Protein AF-0000000074694291 (afdb_homodimer)

Structure (mmCIF, N/CA/C/O backbone):
data_AF-0000000074694291-model_v1
#
loop_
_entity.id
_entity.type
_entity.pdbx_description
1 polymer 'Mitochondria-eating protein'
#
loop_
_atom_site.group_PDB
_atom_site.id
_atom_site.type_symbol
_atom_site.label_atom_id
_atom_site.label_alt_id
_atom_site.label_comp_id
_atom_site.label_asym_id
_atom_site.label_entity_id
_atom_site.label_seq_id
_atom_site.pdbx_PDB_ins_code
_atom_site.Cartn_x
_atom_site.Cartn_y
_atom_site.Cartn_z
_atom_site.occupancy
_atom_site.B_iso_or_equiv
_atom_site.auth_seq_id
_atom_site.auth_comp_id
_atom_site.auth_asym_id
_atom_site.auth_atom_id
_atom_site.pdbx_PDB_model_num
ATOM 1 N N . MET A 1 1 ? -36.281 -24.562 5.375 1 28.27 1 MET A N 1
ATOM 2 C CA . MET A 1 1 ? -36.25 -23.109 5.359 1 28.27 1 MET A CA 1
ATOM 3 C C . MET A 1 1 ? -34.812 -22.594 5.18 1 28.27 1 MET A C 1
ATOM 5 O O . MET A 1 1 ? -34.594 -21.406 4.93 1 28.27 1 MET A O 1
ATOM 9 N N . ARG A 1 2 ? -33.875 -23.281 5.629 1 37.75 2 ARG A N 1
ATOM 10 C CA . ARG A 1 2 ? -32.406 -23.109 5.586 1 37.75 2 ARG A CA 1
ATOM 11 C C . ARG A 1 2 ? -31.891 -23.188 4.156 1 37.75 2 ARG A C 1
ATOM 13 O O . ARG A 1 2 ? -30.891 -22.547 3.816 1 37.75 2 ARG A O 1
ATOM 20 N N . GLN A 1 3 ? -32.406 -24.078 3.324 1 38.38 3 GLN A N 1
ATOM 21 C CA . GLN A 1 3 ? -31.984 -24.297 1.942 1 38.38 3 GLN A CA 1
ATOM 22 C C . GLN A 1 3 ? -32.25 -23.078 1.08 1 38.38 3 GLN A C 1
ATOM 24 O O . GLN A 1 3 ? -31.469 -22.75 0.19 1 38.38 3 GLN A O 1
ATOM 29 N N . LEU A 1 4 ? -33.406 -22.484 1.307 1 37.81 4 LEU A N 1
ATOM 30 C CA . LEU A 1 4 ? -33.906 -21.391 0.472 1 37.81 4 LEU A CA 1
ATOM 31 C C . LEU A 1 4 ? -33.062 -20.125 0.671 1 37.81 4 LEU A C 1
ATOM 33 O O . LEU A 1 4 ? -32.812 -19.391 -0.282 1 37.81 4 LEU A O 1
ATOM 37 N N . THR A 1 5 ? -32.625 -19.938 1.948 1 34.22 5 THR A N 1
ATOM 38 C CA . THR A 1 5 ? -31.922 -18.703 2.266 1 34.22 5 THR A CA 1
ATOM 39 C C . THR A 1 5 ? -30.531 -18.688 1.646 1 34.22 5 THR A C 1
ATOM 41 O O . THR A 1 5 ? -29.906 -17.625 1.511 1 34.22 5 THR A O 1
ATOM 44 N N . LYS A 1 6 ? -29.906 -19.844 1.507 1 35.69 6 LYS A N 1
ATOM 45 C CA . LYS A 1 6 ? -28.594 -19.969 0.877 1 35.69 6 LYS A CA 1
ATOM 46 C C . LYS A 1 6 ? -28.672 -19.688 -0.617 1 35.69 6 LYS A C 1
ATOM 48 O O . LYS A 1 6 ? -27.719 -19.172 -1.204 1 35.69 6 LYS A O 1
ATOM 53 N N . GLU A 1 7 ? -29.719 -20.047 -1.247 1 31.02 7 GLU A N 1
ATOM 54 C CA . GLU A 1 7 ? -29.922 -19.812 -2.67 1 31.02 7 GLU A CA 1
ATOM 55 C C . GLU A 1 7 ? -30.031 -18.312 -2.965 1 31.02 7 GLU A C 1
ATOM 57 O O . GLU A 1 7 ? -29.531 -17.844 -3.988 1 31.02 7 GLU A O 1
ATOM 62 N N . HIS A 1 8 ? -30.781 -17.609 -2.1 1 32 8 HIS A N 1
ATOM 63 C CA . HIS A 1 8 ? -31 -16.188 -2.357 1 32 8 HIS A CA 1
ATOM 64 C C . HIS A 1 8 ? -29.703 -15.398 -2.234 1 32 8 HIS A C 1
ATOM 66 O O . HIS A 1 8 ? -29.516 -14.383 -2.908 1 32 8 HIS A O 1
ATOM 72 N N . ALA A 1 9 ? -28.875 -15.727 -1.233 1 33.03 9 ALA A N 1
ATOM 73 C CA . ALA A 1 9 ? -27.594 -15.039 -1.074 1 33.03 9 ALA A CA 1
ATOM 74 C C . ALA A 1 9 ? -26.672 -15.312 -2.264 1 33.03 9 ALA A C 1
ATOM 76 O O . ALA A 1 9 ? -25.844 -14.469 -2.617 1 33.03 9 ALA A O 1
ATOM 77 N N . ARG A 1 10 ? -26.547 -16.484 -2.775 1 33.12 10 ARG A N 1
ATOM 78 C CA . ARG A 1 10 ? -25.828 -16.797 -4.008 1 33.12 10 ARG A CA 1
ATOM 79 C C . ARG A 1 10 ? -26.406 -16.031 -5.188 1 33.12 10 ARG A C 1
ATOM 81 O O . ARG A 1 10 ? -25.672 -15.641 -6.102 1 33.12 10 ARG A O 1
ATOM 88 N N . GLN A 1 11 ? -27.672 -15.891 -5.219 1 32.84 11 GLN A N 1
ATOM 89 C CA . GLN A 1 11 ? -28.344 -15.227 -6.328 1 32.84 11 GLN A CA 1
ATOM 90 C C . GLN A 1 11 ? -28.062 -13.727 -6.324 1 32.84 11 GLN A C 1
ATOM 92 O O . GLN A 1 11 ? -27.875 -13.125 -7.379 1 32.84 11 GLN A O 1
ATOM 97 N N . THR A 1 12 ? -28.219 -13.102 -5.18 1 31.83 12 THR A N 1
ATOM 98 C CA . THR A 1 12 ? -28.016 -11.656 -5.141 1 31.83 12 THR A CA 1
ATOM 99 C C . THR A 1 12 ? -26.547 -11.32 -5.383 1 31.83 12 THR A C 1
ATOM 101 O O . THR A 1 12 ? -26.219 -10.18 -5.723 1 31.83 12 THR A O 1
ATOM 104 N N . GLU A 1 13 ? -25.609 -12.141 -5.055 1 34.69 13 GLU A N 1
ATOM 105 C CA . GLU A 1 13 ? -24.203 -12.031 -5.441 1 34.69 13 GLU A CA 1
ATOM 106 C C . GLU A 1 13 ? -24.031 -12.156 -6.953 1 34.69 13 GLU A C 1
ATOM 108 O O . GLU A 1 13 ? -22.922 -12.031 -7.469 1 34.69 13 GLU A O 1
ATOM 113 N N . LEU A 1 14 ? -24.953 -12.82 -7.625 1 34.31 14 LEU A N 1
ATOM 114 C CA . LEU A 1 14 ? -25.047 -12.766 -9.078 1 34.31 14 LEU A CA 1
ATOM 115 C C . LEU A 1 14 ? -25.203 -11.336 -9.57 1 34.31 14 LEU A C 1
ATOM 117 O O . LEU A 1 14 ? -26.234 -10.977 -10.141 1 34.31 14 LEU A O 1
ATOM 121 N N . HIS A 1 15 ? -25.141 -10.367 -8.812 1 33.84 15 HIS A N 1
ATOM 122 C CA . HIS A 1 15 ? -25.219 -8.992 -9.305 1 33.84 15 HIS A CA 1
ATOM 123 C C . HIS A 1 15 ? -24.547 -8.859 -10.664 1 33.84 15 HIS A C 1
ATOM 125 O O . HIS A 1 15 ? -23.672 -9.648 -11.016 1 33.84 15 HIS A O 1
ATOM 131 N N . ALA A 1 16 ? -24.859 -7.691 -11.5 1 32.66 16 ALA A N 1
ATOM 132 C CA . ALA A 1 16 ? -24.5 -7.262 -12.844 1 32.66 16 ALA A CA 1
ATOM 133 C C . ALA A 1 16 ? -22.984 -7.316 -13.047 1 32.66 16 ALA A C 1
ATOM 135 O O . ALA A 1 16 ? -22.25 -6.488 -12.5 1 32.66 16 ALA A O 1
ATOM 136 N N . GLU A 1 17 ? -22.422 -8.445 -13.047 1 37.53 17 GLU A N 1
ATOM 137 C CA . GLU A 1 17 ? -21.031 -8.531 -13.484 1 37.53 17 GLU A CA 1
ATOM 138 C C . GLU A 1 17 ? -20.734 -7.531 -14.602 1 37.53 17 GLU A C 1
ATOM 140 O O . GLU A 1 17 ? -21.469 -7.477 -15.602 1 37.53 17 GLU A O 1
ATOM 145 N N . ASN A 1 18 ? -20.328 -6.469 -14.242 1 35.53 18 ASN A N 1
ATOM 146 C CA . ASN A 1 18 ? -19.922 -5.605 -15.344 1 35.53 18 ASN A CA 1
ATOM 147 C C . ASN A 1 18 ? -19.188 -6.391 -16.422 1 35.53 18 ASN A C 1
ATOM 149 O O . ASN A 1 18 ? -18.078 -6.875 -16.203 1 35.53 18 ASN A O 1
ATOM 153 N N . ILE A 1 19 ? -19.844 -6.934 -17.359 1 41.69 19 ILE A N 1
ATOM 154 C CA . ILE A 1 19 ? -19.469 -7.73 -18.516 1 41.69 19 ILE A CA 1
ATOM 155 C C . ILE A 1 19 ? -18.172 -7.211 -19.109 1 41.69 19 ILE A C 1
ATOM 157 O O . ILE A 1 19 ? -17.438 -7.945 -19.781 1 41.69 19 ILE A O 1
ATOM 161 N N . SER A 1 20 ? -18.031 -6.012 -19.047 1 41.16 20 SER A N 1
ATOM 162 C CA . SER A 1 20 ? -16.891 -5.512 -19.812 1 41.16 20 SER A CA 1
ATOM 163 C C . SER A 1 20 ? -15.578 -5.719 -19.062 1 41.16 20 SER A C 1
ATOM 165 O O . SER A 1 20 ? -14.508 -5.398 -19.578 1 41.16 20 SER A O 1
ATOM 167 N N . SER A 1 21 ? -15.773 -6.312 -17.766 1 51.97 21 SER A N 1
ATOM 168 C CA . SER A 1 21 ? -14.555 -6.34 -16.969 1 51.97 21 SER A CA 1
ATOM 169 C C . SER A 1 21 ? -13.758 -7.617 -17.219 1 51.97 21 SER A C 1
ATOM 171 O O . SER A 1 21 ? -14.305 -8.719 -17.141 1 51.97 21 SER A O 1
ATOM 173 N N . THR A 1 22 ? -12.664 -7.613 -17.953 1 56.16 22 THR A N 1
ATOM 174 C CA . THR A 1 22 ? -11.719 -8.703 -18.172 1 56.16 22 THR A CA 1
ATOM 175 C C . THR A 1 22 ? -11.328 -9.359 -16.844 1 56.16 22 THR A C 1
ATOM 177 O O . THR A 1 22 ? -10.508 -10.281 -16.828 1 56.16 22 THR A O 1
ATOM 180 N N . ASN A 1 23 ? -11.945 -9.039 -15.805 1 73.06 23 ASN A N 1
ATOM 181 C CA . ASN A 1 23 ? -11.602 -9.586 -14.5 1 73.06 23 ASN A CA 1
ATOM 182 C C . ASN A 1 23 ? -12.727 -10.453 -13.938 1 73.06 23 ASN A C 1
ATOM 184 O O . ASN A 1 23 ? -12.766 -10.711 -12.734 1 73.06 23 ASN A O 1
ATOM 188 N N . ARG A 1 24 ? -13.523 -10.914 -14.922 1 78.56 24 ARG A N 1
ATOM 189 C CA . ARG A 1 24 ? -14.578 -11.836 -14.523 1 78.56 24 ARG A CA 1
ATOM 190 C C . ARG A 1 24 ? -14.039 -13.25 -14.352 1 78.56 24 ARG A C 1
ATOM 192 O O . ARG A 1 24 ? -13.156 -13.68 -15.102 1 78.56 24 ARG A O 1
ATOM 199 N N . PRO A 1 25 ? -14.633 -13.93 -13.5 1 80.81 25 PRO A N 1
ATOM 200 C CA . PRO A 1 25 ? -14.164 -15.297 -13.266 1 80.81 25 PRO A CA 1
ATOM 201 C C . PRO A 1 25 ? -14.133 -16.141 -14.531 1 80.81 25 PRO A C 1
ATOM 203 O O . PRO A 1 25 ? -13.156 -16.844 -14.789 1 80.81 25 PRO A O 1
ATOM 206 N N . SER A 1 26 ? -15.172 -16 -15.344 1 82.38 26 SER A N 1
ATOM 207 C CA . SER A 1 26 ? -15.234 -16.797 -16.578 1 82.38 26 SER A CA 1
ATOM 208 C C . SER A 1 26 ? -14.094 -16.438 -17.516 1 82.38 26 SER A C 1
ATOM 210 O O . SER A 1 26 ? -13.523 -17.312 -18.172 1 82.38 26 SER A O 1
ATOM 212 N N . ASP A 1 27 ? -13.773 -15.172 -17.547 1 87.19 27 ASP A N 1
ATOM 213 C CA . ASP A 1 27 ? -12.688 -14.719 -18.406 1 87.19 27 ASP A CA 1
ATOM 214 C C . ASP A 1 27 ? -11.336 -15.195 -17.875 1 87.19 27 ASP A C 1
ATOM 216 O O . ASP A 1 27 ? -10.453 -15.57 -18.656 1 87.19 27 ASP A O 1
ATOM 220 N N . LEU A 1 28 ? -11.219 -15.234 -16.609 1 89.94 28 LEU A N 1
ATOM 221 C CA . LEU A 1 28 ? -9.969 -15.688 -16.016 1 89.94 28 LEU A CA 1
ATOM 222 C C . LEU A 1 28 ? -9.711 -17.156 -16.312 1 89.94 28 LEU A C 1
ATOM 224 O O . LEU A 1 28 ? -8.586 -17.562 -16.594 1 89.94 28 LEU A O 1
ATOM 228 N N . GLU A 1 29 ? -10.734 -17.891 -16.297 1 91.06 29 GLU A N 1
ATOM 229 C CA . GLU A 1 29 ? -10.625 -19.328 -16.562 1 91.06 29 GLU A CA 1
ATOM 230 C C . GLU A 1 29 ? -10.289 -19.594 -18.031 1 91.06 29 GLU A C 1
ATOM 232 O O . GLU A 1 29 ? -9.453 -20.438 -18.328 1 91.06 29 GLU A O 1
ATOM 237 N N . ARG A 1 30 ? -10.922 -18.891 -18.859 1 90.31 30 ARG A N 1
ATOM 238 C CA . ARG A 1 30 ? -10.609 -18.984 -20.281 1 90.31 30 ARG A CA 1
ATOM 239 C C . ARG A 1 30 ? -9.18 -18.531 -20.562 1 90.31 30 ARG A C 1
ATOM 241 O O . ARG A 1 30 ? -8.477 -19.141 -21.375 1 90.31 30 ARG A O 1
ATOM 248 N N . ASN A 1 31 ? -8.812 -17.547 -19.891 1 90.94 31 ASN A N 1
ATOM 249 C CA . ASN A 1 31 ? -7.477 -16.984 -20.078 1 90.94 31 ASN A CA 1
ATOM 250 C C . ASN A 1 31 ? -6.395 -17.953 -19.594 1 90.94 31 ASN A C 1
ATOM 252 O O . ASN A 1 31 ? -5.262 -17.906 -20.078 1 90.94 31 ASN A O 1
ATOM 256 N N . TYR A 1 32 ? -6.75 -18.766 -18.656 1 93.81 32 TYR A N 1
ATOM 257 C CA . TYR A 1 32 ? -5.77 -19.75 -18.203 1 93.81 32 TYR A CA 1
ATOM 258 C C . TYR A 1 32 ? -5.336 -20.656 -19.344 1 93.81 32 TYR A C 1
ATOM 260 O O . TYR A 1 32 ? -4.145 -20.922 -19.516 1 93.81 32 TYR A O 1
ATOM 268 N N . GLU A 1 33 ? -6.273 -21.047 -20.109 1 89.75 33 GLU A N 1
ATOM 269 C CA . GLU A 1 33 ? -5.984 -21.859 -21.281 1 89.75 33 GLU A CA 1
ATOM 270 C C . GLU A 1 33 ? -5.195 -21.078 -22.328 1 89.75 33 GLU A C 1
ATOM 272 O O . GLU A 1 33 ? -4.262 -21.609 -22.938 1 89.75 33 GLU A O 1
ATOM 277 N N . HIS A 1 34 ? -5.648 -19.938 -22.484 1 91.31 34 HIS A N 1
ATOM 278 C CA . HIS A 1 34 ? -4.969 -19.062 -23.438 1 91.31 34 HIS A CA 1
ATOM 279 C C . HIS A 1 34 ? -3.514 -18.844 -23.047 1 91.31 34 HIS A C 1
ATOM 281 O O . HIS A 1 34 ? -2.619 -18.875 -23.891 1 91.31 34 HIS A O 1
ATOM 287 N N . PHE A 1 35 ? -3.35 -18.578 -21.766 1 93.5 35 PHE A N 1
ATOM 288 C CA . PHE A 1 35 ? -2.006 -18.359 -21.25 1 93.5 35 PHE A CA 1
ATOM 289 C C . PHE A 1 35 ? -1.108 -19.547 -21.531 1 93.5 35 PHE A C 1
ATOM 291 O O . PHE A 1 35 ? 0.033 -19.391 -21.969 1 93.5 35 PHE A O 1
ATOM 298 N N . CYS A 1 36 ? -1.632 -20.688 -21.328 1 88.38 36 CYS A N 1
ATOM 299 C CA . CYS A 1 36 ? -0.906 -21.922 -21.562 1 88.38 36 CYS A CA 1
ATOM 300 C C . CYS A 1 36 ? -0.604 -22.094 -23.047 1 88.38 36 CYS A C 1
ATOM 302 O O . CYS A 1 36 ? 0.512 -22.469 -23.422 1 88.38 36 CYS A O 1
ATOM 304 N N . ALA A 1 37 ? -1.506 -21.75 -23.844 1 88.81 37 ALA A N 1
ATOM 305 C CA . ALA A 1 37 ? -1.411 -22.016 -25.281 1 88.81 37 ALA A CA 1
ATOM 306 C C . ALA A 1 37 ? -0.536 -20.969 -25.969 1 88.81 37 ALA A C 1
ATOM 308 O O . ALA A 1 37 ? 0.018 -21.219 -27.031 1 88.81 37 ALA A O 1
ATOM 309 N N . TYR A 1 38 ? -0.348 -19.859 -25.359 1 91.5 38 TYR A N 1
ATOM 310 C CA . TYR A 1 38 ? 0.369 -18.797 -26.062 1 91.5 38 TYR A CA 1
ATOM 311 C C . TYR A 1 38 ? 1.593 -18.359 -25.281 1 91.5 38 TYR A C 1
ATOM 313 O O . TYR A 1 38 ? 2.721 -18.734 -25.594 1 91.5 38 TYR A O 1
ATOM 321 N N . GLN A 1 39 ? 1.354 -17.734 -24.125 1 93.88 39 GLN A N 1
ATOM 322 C CA . GLN A 1 39 ? 2.471 -17.172 -23.375 1 93.88 39 GLN A CA 1
ATOM 323 C C . GLN A 1 39 ? 3.447 -18.266 -22.953 1 93.88 39 GLN A C 1
ATOM 325 O O . GLN A 1 39 ? 4.66 -18.125 -23.109 1 93.88 39 GLN A O 1
ATOM 330 N N . ARG A 1 40 ? 2.902 -19.297 -22.438 1 94.88 40 ARG A N 1
ATOM 331 C CA . ARG A 1 40 ? 3.752 -20.406 -22.016 1 94.88 40 ARG A CA 1
ATOM 332 C C . ARG A 1 40 ? 4.488 -21.016 -23.203 1 94.88 40 ARG A C 1
ATOM 334 O O . ARG A 1 40 ? 5.688 -21.281 -23.141 1 94.88 40 ARG A O 1
ATOM 341 N N . LEU A 1 41 ? 3.771 -21.219 -24.266 1 93.62 41 LEU A N 1
ATOM 342 C CA . LEU A 1 41 ? 4.355 -21.844 -25.453 1 93.62 41 LEU A CA 1
ATOM 343 C C . LEU A 1 41 ? 5.469 -20.969 -26.016 1 93.62 41 LEU A C 1
ATOM 345 O O . LEU A 1 41 ? 6.531 -21.469 -26.391 1 93.62 41 LEU A O 1
ATOM 349 N N . ASP A 1 42 ? 5.223 -19.703 -26.125 1 95.31 42 ASP A N 1
ATOM 350 C CA . ASP A 1 42 ? 6.234 -18.781 -26.641 1 95.31 42 ASP A CA 1
ATOM 351 C C . ASP A 1 42 ? 7.5 -18.828 -25.781 1 95.31 42 ASP A C 1
ATOM 353 O O . ASP A 1 42 ? 8.609 -18.859 -26.312 1 95.31 42 ASP A O 1
ATOM 357 N N . PHE A 1 43 ? 7.316 -18.859 -24.547 1 96.94 43 PHE A N 1
ATOM 358 C CA . PHE A 1 43 ? 8.469 -18.859 -23.656 1 96.94 43 PHE A CA 1
ATOM 359 C C . PHE A 1 43 ? 9.219 -20.172 -23.719 1 96.94 43 PHE A C 1
ATOM 361 O O . PHE A 1 43 ? 10.445 -20.203 -23.672 1 96.94 43 PHE A O 1
ATOM 368 N N . THR A 1 44 ? 8.516 -21.281 -23.781 1 94.75 44 THR A N 1
ATOM 369 C CA . THR A 1 44 ? 9.156 -22.594 -23.891 1 94.75 44 THR A CA 1
ATOM 370 C C . THR A 1 44 ? 9.977 -22.688 -25.172 1 94.75 44 THR A C 1
ATOM 372 O O . THR A 1 44 ? 11.039 -23.312 -25.188 1 94.75 44 THR A O 1
ATOM 375 N N . GLU A 1 45 ? 9.469 -22.094 -26.219 1 94.19 45 GLU A N 1
ATOM 376 C CA . GLU A 1 45 ? 10.242 -22.047 -27.469 1 94.19 45 GLU A CA 1
ATOM 377 C C . GLU A 1 45 ? 11.531 -21.25 -27.281 1 94.19 45 GLU A C 1
ATOM 379 O O . GLU A 1 45 ? 12.586 -21.656 -27.781 1 94.19 45 GLU A O 1
ATOM 384 N N . PHE A 1 46 ? 11.438 -20.219 -26.656 1 95.56 46 PHE A N 1
ATOM 385 C CA . PHE A 1 46 ? 12.617 -19.422 -26.344 1 95.56 46 PHE A CA 1
ATOM 386 C C . PHE A 1 46 ? 13.609 -20.219 -25.516 1 95.56 46 PHE A C 1
ATOM 388 O O . PHE A 1 46 ? 14.812 -20.203 -25.797 1 95.56 46 PHE A O 1
ATOM 395 N N . LEU A 1 47 ? 13.102 -20.922 -24.484 1 93.88 47 LEU A N 1
ATOM 396 C CA . LEU A 1 47 ? 13.961 -21.75 -23.656 1 93.88 47 LEU A CA 1
ATOM 397 C C . LEU A 1 47 ? 14.656 -22.828 -24.5 1 93.88 47 LEU A C 1
ATOM 399 O O . LEU A 1 47 ? 15.859 -23.047 -24.359 1 93.88 47 LEU A O 1
ATOM 403 N N . ARG A 1 48 ? 13.906 -23.375 -25.328 1 91.5 48 ARG A N 1
ATOM 404 C CA . ARG A 1 48 ? 14.453 -24.422 -26.188 1 91.5 48 ARG A CA 1
ATOM 405 C C . ARG A 1 48 ? 15.594 -23.891 -27.047 1 91.5 48 ARG A C 1
ATOM 407 O O . ARG A 1 48 ? 16.609 -24.562 -27.219 1 91.5 48 ARG A O 1
ATOM 414 N N . SER A 1 49 ? 15.398 -22.734 -27.484 1 91.62 49 SER A N 1
ATOM 415 C CA . SER A 1 49 ? 16.406 -22.125 -28.344 1 91.62 49 SER A CA 1
ATOM 416 C C . SER A 1 49 ? 17.641 -21.719 -27.531 1 91.62 49 SER A C 1
ATOM 418 O O . SER A 1 49 ? 18.734 -21.547 -28.094 1 91.62 49 SER A O 1
ATOM 420 N N . SER A 1 50 ? 17.5 -21.578 -26.266 1 90.25 50 SER A N 1
ATOM 421 C CA . SER A 1 50 ? 18.609 -21.125 -25.406 1 90.25 50 SER A CA 1
ATOM 422 C C . SER A 1 50 ? 19.266 -22.297 -24.703 1 90.25 50 SER A C 1
ATOM 424 O O . SER A 1 50 ? 20.188 -22.094 -23.906 1 90.25 50 SER A O 1
ATOM 426 N N . ARG A 1 51 ? 18.797 -23.422 -24.953 1 89.31 51 ARG A N 1
ATOM 427 C CA . ARG A 1 51 ? 19.281 -24.609 -24.266 1 89.31 51 ARG A CA 1
ATOM 428 C C . ARG A 1 51 ? 20.672 -24.984 -24.75 1 89.31 51 ARG A C 1
ATOM 430 O O . ARG A 1 51 ? 20.953 -24.969 -25.953 1 89.31 51 ARG A O 1
ATOM 437 N N . LEU A 1 52 ? 21.5 -25.312 -23.797 1 88 52 LEU A N 1
ATOM 438 C CA . LEU A 1 52 ? 22.875 -25.688 -24.109 1 88 52 LEU A CA 1
ATOM 439 C C . LEU A 1 52 ? 23.078 -27.188 -23.922 1 88 52 LEU A C 1
ATOM 441 O O . LEU A 1 52 ? 23.891 -27.797 -24.625 1 88 52 LEU A O 1
ATOM 445 N N . THR A 1 53 ? 22.406 -27.688 -22.859 1 83.5 53 THR A N 1
ATOM 446 C CA . THR A 1 53 ? 22.562 -29.109 -22.547 1 83.5 53 THR A CA 1
ATOM 447 C C . THR A 1 53 ? 21.219 -29.734 -22.219 1 83.5 53 THR A C 1
ATOM 449 O O . THR A 1 53 ? 20.234 -29.031 -22 1 83.5 53 THR A O 1
ATOM 452 N N . ASN A 1 54 ? 21.266 -31.031 -22.328 1 75.75 54 ASN A N 1
ATOM 453 C CA . ASN A 1 54 ? 20.062 -31.734 -21.938 1 75.75 54 ASN A CA 1
ATOM 454 C C . ASN A 1 54 ? 20.031 -32.031 -20.438 1 75.75 54 ASN A C 1
ATOM 456 O O . ASN A 1 54 ? 21.078 -32.125 -19.797 1 75.75 54 ASN A O 1
ATOM 460 N N . SER A 1 55 ? 18.797 -31.984 -19.938 1 69.25 55 SER A N 1
ATOM 461 C CA . SER A 1 55 ? 18.609 -32.281 -18.516 1 69.25 55 SER A CA 1
ATOM 462 C C . SER A 1 55 ? 19.109 -33.688 -18.172 1 69.25 55 SER A C 1
ATOM 464 O O . SER A 1 55 ? 18.984 -34.594 -18.984 1 69.25 55 SER A O 1
ATOM 466 N N . LYS A 1 56 ? 19.688 -33.719 -17.031 1 65.44 56 LYS A N 1
ATOM 467 C CA . LYS A 1 56 ? 20.156 -35.031 -16.562 1 65.44 56 LYS A CA 1
ATOM 468 C C . LYS A 1 56 ? 19 -35.875 -16.047 1 65.44 56 LYS A C 1
ATOM 470 O O . LYS A 1 56 ? 19.141 -37.094 -15.922 1 65.44 56 LYS A O 1
ATOM 475 N N . ASP A 1 57 ? 17.969 -35.094 -15.773 1 63.38 57 ASP A N 1
ATOM 476 C CA . ASP A 1 57 ? 16.812 -35.844 -15.289 1 63.38 57 ASP A CA 1
ATOM 477 C C . ASP A 1 57 ? 16.031 -36.469 -16.453 1 63.38 57 ASP A C 1
ATOM 479 O O . ASP A 1 57 ? 15.43 -35.719 -17.25 1 63.38 57 ASP A O 1
ATOM 483 N N . LYS A 1 58 ? 16.125 -37.781 -16.484 1 61.38 58 LYS A N 1
ATOM 484 C CA . LYS A 1 58 ? 15.547 -38.531 -17.594 1 61.38 58 LYS A CA 1
ATOM 485 C C . LYS A 1 58 ? 14.055 -38.281 -17.734 1 61.38 58 LYS A C 1
ATOM 487 O O . LYS A 1 58 ? 13.508 -38.281 -18.828 1 61.38 58 LYS A O 1
ATOM 492 N N . TRP A 1 59 ? 13.43 -37.938 -16.672 1 60.38 59 TRP A N 1
ATOM 493 C CA . TRP A 1 59 ? 11.977 -37.812 -16.688 1 60.38 59 TRP A CA 1
ATOM 494 C C . TRP A 1 59 ? 11.555 -36.469 -17.25 1 60.38 59 TRP A C 1
ATOM 496 O O . TRP A 1 59 ? 10.547 -36.375 -17.953 1 60.38 59 TRP A O 1
ATOM 506 N N . THR A 1 60 ? 12.383 -35.562 -17.016 1 62.5 60 THR A N 1
ATOM 507 C CA . THR A 1 60 ? 11.938 -34.219 -17.391 1 62.5 60 THR A CA 1
ATOM 508 C C . THR A 1 60 ? 12.68 -33.719 -18.641 1 62.5 60 THR A C 1
ATOM 510 O O . THR A 1 60 ? 12.445 -32.625 -19.109 1 62.5 60 THR A O 1
ATOM 513 N N . GLU A 1 61 ? 13.508 -34.625 -19.094 1 73 61 GLU A N 1
ATOM 514 C CA . GLU A 1 61 ? 14.352 -34.188 -20.203 1 73 61 GLU A CA 1
ATOM 515 C C . GLU A 1 61 ? 13.508 -33.625 -21.344 1 73 61 GLU A C 1
ATOM 517 O O . GLU A 1 61 ? 13.75 -32.5 -21.812 1 73 61 GLU A O 1
ATOM 522 N N . GLU A 1 62 ? 12.453 -34.438 -21.656 1 78.44 62 GLU A N 1
ATOM 523 C CA . GLU A 1 62 ? 11.609 -34.031 -22.781 1 78.44 62 GLU A CA 1
ATOM 524 C C . GLU A 1 62 ? 10.742 -32.812 -22.422 1 78.44 62 GLU A C 1
ATOM 526 O O . GLU A 1 62 ? 10.305 -32.094 -23.297 1 78.44 62 GLU A O 1
ATOM 531 N N . TYR A 1 63 ? 10.625 -32.625 -21.062 1 87.56 63 TYR A N 1
ATOM 532 C CA . TYR A 1 63 ? 9.68 -31.609 -20.609 1 87.56 63 TYR A CA 1
ATOM 533 C C . TYR A 1 63 ? 10.391 -30.516 -19.828 1 87.56 63 TYR A C 1
ATOM 535 O O . TYR A 1 63 ? 9.75 -29.75 -19.109 1 87.56 63 TYR A O 1
ATOM 543 N N . GLU A 1 64 ? 11.672 -30.5 -20.016 1 88.62 64 GLU A N 1
ATOM 544 C CA . GLU A 1 64 ? 12.484 -29.578 -19.219 1 88.62 64 GLU A CA 1
ATOM 545 C C . GLU A 1 64 ? 12.031 -28.141 -19.391 1 88.62 64 GLU A C 1
ATOM 547 O O . GLU A 1 64 ? 11.828 -27.422 -18.422 1 88.62 64 GLU A O 1
ATOM 552 N N . ASP A 1 65 ? 11.867 -27.719 -20.656 1 92.62 65 ASP A N 1
ATOM 553 C CA . ASP A 1 65 ? 11.492 -26.344 -20.969 1 92.62 65 ASP A CA 1
ATOM 554 C C . ASP A 1 65 ? 10.125 -26 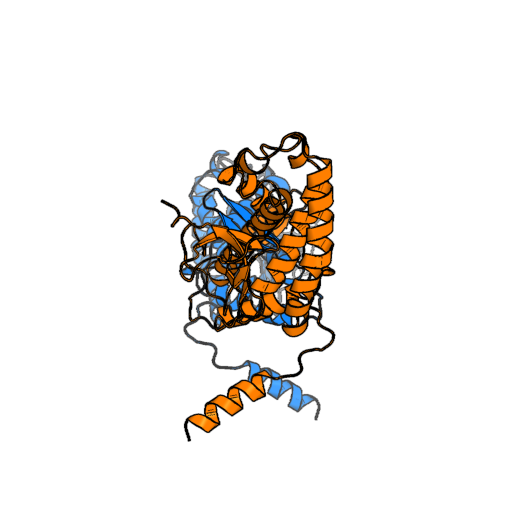-20.359 1 92.62 65 ASP A C 1
ATOM 556 O O . ASP A 1 65 ? 9.953 -24.938 -19.766 1 92.62 65 ASP A O 1
ATOM 560 N N . THR A 1 66 ? 9.203 -26.953 -20.469 1 92.44 66 THR A N 1
ATOM 561 C CA . THR A 1 66 ? 7.859 -26.75 -19.938 1 92.44 66 THR A CA 1
ATOM 562 C C . THR A 1 66 ? 7.883 -26.734 -18.406 1 92.44 66 THR A C 1
ATOM 564 O O . THR A 1 66 ? 7.129 -25.984 -17.781 1 92.44 66 THR A O 1
ATOM 567 N N . TYR A 1 67 ? 8.734 -27.531 -17.938 1 92.44 67 TYR A N 1
ATOM 568 C CA . TYR A 1 67 ? 8.875 -27.594 -16.484 1 92.44 67 TYR A CA 1
ATOM 569 C C . TYR A 1 67 ? 9.391 -26.266 -15.938 1 92.44 67 TYR A C 1
ATOM 571 O O . TYR A 1 67 ? 8.875 -25.766 -14.938 1 92.44 67 TYR A O 1
ATOM 579 N N . VAL A 1 68 ? 10.375 -25.75 -16.547 1 93.12 68 VAL A N 1
ATOM 580 C CA . VAL A 1 68 ? 10.938 -24.484 -16.109 1 93.12 68 VAL A CA 1
ATOM 581 C C . VAL A 1 68 ? 9.867 -23.391 -16.188 1 93.12 68 VAL A C 1
ATOM 583 O O . VAL A 1 68 ? 9.703 -22.609 -15.234 1 93.12 68 VAL A O 1
ATOM 586 N N . ALA A 1 69 ? 9.133 -23.344 -17.281 1 95.56 69 ALA A N 1
ATOM 587 C CA . ALA A 1 69 ? 8.047 -22.375 -17.422 1 95.56 69 ALA A CA 1
ATOM 588 C C . ALA A 1 69 ? 7.008 -22.547 -16.328 1 95.56 69 ALA A C 1
ATOM 590 O O . ALA A 1 69 ? 6.484 -21.562 -15.797 1 95.56 69 ALA A O 1
ATOM 591 N N . CYS A 1 70 ? 6.762 -23.75 -15.961 1 95.62 70 CYS A N 1
ATOM 592 C CA . CYS A 1 70 ? 5.801 -24.062 -14.914 1 95.62 70 CYS A CA 1
ATOM 593 C C . CYS A 1 70 ? 6.262 -23.531 -13.562 1 95.62 70 CYS A C 1
ATOM 595 O O . CYS A 1 70 ? 5.484 -22.906 -12.836 1 95.62 70 CYS A O 1
ATOM 597 N N . ILE A 1 71 ? 7.465 -23.75 -13.258 1 95.06 71 ILE A N 1
ATOM 598 C CA . ILE A 1 71 ? 8.016 -23.328 -11.977 1 95.06 71 ILE A CA 1
ATOM 599 C C . ILE A 1 71 ? 7.945 -21.797 -11.867 1 95.06 71 ILE A C 1
ATOM 601 O O . ILE A 1 71 ? 7.609 -21.266 -10.805 1 95.06 71 ILE A O 1
ATOM 605 N N . ILE A 1 72 ? 8.242 -21.156 -12.93 1 96.19 72 ILE A N 1
ATOM 606 C CA . ILE A 1 72 ? 8.18 -19.688 -12.938 1 96.19 72 ILE A CA 1
ATOM 607 C C . ILE A 1 72 ? 6.754 -19.234 -12.641 1 96.19 72 ILE A C 1
ATOM 609 O O . ILE A 1 72 ? 6.539 -18.312 -11.859 1 96.19 72 ILE 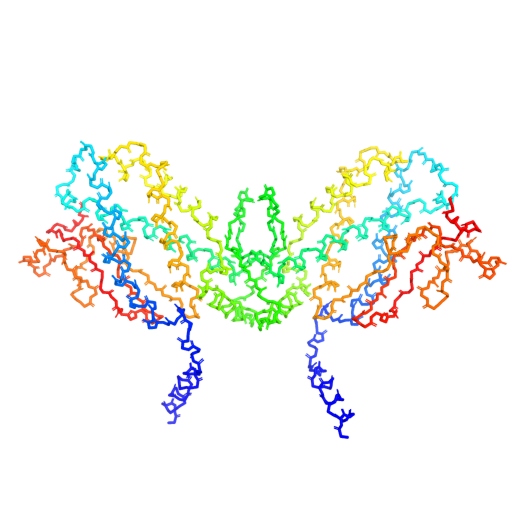A O 1
ATOM 613 N N . PHE A 1 73 ? 5.789 -19.859 -13.266 1 97.75 73 PHE A N 1
ATOM 614 C CA . PHE A 1 73 ? 4.391 -19.531 -13.031 1 97.75 73 PHE A CA 1
ATOM 615 C C . PHE A 1 73 ? 4.016 -19.766 -11.57 1 97.75 73 PHE A C 1
ATOM 617 O O . PHE A 1 73 ? 3.363 -18.938 -10.945 1 97.75 73 PHE A O 1
ATOM 624 N N . GLU A 1 74 ? 4.426 -20.859 -11.055 1 96.81 74 GLU A N 1
ATOM 625 C CA . GLU A 1 74 ? 4.117 -21.203 -9.672 1 96.81 74 GLU A CA 1
ATOM 626 C C . GLU A 1 74 ? 4.738 -20.203 -8.695 1 96.81 74 GLU A C 1
ATOM 628 O O . GLU A 1 74 ? 4.109 -19.828 -7.711 1 96.81 74 GLU A O 1
ATOM 633 N N . ARG A 1 75 ? 5.957 -19.844 -9.023 1 96.31 75 ARG A N 1
ATOM 634 C CA . ARG A 1 75 ? 6.617 -18.859 -8.164 1 96.31 75 ARG A CA 1
ATOM 635 C C . ARG A 1 75 ? 5.914 -17.516 -8.242 1 96.31 75 ARG A C 1
ATOM 637 O O . ARG A 1 75 ? 5.816 -16.797 -7.238 1 96.31 75 ARG A O 1
ATOM 644 N N . SER A 1 76 ? 5.5 -17.125 -9.414 1 97.12 76 SER A N 1
ATOM 645 C CA . SER A 1 76 ? 4.742 -15.883 -9.578 1 97.12 76 SER A CA 1
ATOM 646 C C . SER A 1 76 ? 3.445 -15.922 -8.781 1 97.12 76 SER A C 1
ATOM 648 O O . SER A 1 76 ? 3.07 -14.93 -8.148 1 97.12 76 SER A O 1
ATOM 650 N N . TYR A 1 77 ? 2.818 -17.062 -8.828 1 97.44 77 TYR A N 1
ATOM 651 C CA . TYR A 1 77 ? 1.582 -17.234 -8.07 1 97.44 77 TYR A CA 1
ATOM 652 C C . TYR A 1 77 ? 1.838 -17.109 -6.57 1 97.44 77 TYR A C 1
ATOM 654 O O . TYR A 1 77 ? 1.064 -16.484 -5.852 1 97.44 77 TYR A O 1
ATOM 662 N N . GLU A 1 78 ? 2.85 -17.734 -6.164 1 95.94 78 GLU A N 1
ATOM 663 C CA . GLU A 1 78 ? 3.186 -17.688 -4.742 1 95.94 78 GLU A CA 1
ATOM 664 C C . GLU A 1 78 ? 3.477 -16.266 -4.297 1 95.94 78 GLU A C 1
ATOM 666 O O . GLU A 1 78 ? 3.068 -15.852 -3.209 1 95.94 78 GLU A O 1
ATOM 671 N N . ALA A 1 79 ? 4.191 -15.586 -5.109 1 94.62 79 ALA A N 1
ATOM 672 C CA . ALA A 1 79 ? 4.484 -14.188 -4.809 1 94.62 79 ALA A CA 1
ATOM 673 C C . ALA A 1 79 ? 3.199 -13.367 -4.73 1 94.62 79 ALA A C 1
ATOM 675 O O . ALA A 1 79 ? 3.023 -12.562 -3.814 1 94.62 79 ALA A O 1
ATOM 676 N N . ALA A 1 80 ? 2.336 -13.547 -5.68 1 96.06 80 ALA A N 1
ATOM 677 C CA . ALA A 1 80 ? 1.061 -12.836 -5.711 1 96.06 80 ALA A CA 1
ATOM 678 C C . ALA A 1 80 ? 0.208 -13.18 -4.492 1 96.06 80 ALA A C 1
ATOM 680 O O . ALA A 1 80 ? -0.382 -12.297 -3.869 1 96.06 80 ALA A O 1
ATOM 681 N N . ARG A 1 81 ? 0.156 -14.453 -4.199 1 95.88 81 ARG A N 1
ATOM 682 C CA . ARG A 1 81 ? -0.631 -14.922 -3.066 1 95.88 81 ARG A CA 1
ATOM 683 C C . ARG A 1 81 ? -0.115 -14.328 -1.759 1 95.88 81 ARG A C 1
ATOM 685 O O . ARG A 1 81 ? -0.902 -13.906 -0.909 1 95.88 81 ARG A O 1
ATOM 692 N N . SER A 1 82 ? 1.129 -14.406 -1.596 1 94.12 82 SER A N 1
ATOM 693 C CA . SER A 1 82 ? 1.744 -13.844 -0.398 1 94.12 82 SER A CA 1
ATOM 694 C C . SER A 1 82 ? 1.438 -12.359 -0.266 1 94.12 82 SER A C 1
ATOM 696 O O . SER A 1 82 ? 1.154 -11.875 0.831 1 94.12 82 SER A O 1
ATOM 698 N N . LEU A 1 83 ? 1.558 -11.641 -1.323 1 93.62 83 LEU A N 1
ATOM 699 C CA . LEU A 1 83 ? 1.272 -10.203 -1.315 1 93.62 83 LEU A CA 1
ATOM 700 C C . LEU A 1 83 ? -0.179 -9.945 -0.931 1 93.62 83 LEU A C 1
ATOM 702 O O . LEU A 1 83 ? -0.46 -9.062 -0.113 1 93.62 83 LEU A O 1
ATOM 706 N N . ARG A 1 84 ? -1.079 -10.664 -1.544 1 94.56 84 ARG A N 1
ATOM 707 C CA . ARG A 1 84 ? -2.49 -10.516 -1.208 1 94.56 84 ARG A CA 1
ATOM 708 C C . ARG A 1 84 ? -2.727 -10.742 0.281 1 94.56 84 ARG A C 1
ATOM 710 O O . ARG A 1 84 ? -3.465 -9.984 0.921 1 94.56 84 ARG A O 1
ATOM 717 N N . LYS A 1 85 ? -2.178 -11.797 0.771 1 93.38 85 LYS A N 1
ATOM 718 C CA . LYS A 1 85 ? -2.326 -12.102 2.191 1 93.38 85 LYS A CA 1
ATOM 719 C C . LYS A 1 85 ? -1.849 -10.938 3.057 1 93.38 85 LYS A C 1
ATOM 721 O O . LYS A 1 85 ? -2.516 -10.562 4.023 1 93.38 85 LYS A O 1
ATOM 726 N N . ALA A 1 86 ? -0.755 -10.422 2.723 1 91.38 86 ALA A N 1
ATOM 727 C CA . ALA A 1 86 ? -0.197 -9.297 3.469 1 91.38 86 ALA A CA 1
ATOM 728 C C . ALA A 1 86 ? -1.106 -8.07 3.383 1 91.38 86 ALA A C 1
ATOM 730 O O . ALA A 1 86 ? -1.318 -7.375 4.379 1 91.38 86 ALA A O 1
ATOM 731 N N . VAL A 1 87 ? -1.588 -7.793 2.205 1 90.94 87 VAL A N 1
ATOM 732 C CA . VAL A 1 87 ? -2.443 -6.629 1.984 1 90.94 87 VAL A CA 1
ATOM 733 C C . VAL A 1 87 ? -3.725 -6.766 2.805 1 90.94 87 VAL A C 1
ATOM 735 O O . VAL A 1 87 ? -4.254 -5.773 3.309 1 90.94 87 VAL A O 1
ATOM 738 N N . LEU A 1 88 ? -4.188 -7.945 2.975 1 92.56 88 LEU A N 1
ATOM 739 C CA . LEU A 1 88 ? -5.449 -8.164 3.676 1 92.56 88 LEU A CA 1
ATOM 740 C C . LEU A 1 88 ? -5.23 -8.203 5.184 1 92.56 88 LEU A C 1
ATOM 742 O O . LEU A 1 88 ? -6.188 -8.117 5.957 1 92.56 88 LEU A O 1
ATOM 746 N N . SER A 1 89 ? -4.039 -8.32 5.633 1 90.56 89 SER A N 1
ATOM 747 C CA . SER A 1 89 ? -3.762 -8.414 7.062 1 90.56 89 SER A CA 1
ATOM 748 C C . SER A 1 89 ? -3.043 -7.164 7.57 1 90.56 89 SER A C 1
ATOM 750 O O . SER A 1 89 ? -3.49 -6.527 8.523 1 90.56 89 SER A O 1
ATOM 752 N N . THR A 1 90 ? -1.936 -6.82 6.883 1 87.69 90 THR A N 1
ATOM 753 C CA . THR A 1 90 ? -1.107 -5.691 7.289 1 87.69 90 THR A CA 1
ATOM 754 C C . THR A 1 90 ? -0.751 -4.82 6.086 1 87.69 90 THR A C 1
ATOM 756 O O . THR A 1 90 ? 0.426 -4.648 5.766 1 87.69 90 THR A O 1
ATOM 759 N N . PRO A 1 91 ? -1.779 -4.246 5.57 1 85.75 91 PRO A N 1
ATOM 760 C CA . PRO A 1 91 ? -1.503 -3.459 4.367 1 85.75 91 PRO A CA 1
ATOM 761 C C . PRO A 1 91 ? -0.615 -2.248 4.645 1 85.75 91 PRO A C 1
ATOM 763 O O . PRO A 1 91 ? -0.6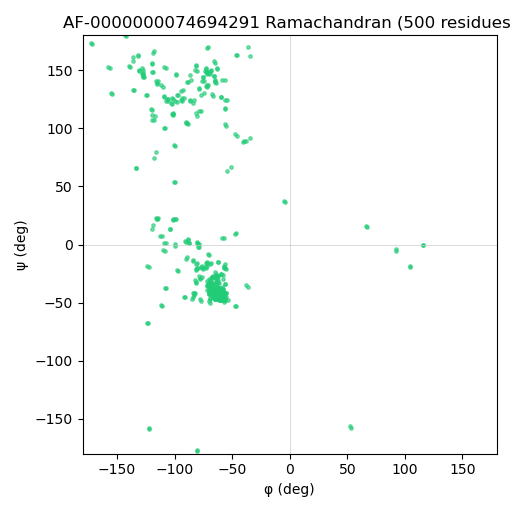73 -1.675 5.734 1 85.75 91 PRO A O 1
ATOM 766 N N . LEU A 1 92 ? 0.164 -2.023 3.68 1 87.56 92 LEU A N 1
ATOM 767 C CA . LEU A 1 92 ? 0.863 -0.746 3.592 1 87.56 92 LEU A CA 1
ATOM 768 C C . LEU A 1 92 ? 0.187 0.176 2.582 1 87.56 92 LEU A C 1
ATOM 770 O O . LEU A 1 92 ? 0.088 -0.159 1.399 1 87.56 92 LEU A O 1
ATOM 774 N N . PHE A 1 93 ? -0.374 1.23 3.133 1 86.12 93 PHE A N 1
ATOM 775 C CA . PHE A 1 93 ? -0.889 2.287 2.27 1 86.12 93 PHE A CA 1
ATOM 776 C C . PHE A 1 93 ? 0.182 3.336 2 1 86.12 93 PHE A C 1
ATOM 778 O O . PHE A 1 93 ? 0.537 4.113 2.891 1 86.12 93 PHE A O 1
ATOM 785 N N . GLY A 1 94 ? 0.659 3.188 0.759 1 85.5 94 GLY A N 1
ATOM 786 C CA . GLY A 1 94 ? 1.831 4.02 0.546 1 85.5 94 GLY A CA 1
ATOM 787 C C . GLY A 1 94 ? 1.893 4.617 -0.847 1 85.5 94 GLY A C 1
ATOM 788 O O . GLY A 1 94 ? 0.917 4.559 -1.598 1 85.5 94 GLY A O 1
ATOM 789 N N . GLU A 1 95 ? 2.926 5.352 -0.974 1 83.81 95 GLU A N 1
ATOM 790 C CA . GLU A 1 95 ? 3.291 5.953 -2.252 1 83.81 95 GLU A CA 1
ATOM 791 C C . GLU A 1 95 ? 4.734 5.629 -2.621 1 83.81 95 GLU A C 1
ATOM 793 O O . GLU A 1 95 ? 5.551 5.324 -1.75 1 83.81 95 GLU A O 1
ATOM 798 N N . GLN A 1 96 ? 4.898 5.531 -3.863 1 76.56 96 GLN A N 1
ATOM 799 C CA . GLN A 1 96 ? 6.258 5.363 -4.363 1 76.56 96 GLN A CA 1
ATOM 800 C C . GLN A 1 96 ? 6.758 6.641 -5.035 1 76.56 96 GLN A C 1
ATOM 802 O O . GLN A 1 96 ? 6.086 7.191 -5.91 1 76.56 96 GLN A O 1
ATOM 807 N N . SER A 1 97 ? 7.859 7.039 -4.461 1 73.56 97 SER A N 1
ATOM 808 C CA . SER A 1 97 ? 8.445 8.242 -5.047 1 73.56 97 SER A CA 1
ATOM 809 C C . SER A 1 97 ? 9.031 7.953 -6.426 1 73.56 97 SER A C 1
ATOM 811 O O . SER A 1 97 ? 9.148 6.793 -6.824 1 73.56 97 SER A O 1
ATOM 813 N N . GLU A 1 98 ? 9.375 9.031 -7.062 1 69.62 98 GLU A N 1
ATOM 814 C CA . GLU A 1 98 ? 10.016 8.898 -8.367 1 69.62 98 GLU A CA 1
ATOM 815 C C . GLU A 1 98 ? 11.352 8.164 -8.258 1 69.62 98 GLU A C 1
ATOM 817 O O . GLU A 1 98 ? 11.773 7.488 -9.195 1 69.62 98 GLU A O 1
ATOM 822 N N . LYS A 1 99 ? 11.977 8.289 -7.016 1 69.25 99 LYS A N 1
ATOM 823 C CA . LYS A 1 99 ? 13.273 7.668 -6.789 1 69.25 99 LYS A CA 1
ATOM 824 C C . LYS A 1 99 ? 13.117 6.23 -6.301 1 69.25 99 LYS A C 1
ATOM 826 O O . LYS A 1 99 ? 14.102 5.582 -5.938 1 69.25 99 LYS A O 1
ATOM 831 N N . GLY A 1 100 ? 11.891 5.777 -6.242 1 69.62 100 GLY A N 1
ATOM 832 C CA . GLY A 1 100 ? 11.625 4.383 -5.934 1 69.62 100 GLY A CA 1
ATOM 833 C C . GLY A 1 100 ? 11.406 4.133 -4.453 1 69.62 100 GLY A C 1
ATOM 834 O O . GLY A 1 100 ? 11.109 3.008 -4.043 1 69.62 100 GLY A O 1
ATOM 835 N N . LYS A 1 101 ? 11.609 5.172 -3.723 1 73.56 101 LYS A N 1
ATOM 836 C CA . LYS A 1 101 ? 11.406 4.988 -2.291 1 73.56 101 LYS A CA 1
ATOM 837 C C . LYS A 1 101 ? 9.914 4.902 -1.959 1 73.56 101 LYS A C 1
ATOM 839 O O . LYS A 1 101 ? 9.117 5.715 -2.438 1 73.56 101 LYS A O 1
ATOM 844 N N . ILE A 1 102 ? 9.578 3.871 -1.207 1 76.56 102 ILE A N 1
ATOM 845 C CA . ILE A 1 102 ? 8.18 3.682 -0.827 1 76.56 102 ILE A CA 1
ATOM 846 C C . ILE A 1 102 ? 7.961 4.203 0.591 1 76.56 102 ILE A C 1
ATOM 848 O O . ILE A 1 102 ? 8.742 3.914 1.496 1 76.56 102 ILE A O 1
ATOM 852 N N . THR A 1 103 ? 7.012 5.152 0.729 1 82.56 103 THR A N 1
ATOM 853 C CA . THR A 1 103 ? 6.555 5.66 2.016 1 82.56 103 THR A CA 1
ATOM 854 C C . THR A 1 103 ? 5.086 5.305 2.244 1 82.56 103 THR A C 1
ATOM 856 O O . THR A 1 103 ? 4.285 5.32 1.307 1 82.56 103 THR A O 1
ATOM 859 N N . GLY A 1 104 ? 4.848 4.922 3.467 1 86.44 104 GLY A N 1
ATOM 860 C CA . GLY A 1 104 ? 3.455 4.59 3.715 1 86.44 104 GLY A CA 1
ATOM 861 C C . GLY A 1 104 ? 3.15 4.344 5.18 1 86.44 104 GLY A C 1
ATOM 862 O O . GLY A 1 104 ? 4.027 4.488 6.035 1 86.44 104 GLY A O 1
ATOM 863 N N . VAL A 1 105 ? 1.942 4.207 5.441 1 87.94 105 VAL A N 1
ATOM 864 C CA . VAL A 1 105 ? 1.457 3.84 6.766 1 87.94 105 VAL A CA 1
ATOM 865 C C . VAL A 1 105 ? 0.993 2.385 6.766 1 87.94 105 VAL A C 1
ATOM 867 O O . VAL A 1 105 ? 0.198 1.981 5.914 1 87.94 105 VAL A O 1
ATOM 870 N N . ARG A 1 106 ? 1.547 1.677 7.652 1 88.56 106 ARG A N 1
ATOM 871 C CA . ARG A 1 106 ? 1.146 0.283 7.812 1 88.56 106 ARG A CA 1
ATOM 872 C C . ARG A 1 106 ? -0.017 0.157 8.789 1 88.56 106 ARG A C 1
ATOM 874 O O . ARG A 1 106 ? -0.049 0.842 9.812 1 88.56 106 ARG A O 1
ATOM 881 N N . VAL A 1 107 ? -0.857 -0.7 8.391 1 86.94 107 VAL A N 1
ATOM 882 C CA . VAL A 1 107 ? -2.035 -0.901 9.227 1 86.94 107 VAL A CA 1
ATOM 883 C C . VAL A 1 107 ? -2.199 -2.387 9.547 1 86.94 107 VAL A C 1
ATOM 885 O O . VAL A 1 107 ? -1.807 -3.244 8.75 1 86.94 107 VAL A O 1
ATOM 888 N N . ASN A 1 108 ? -2.67 -2.641 10.734 1 85.75 108 ASN A N 1
ATOM 889 C CA . ASN A 1 108 ? -3.041 -4 11.102 1 85.75 108 ASN A CA 1
ATOM 890 C C . ASN A 1 108 ? -4.551 -4.207 11.047 1 85.75 108 ASN A C 1
ATOM 892 O O . ASN A 1 108 ? -5.301 -3.523 11.75 1 85.75 108 ASN A O 1
ATOM 896 N N . ILE A 1 109 ? -4.918 -5.129 10.25 1 85.5 109 ILE A N 1
ATOM 897 C CA . ILE A 1 109 ? -6.344 -5.363 10.062 1 85.5 109 ILE A CA 1
ATOM 898 C C . ILE A 1 109 ? -6.738 -6.688 10.719 1 85.5 109 ILE A C 1
ATOM 900 O O . ILE A 1 109 ? -6.16 -7.734 10.414 1 85.5 109 ILE A O 1
ATOM 904 N N . ASP A 1 110 ? -7.727 -6.516 11.516 1 81.81 110 ASP A N 1
ATOM 905 C CA . ASP A 1 110 ? -8.258 -7.723 12.141 1 81.81 110 ASP A CA 1
ATOM 906 C C . ASP A 1 110 ? -8.938 -8.617 11.109 1 81.81 110 ASP A C 1
ATOM 908 O O . ASP A 1 110 ? -9.602 -8.133 10.195 1 81.81 110 ASP A O 1
ATOM 912 N N . LYS A 1 111 ? -8.906 -9.922 11.344 1 80.56 111 LYS A N 1
ATOM 913 C CA . LYS A 1 111 ? -9.445 -10.906 10.414 1 80.56 111 LYS A CA 1
ATOM 914 C C . LYS A 1 111 ? -10.945 -10.727 10.234 1 80.56 111 LYS A C 1
ATOM 916 O O . LYS A 1 111 ? -11.484 -10.992 9.156 1 80.56 111 LYS A O 1
ATOM 921 N N . ASN A 1 112 ? -11.578 -10.195 11.219 1 79.06 112 ASN A N 1
ATOM 922 C CA . ASN A 1 112 ? -13.031 -10.078 11.172 1 79.06 112 ASN A CA 1
ATOM 923 C C . ASN A 1 112 ? -13.477 -8.648 10.867 1 79.06 112 ASN A C 1
ATOM 925 O O . ASN A 1 112 ? -14.664 -8.336 10.93 1 79.06 112 ASN A O 1
ATOM 929 N N . SER A 1 113 ? -12.562 -7.895 10.453 1 81.88 113 SER A N 1
ATOM 930 C CA . SER A 1 113 ? -12.875 -6.492 10.195 1 81.88 113 SER A CA 1
ATOM 931 C C . SER A 1 113 ? -13.578 -6.312 8.859 1 81.88 113 SER A C 1
ATOM 933 O O . SER A 1 113 ? -13.219 -6.953 7.871 1 81.88 113 SER A O 1
ATOM 935 N N . PRO A 1 114 ? -14.641 -5.531 8.828 1 85 114 PRO A N 1
ATOM 936 C CA . PRO A 1 114 ? -15.289 -5.207 7.551 1 85 114 PRO A CA 1
ATOM 937 C C . PRO A 1 114 ? -14.336 -4.562 6.551 1 85 114 PRO A C 1
ATOM 939 O O . PRO A 1 114 ? -14.586 -4.598 5.344 1 85 114 PRO A O 1
ATOM 942 N N . ILE A 1 115 ? -13.281 -4.043 7.031 1 85.69 115 ILE A N 1
ATOM 943 C CA . ILE A 1 115 ? -12.281 -3.41 6.18 1 85.69 115 ILE A CA 1
ATOM 944 C C . ILE A 1 115 ? -11.664 -4.453 5.246 1 85.69 115 ILE A C 1
ATOM 946 O O . ILE A 1 115 ? -11.344 -4.152 4.094 1 85.69 115 ILE A O 1
ATOM 950 N N . ARG A 1 116 ? -11.555 -5.625 5.766 1 88.69 116 ARG A N 1
ATOM 951 C CA . ARG A 1 116 ? -10.969 -6.699 4.969 1 88.69 116 ARG A CA 1
ATOM 952 C C . ARG A 1 116 ? -11.812 -6.992 3.736 1 88.69 116 ARG A C 1
ATOM 954 O O . ARG A 1 116 ? -11.273 -7.199 2.645 1 88.69 116 ARG A O 1
ATOM 961 N N . GLU A 1 117 ? -13.07 -6.992 3.918 1 88.5 117 GLU A N 1
ATOM 962 C CA . GLU A 1 117 ? -13.977 -7.25 2.803 1 88.5 117 GLU A CA 1
ATOM 963 C C . GLU A 1 117 ? -13.922 -6.125 1.774 1 88.5 117 GLU A C 1
ATOM 965 O O . GLU A 1 117 ? -13.969 -6.379 0.568 1 88.5 117 GLU A O 1
ATOM 970 N N . SER A 1 118 ? -13.844 -4.922 2.254 1 88.06 118 SER A N 1
ATOM 971 C CA . SER A 1 118 ? -13.719 -3.781 1.352 1 88.06 118 SER A CA 1
ATOM 972 C C . SER A 1 118 ? -12.422 -3.854 0.549 1 88.06 118 SER A C 1
ATOM 974 O O . SER A 1 118 ? -12.398 -3.518 -0.637 1 88.06 118 SER A O 1
ATOM 976 N N . LEU A 1 119 ? -11.422 -4.293 1.212 1 90.56 119 LEU A N 1
ATOM 977 C CA . LEU A 1 119 ? -10.133 -4.418 0.543 1 90.56 119 LEU A CA 1
ATOM 978 C C . LEU A 1 119 ? -10.188 -5.484 -0.546 1 90.56 119 LEU A C 1
ATOM 980 O O . LEU A 1 119 ? -9.602 -5.312 -1.618 1 90.56 119 LEU A O 1
ATOM 984 N N . LYS A 1 120 ? -10.852 -6.574 -0.257 1 90.38 120 LYS A N 1
ATOM 985 C CA . LYS A 1 120 ? -11.008 -7.613 -1.271 1 90.38 120 LYS A CA 1
ATOM 986 C C . LYS A 1 120 ? -11.672 -7.059 -2.529 1 90.38 120 LYS A C 1
ATOM 988 O O . LYS A 1 120 ? -11.258 -7.375 -3.646 1 90.38 120 LYS A O 1
ATOM 993 N N . VAL A 1 121 ? -12.609 -6.27 -2.316 1 88.31 121 VAL A N 1
ATOM 994 C CA . VAL A 1 121 ? -13.344 -5.684 -3.438 1 88.31 121 VAL A CA 1
ATOM 995 C C . VAL A 1 121 ? -12.422 -4.742 -4.215 1 88.31 121 VAL A C 1
ATOM 997 O O . VAL A 1 121 ? -12.414 -4.754 -5.449 1 88.31 121 VAL A O 1
ATOM 1000 N N . ILE A 1 122 ? -11.719 -3.969 -3.537 1 88.06 122 ILE A N 1
ATOM 1001 C CA . ILE A 1 122 ? -10.805 -3.023 -4.168 1 88.06 122 ILE A CA 1
ATOM 1002 C C . ILE A 1 122 ? -9.766 -3.779 -4.992 1 88.06 122 ILE A C 1
ATOM 1004 O O . ILE A 1 122 ? -9.484 -3.412 -6.137 1 88.06 122 ILE A O 1
ATOM 1008 N N . LEU A 1 123 ? -9.234 -4.801 -4.383 1 90.75 123 LEU A N 1
ATOM 1009 C CA . LEU A 1 123 ? -8.227 -5.594 -5.078 1 90.75 123 LEU A CA 1
ATOM 1010 C C . LEU A 1 123 ? -8.797 -6.207 -6.352 1 90.75 123 LEU A C 1
ATOM 1012 O O . LEU A 1 123 ? -8.164 -6.16 -7.406 1 90.75 123 LEU A O 1
ATOM 1016 N N . LYS A 1 124 ? -9.945 -6.75 -6.25 1 91.19 124 LYS A N 1
ATOM 1017 C CA . LYS A 1 124 ? -10.578 -7.371 -7.406 1 91.19 124 LYS A CA 1
ATOM 1018 C C . LYS A 1 124 ? -10.828 -6.352 -8.516 1 91.19 124 LYS A C 1
ATOM 1020 O O . LYS A 1 124 ? -10.508 -6.602 -9.68 1 91.19 124 LYS A O 1
ATOM 1025 N N . GLU A 1 125 ? -11.281 -5.238 -8.18 1 87.44 125 GLU A N 1
ATOM 1026 C CA . GLU A 1 125 ? -11.633 -4.215 -9.156 1 87.44 125 GLU A CA 1
ATOM 1027 C C . GLU A 1 125 ? -10.391 -3.631 -9.82 1 87.44 125 GLU A C 1
ATOM 1029 O O . GLU A 1 125 ? -10.391 -3.357 -11.023 1 87.44 125 GLU A O 1
ATOM 1034 N N . THR A 1 126 ? -9.422 -3.461 -9.062 1 87.56 126 THR A N 1
ATOM 1035 C CA . THR A 1 126 ? -8.227 -2.824 -9.602 1 87.56 126 THR A CA 1
ATOM 1036 C C . THR A 1 126 ? -7.414 -3.814 -10.43 1 87.56 126 THR A C 1
ATOM 1038 O O . THR A 1 126 ? -6.688 -3.418 -11.344 1 87.56 126 THR A O 1
ATOM 1041 N N . ALA A 1 127 ? -7.504 -5.027 -10.102 1 89.12 127 ALA A N 1
ATOM 1042 C CA . ALA A 1 127 ? -6.758 -6.047 -10.836 1 89.12 127 ALA A CA 1
ATOM 1043 C C . ALA A 1 127 ? -7.355 -6.27 -12.227 1 89.12 127 ALA A C 1
ATOM 1045 O O . ALA A 1 127 ? -6.719 -6.867 -13.094 1 89.12 127 ALA A O 1
ATOM 1046 N N . GLY A 1 128 ? -8.555 -5.809 -12.438 1 80.12 128 GLY A N 1
ATOM 1047 C CA . GLY A 1 128 ? -9.273 -6.07 -13.68 1 80.12 128 GLY A CA 1
ATOM 1048 C C . GLY A 1 128 ? -8.773 -5.234 -14.844 1 80.12 128 GLY A C 1
ATOM 1049 O O . GLY A 1 128 ? -9.008 -5.574 -16 1 80.12 128 GLY A O 1
ATOM 1050 N N . ASP A 1 129 ? -8.117 -4.18 -14.57 1 73.31 129 ASP A N 1
ATOM 1051 C CA . ASP A 1 129 ? -7.645 -3.305 -15.633 1 73.31 129 ASP A CA 1
ATOM 1052 C C . ASP A 1 129 ? -6.121 -3.23 -15.648 1 73.31 129 ASP A C 1
ATOM 1054 O O . ASP A 1 129 ? -5.516 -2.623 -14.758 1 73.31 129 ASP A O 1
ATOM 1058 N N . ALA A 1 130 ? -5.645 -3.832 -16.703 1 65.31 130 ALA A N 1
ATOM 1059 C CA . ALA A 1 130 ? -4.191 -3.943 -16.812 1 65.31 130 ALA A CA 1
ATOM 1060 C C . ALA A 1 130 ? -3.537 -2.566 -16.828 1 65.31 130 ALA A C 1
ATOM 1062 O O . ALA A 1 130 ? -2.363 -2.424 -16.484 1 65.31 130 ALA A O 1
ATOM 1063 N N . ASN A 1 131 ? -4.262 -1.676 -17.234 1 66.56 131 ASN A N 1
ATOM 1064 C CA . ASN A 1 131 ? -3.709 -0.328 -17.312 1 66.56 131 ASN A CA 1
ATOM 1065 C C . ASN A 1 131 ? -3.73 0.358 -15.945 1 66.56 131 ASN A C 1
ATOM 1067 O O . ASN A 1 131 ? -3.166 1.44 -15.781 1 66.56 131 ASN A O 1
ATOM 1071 N N . GLN A 1 132 ? -4.184 -0.415 -15.07 1 73.56 132 GLN A N 1
ATOM 1072 C CA . GLN A 1 132 ? -4.406 0.258 -13.797 1 73.56 132 GLN A CA 1
ATOM 1073 C C . GLN A 1 132 ? -3.41 -0.218 -12.742 1 73.56 132 GLN A C 1
ATOM 1075 O O . GLN A 1 132 ? -3.355 0.33 -11.641 1 73.56 132 GLN A O 1
ATOM 1080 N N . TYR A 1 133 ? -2.637 -1.208 -13.219 1 80.19 133 TYR A N 1
ATOM 1081 C CA . TYR A 1 133 ? -1.744 -1.677 -12.164 1 80.19 133 TYR A CA 1
ATOM 1082 C C . TYR A 1 133 ? -0.347 -1.943 -12.711 1 80.19 133 TYR A C 1
ATOM 1084 O O . TYR A 1 133 ? -0.168 -2.115 -13.914 1 80.19 133 TYR A O 1
ATOM 1092 N N . ASP A 1 134 ? 0.625 -1.814 -11.836 1 87.31 134 ASP A N 1
ATOM 1093 C CA . ASP A 1 134 ? 2.039 -2.061 -12.094 1 87.31 134 ASP A CA 1
ATOM 1094 C C . ASP A 1 134 ? 2.582 -3.164 -11.188 1 87.31 134 ASP A C 1
ATOM 1096 O O . ASP A 1 134 ? 2.646 -2.996 -9.969 1 87.31 134 ASP A O 1
ATOM 1100 N N . VAL A 1 135 ? 2.98 -4.273 -11.883 1 91.69 135 VAL A N 1
ATOM 1101 C CA . VAL A 1 135 ? 3.418 -5.43 -11.109 1 91.69 135 VAL A CA 1
ATOM 1102 C C . VAL A 1 135 ? 4.945 -5.496 -11.094 1 91.69 135 VAL A C 1
ATOM 1104 O O . VAL A 1 135 ? 5.523 -6.559 -10.859 1 91.69 135 VAL A O 1
ATOM 1107 N N . SER A 1 136 ? 5.652 -4.461 -11.312 1 89.5 136 SER A N 1
ATOM 1108 C CA . SER A 1 136 ? 7.105 -4.461 -11.445 1 89.5 136 SER A CA 1
ATOM 1109 C C . SER A 1 136 ? 7.773 -4.973 -10.18 1 89.5 136 SER A C 1
ATOM 1111 O O . SER A 1 136 ? 8.734 -5.746 -10.242 1 89.5 136 SER A O 1
ATOM 1113 N N . SER A 1 137 ? 7.285 -4.547 -9.094 1 87.75 137 SER A N 1
ATOM 1114 C CA . SER A 1 137 ? 7.875 -4.988 -7.836 1 87.75 137 SER A CA 1
ATOM 1115 C C . SER A 1 137 ? 7.633 -6.477 -7.605 1 87.75 137 SER A C 1
ATOM 1117 O O . SER A 1 137 ? 8.477 -7.164 -7.027 1 87.75 137 SER A O 1
ATOM 1119 N N . LEU A 1 138 ? 6.508 -6.91 -8.008 1 91.25 138 LEU A N 1
ATOM 1120 C CA . LEU A 1 138 ? 6.191 -8.328 -7.898 1 91.25 138 LEU A CA 1
ATOM 1121 C C . LEU A 1 138 ? 7.109 -9.156 -8.789 1 91.25 138 LEU A C 1
ATOM 1123 O O . LEU A 1 138 ? 7.523 -10.258 -8.414 1 91.25 138 LEU A O 1
ATOM 1127 N N . VAL A 1 139 ? 7.367 -8.625 -9.914 1 94.5 139 VAL A N 1
ATOM 1128 C CA . VAL A 1 139 ? 8.281 -9.258 -10.852 1 94.5 139 VAL A CA 1
ATOM 1129 C C . VAL A 1 139 ? 9.664 -9.398 -10.211 1 94.5 139 VAL A C 1
ATOM 1131 O O . VAL A 1 139 ? 10.266 -10.477 -10.266 1 94.5 139 VAL A O 1
ATOM 1134 N N . GLU A 1 140 ? 10.055 -8.383 -9.602 1 90.81 140 GLU A N 1
ATOM 1135 C CA . GLU A 1 140 ? 11.359 -8.414 -8.953 1 90.81 140 GLU A CA 1
ATOM 1136 C C . GLU A 1 140 ? 11.398 -9.453 -7.836 1 90.81 140 GLU A C 1
ATOM 1138 O O . GLU A 1 140 ? 12.375 -10.18 -7.691 1 90.81 140 GLU A O 1
ATOM 1143 N N . LYS A 1 141 ? 10.414 -9.461 -7.102 1 89.88 141 LYS A N 1
ATOM 1144 C CA . LYS A 1 141 ? 10.305 -10.445 -6.023 1 89.88 141 LYS A CA 1
ATOM 1145 C C . LYS A 1 141 ? 10.336 -11.867 -6.57 1 89.88 141 LYS A C 1
ATOM 1147 O O . LYS A 1 141 ? 10.992 -12.742 -5.996 1 89.88 141 LYS A O 1
ATOM 1152 N N . THR A 1 142 ? 9.648 -12.078 -7.598 1 93.94 142 THR A N 1
ATOM 1153 C CA . THR A 1 142 ? 9.578 -13.398 -8.219 1 93.94 142 THR A CA 1
ATOM 1154 C C . THR A 1 142 ? 10.945 -13.812 -8.758 1 93.94 142 THR A C 1
ATOM 1156 O O . THR A 1 142 ? 11.391 -14.938 -8.523 1 93.94 142 THR A O 1
ATOM 1159 N N . LEU A 1 143 ? 11.562 -12.93 -9.438 1 92.69 143 LEU A N 1
ATOM 1160 C CA . LEU A 1 143 ? 12.883 -13.219 -9.984 1 92.69 143 LEU A CA 1
ATOM 1161 C C . LEU A 1 143 ? 13.883 -13.516 -8.875 1 92.69 143 LEU A C 1
ATOM 1163 O O . LEU A 1 143 ? 14.719 -14.414 -9.008 1 92.69 143 LEU A O 1
ATOM 1167 N N . ALA A 1 144 ? 13.734 -12.812 -7.832 1 89.06 144 ALA A N 1
ATOM 1168 C CA . ALA A 1 144 ? 14.602 -13.062 -6.684 1 89.06 144 ALA A CA 1
ATOM 1169 C C . ALA A 1 144 ? 14.336 -14.445 -6.09 1 89.06 144 ALA A C 1
ATOM 1171 O O . ALA A 1 144 ? 15.273 -15.164 -5.73 1 89.06 144 ALA A O 1
ATOM 1172 N N . ALA A 1 145 ? 13.109 -14.758 -6.012 1 87.75 145 ALA A N 1
ATOM 1173 C CA . ALA A 1 145 ? 12.734 -16.062 -5.473 1 87.75 145 ALA A CA 1
ATOM 1174 C C . ALA A 1 145 ? 13.25 -17.188 -6.363 1 87.75 145 ALA A C 1
ATOM 1176 O O . ALA A 1 145 ? 13.719 -18.219 -5.867 1 87.75 145 ALA A O 1
ATOM 1177 N N . ILE A 1 146 ? 13.117 -17.016 -7.574 1 88.31 146 ILE A N 1
ATOM 1178 C CA . ILE A 1 146 ? 13.586 -18.016 -8.531 1 88.31 146 ILE A CA 1
ATOM 1179 C C . ILE A 1 146 ? 15.094 -18.172 -8.391 1 88.31 146 ILE A C 1
ATOM 1181 O O . ILE A 1 146 ? 15.602 -19.297 -8.344 1 88.31 146 ILE A O 1
ATOM 1185 N N . SER A 1 147 ? 15.758 -17.125 -8.312 1 83.31 147 SER A N 1
ATOM 1186 C CA . SER A 1 147 ? 17.203 -17.156 -8.18 1 83.31 147 SER A CA 1
ATOM 1187 C C . SER A 1 147 ? 17.625 -17.797 -6.859 1 83.31 147 SER A C 1
ATOM 1189 O O . SER A 1 147 ? 18.609 -18.547 -6.812 1 83.31 147 SER A O 1
ATOM 1191 N N . GLU A 1 148 ? 16.938 -17.484 -5.812 1 82.31 148 GLU A N 1
ATOM 1192 C CA . GLU A 1 148 ? 17.297 -17.953 -4.477 1 82.31 148 GLU A CA 1
ATOM 1193 C C . GLU A 1 148 ? 16.891 -19.406 -4.266 1 82.31 148 GLU A C 1
ATOM 1195 O O . GLU A 1 148 ? 17.641 -20.188 -3.682 1 82.31 148 GLU A O 1
ATOM 1200 N N . GLN A 1 149 ? 15.695 -19.734 -4.598 1 73.25 149 GLN A N 1
ATOM 1201 C CA . GLN A 1 149 ? 15.117 -21.016 -4.254 1 73.25 149 GLN A CA 1
ATOM 1202 C C . GLN A 1 149 ? 15.531 -22.094 -5.262 1 73.25 149 GLN A C 1
ATOM 1204 O O . GLN A 1 149 ? 15.734 -23.25 -4.895 1 73.25 149 GLN A O 1
ATOM 1209 N N . GLU A 1 150 ? 15.469 -21.688 -6.418 1 69.88 150 GLU A N 1
ATOM 1210 C CA . GLU A 1 150 ? 15.781 -22.672 -7.445 1 69.88 150 GLU A CA 1
ATOM 1211 C C . GLU A 1 150 ? 17.281 -22.688 -7.766 1 69.88 150 GLU A C 1
ATOM 1213 O O . GLU A 1 150 ? 17.812 -23.703 -8.195 1 69.88 150 GLU A O 1
ATOM 1218 N N . GLY A 1 151 ? 17.797 -21.672 -7.199 1 61.44 151 GLY A N 1
ATOM 1219 C CA . GLY A 1 151 ? 19.219 -21.578 -7.465 1 61.44 151 GLY A CA 1
ATOM 1220 C C . GLY A 1 151 ? 19.547 -21.625 -8.945 1 61.44 151 GLY A C 1
ATOM 1221 O O . GLY A 1 151 ? 18.75 -21.219 -9.781 1 61.44 151 GLY A O 1
ATOM 1222 N N . LYS A 1 152 ? 20.719 -21.984 -9.172 1 64.81 152 LYS A N 1
ATOM 1223 C CA . LYS A 1 152 ? 21.234 -22.094 -10.531 1 64.81 152 LYS A CA 1
ATOM 1224 C C . LYS A 1 152 ? 20.766 -23.375 -11.203 1 64.81 152 LYS A C 1
ATOM 1226 O O . LYS A 1 152 ? 20.828 -23.516 -12.422 1 64.81 152 LYS A O 1
ATOM 1231 N N . ASP A 1 153 ? 20 -24.125 -10.453 1 78.88 153 ASP A N 1
ATOM 1232 C CA . ASP A 1 153 ? 19.703 -25.453 -10.961 1 78.88 153 ASP A CA 1
ATOM 1233 C C . ASP A 1 153 ? 18.562 -25.422 -11.977 1 78.88 153 ASP A C 1
ATOM 1235 O O . ASP A 1 153 ? 18.578 -26.156 -12.961 1 78.88 153 ASP A O 1
ATOM 1239 N N . LEU A 1 154 ? 17.656 -24.5 -11.773 1 85.44 154 LEU A N 1
ATOM 1240 C CA . LEU A 1 154 ? 16.5 -24.453 -12.656 1 85.44 154 LEU A CA 1
ATOM 1241 C C . LEU A 1 154 ? 16.922 -24.125 -14.086 1 85.44 154 LEU A C 1
ATOM 1243 O O . LEU A 1 154 ? 16.328 -24.641 -15.047 1 85.44 154 LEU A O 1
ATOM 1247 N N . PHE A 1 155 ? 17.984 -23.406 -14.125 1 87.25 155 PHE A N 1
ATOM 1248 C CA . PHE A 1 155 ? 18.406 -22.938 -15.438 1 87.25 155 PHE A CA 1
ATOM 1249 C C . PHE A 1 155 ? 19.75 -23.547 -15.812 1 87.25 155 PHE A C 1
ATOM 1251 O O . PHE A 1 155 ? 20.469 -23 -16.656 1 87.25 155 PHE A O 1
ATOM 1258 N N . ALA A 1 156 ? 20.062 -24.609 -15.211 1 86.12 156 ALA A N 1
ATOM 1259 C CA . ALA A 1 156 ? 21.391 -25.203 -15.367 1 86.12 156 ALA A CA 1
ATOM 1260 C C . ALA A 1 156 ? 21.625 -25.641 -16.812 1 86.12 156 ALA A C 1
ATOM 1262 O O . ALA A 1 156 ? 22.766 -25.625 -17.281 1 86.12 156 ALA A O 1
ATOM 1263 N N . CYS A 1 157 ? 20.594 -25.953 -17.516 1 88.38 157 CYS A N 1
ATOM 1264 C CA . CYS A 1 157 ? 20.734 -26.5 -18.859 1 88.38 157 CYS A CA 1
ATOM 1265 C C . CYS A 1 157 ? 20.734 -25.375 -19.891 1 88.38 157 CYS A C 1
ATOM 1267 O O . CYS A 1 157 ? 20.906 -25.625 -21.094 1 88.38 157 CYS A O 1
ATOM 1269 N N . TYR A 1 158 ? 20.672 -24.188 -19.391 1 90.5 158 TYR A N 1
ATOM 1270 C CA . TYR A 1 158 ? 20.5 -23.078 -20.328 1 90.5 158 TYR A CA 1
ATOM 1271 C C . TYR A 1 158 ? 21.688 -22.125 -20.25 1 90.5 158 TYR A C 1
ATOM 1273 O O . TYR A 1 158 ? 22.5 -22.219 -19.328 1 90.5 158 TYR A O 1
ATOM 1281 N N . ASP A 1 159 ? 21.75 -21.281 -21.281 1 89.06 159 ASP A N 1
ATOM 1282 C CA . ASP A 1 159 ? 22.719 -20.188 -21.266 1 89.06 159 ASP A CA 1
ATOM 1283 C C . ASP A 1 159 ? 22.562 -19.344 -20.016 1 89.06 159 ASP A C 1
ATOM 1285 O O . ASP A 1 159 ? 21.484 -18.828 -19.734 1 89.06 159 ASP A O 1
ATOM 1289 N N . PRO A 1 160 ? 23.625 -19.188 -19.266 1 85.62 160 PRO A N 1
ATOM 1290 C CA . PRO A 1 160 ? 23.547 -18.391 -18.031 1 85.62 160 PRO A CA 1
ATOM 1291 C C . PRO A 1 160 ? 23.031 -16.969 -18.281 1 85.62 160 PRO A C 1
ATOM 1293 O O . PRO A 1 160 ? 22.484 -16.344 -17.375 1 85.62 160 PRO A O 1
ATOM 1296 N N . LYS A 1 161 ? 23.109 -16.484 -19.469 1 89.5 161 LYS A N 1
ATOM 1297 C CA . LYS A 1 161 ? 22.641 -15.148 -19.828 1 89.5 161 LYS A CA 1
ATOM 1298 C C . LYS A 1 161 ? 21.125 -15.07 -19.812 1 89.5 161 LYS A C 1
ATOM 1300 O O . LYS A 1 161 ? 20.547 -13.984 -19.844 1 89.5 161 LYS A O 1
ATOM 1305 N N . ILE A 1 162 ? 20.5 -16.156 -19.656 1 89.69 162 ILE A N 1
ATOM 1306 C CA . ILE A 1 162 ? 19.047 -16.25 -19.75 1 89.69 162 ILE A CA 1
ATOM 1307 C C . ILE A 1 162 ? 18.406 -15.406 -18.641 1 89.69 162 ILE A C 1
ATOM 1309 O O . ILE A 1 162 ? 17.344 -14.82 -18.828 1 89.69 162 ILE A O 1
ATOM 1313 N N . LEU A 1 163 ? 19.047 -15.266 -17.5 1 86.44 163 LEU A N 1
ATOM 1314 C CA . LEU A 1 163 ? 18.5 -14.578 -16.328 1 86.44 163 LEU A CA 1
ATOM 1315 C C . LEU A 1 163 ? 18.391 -13.078 -16.578 1 86.44 163 LEU A C 1
ATOM 1317 O O . LEU A 1 163 ? 17.625 -12.391 -15.914 1 86.44 163 LEU A O 1
ATOM 1321 N N . GLY A 1 164 ? 19.047 -12.594 -17.547 1 86.69 164 GLY A N 1
ATOM 1322 C CA . GLY A 1 164 ? 19.031 -11.172 -17.844 1 86.69 164 GLY A CA 1
ATOM 1323 C C . GLY A 1 164 ? 18.312 -10.836 -19.125 1 86.69 164 GLY A C 1
ATOM 1324 O O . GLY A 1 164 ? 18.234 -9.672 -19.531 1 86.69 164 GLY A O 1
ATOM 1325 N N . THR A 1 165 ? 17.688 -11.781 -19.719 1 92.06 165 THR A N 1
ATOM 1326 C CA . THR A 1 165 ? 17.078 -11.562 -21.016 1 92.06 165 THR A CA 1
ATOM 1327 C C . THR A 1 165 ? 15.711 -10.891 -20.875 1 92.06 165 THR A C 1
ATOM 1329 O O . THR A 1 165 ? 15.016 -11.102 -19.875 1 92.06 165 THR A O 1
ATOM 1332 N N . GLU A 1 166 ? 15.32 -10.195 -21.906 1 94.94 166 GLU A N 1
ATOM 1333 C CA . GLU A 1 166 ? 14.016 -9.539 -21.953 1 94.94 166 GLU A CA 1
ATOM 1334 C C . GLU A 1 166 ? 12.891 -10.562 -22.031 1 94.94 166 GLU A C 1
ATOM 1336 O O . GLU A 1 166 ? 11.805 -10.352 -21.484 1 94.94 166 GLU A O 1
ATOM 1341 N N . ASP A 1 167 ? 13.141 -11.656 -22.688 1 95.31 167 ASP A N 1
ATOM 1342 C CA . ASP A 1 167 ? 12.125 -12.688 -22.859 1 95.31 167 ASP A CA 1
ATOM 1343 C C . ASP A 1 167 ? 11.719 -13.289 -21.516 1 95.31 167 ASP A C 1
ATOM 1345 O O . ASP A 1 167 ? 10.531 -13.5 -21.25 1 95.31 167 ASP A O 1
ATOM 1349 N N . LEU A 1 168 ? 12.695 -13.531 -20.719 1 95.31 168 LEU A N 1
ATOM 1350 C CA . LEU A 1 168 ? 12.391 -14.055 -19.375 1 95.31 168 LEU A CA 1
ATOM 1351 C C . LEU A 1 168 ? 11.609 -13.031 -18.562 1 95.31 168 LEU A C 1
ATOM 1353 O O . LEU A 1 168 ? 10.602 -13.375 -17.953 1 95.31 168 LEU A O 1
ATOM 1357 N N . LYS A 1 169 ? 12.078 -11.836 -18.594 1 95.19 169 LYS A N 1
ATOM 1358 C CA . LYS A 1 169 ? 11.414 -10.773 -17.844 1 95.19 169 LYS A CA 1
ATOM 1359 C C . LYS A 1 169 ? 9.969 -10.602 -18.297 1 95.19 169 LYS A C 1
ATOM 1361 O O . LYS A 1 169 ? 9.07 -10.422 -17.469 1 95.19 169 LYS A O 1
ATOM 1366 N N . LYS A 1 170 ? 9.805 -10.625 -19.547 1 96.25 170 LYS A N 1
ATOM 1367 C CA . LYS A 1 170 ? 8.469 -10.5 -20.109 1 96.25 170 LYS A CA 1
ATOM 1368 C C . LYS A 1 170 ? 7.562 -11.633 -19.641 1 96.25 170 LYS A C 1
ATOM 1370 O O . LYS A 1 170 ? 6.41 -11.398 -19.266 1 96.25 170 LYS A O 1
ATOM 1375 N N . TYR A 1 171 ? 8.039 -12.828 -19.719 1 97.31 171 TYR A N 1
ATOM 1376 C CA . TYR A 1 171 ? 7.238 -13.977 -19.297 1 97.31 171 TYR A CA 1
ATOM 1377 C C . TYR A 1 171 ? 6.887 -13.875 -17.812 1 97.31 171 TYR A C 1
ATOM 1379 O O . TYR A 1 171 ? 5.742 -14.125 -17.422 1 97.31 171 TYR A O 1
ATOM 1387 N N . VAL A 1 172 ? 7.859 -13.492 -17.016 1 97.25 172 VAL A N 1
ATOM 1388 C CA . VAL A 1 172 ? 7.605 -13.352 -15.586 1 97.25 172 VAL A CA 1
ATOM 1389 C C . VAL A 1 172 ? 6.551 -12.273 -15.352 1 97.25 172 VAL A C 1
ATOM 1391 O O . VAL A 1 172 ? 5.656 -12.438 -14.523 1 97.25 172 VAL A O 1
ATOM 1394 N N . LYS A 1 173 ? 6.684 -11.227 -16.078 1 96.19 173 LYS A N 1
ATOM 1395 C CA . LYS A 1 173 ? 5.707 -10.141 -15.953 1 96.19 173 LYS A CA 1
ATOM 1396 C C . LYS A 1 173 ? 4.305 -10.625 -16.312 1 96.19 173 LYS A C 1
ATOM 1398 O O . LYS A 1 173 ? 3.334 -10.297 -15.633 1 96.19 173 LYS A O 1
ATOM 1403 N N . GLU A 1 174 ? 4.18 -11.344 -17.344 1 96 174 GLU A N 1
ATOM 1404 C CA . GLU A 1 174 ? 2.889 -11.891 -17.75 1 96 174 GLU A CA 1
ATOM 1405 C C . GLU A 1 174 ? 2.332 -12.844 -16.703 1 96 174 GLU A C 1
ATOM 1407 O O . GLU A 1 174 ? 1.137 -12.82 -16.391 1 96 174 GLU A O 1
ATOM 1412 N N . CYS A 1 175 ? 3.201 -13.656 -16.172 1 97.31 175 CYS A N 1
ATOM 1413 C CA . CYS A 1 175 ? 2.791 -14.57 -15.117 1 97.31 175 CYS A CA 1
ATOM 1414 C C . CYS A 1 175 ? 2.295 -13.797 -13.898 1 97.31 175 CYS A C 1
ATOM 1416 O O . CYS A 1 175 ? 1.22 -14.094 -13.367 1 97.31 175 CYS A O 1
ATOM 1418 N N . CYS A 1 176 ? 3.033 -12.812 -13.547 1 96.38 176 CYS A N 1
ATOM 1419 C CA . CYS A 1 176 ? 2.676 -12.023 -12.375 1 96.38 176 CYS A CA 1
ATOM 1420 C C . CYS A 1 176 ? 1.346 -11.312 -12.586 1 96.38 176 CYS A C 1
ATOM 1422 O O . CYS A 1 176 ? 0.507 -11.273 -11.68 1 96.38 176 CYS A O 1
ATOM 1424 N N . SER A 1 177 ? 1.181 -10.766 -13.727 1 94.62 177 SER A N 1
ATOM 1425 C CA . SER A 1 177 ? -0.059 -10.062 -14.039 1 94.62 177 SER A CA 1
ATOM 1426 C C . SER A 1 177 ? -1.259 -11 -13.977 1 94.62 177 SER A C 1
ATOM 1428 O O . SER A 1 177 ? -2.277 -10.672 -13.359 1 94.62 177 SER A O 1
ATOM 1430 N N . TYR A 1 178 ? -1.145 -12.078 -14.539 1 95.06 178 TYR A N 1
ATOM 1431 C CA . TYR A 1 178 ? -2.252 -13.023 -14.578 1 95.06 178 TYR A CA 1
ATOM 1432 C C . TYR A 1 178 ? -2.525 -13.602 -13.195 1 95.06 178 TYR A C 1
ATOM 1434 O O . TYR A 1 178 ? -3.68 -13.695 -12.773 1 95.06 178 TYR A O 1
ATOM 1442 N N . THR A 1 179 ? -1.479 -14.016 -12.508 1 96.12 179 THR A N 1
ATOM 1443 C CA . THR A 1 179 ? -1.66 -14.625 -11.195 1 96.12 179 THR A CA 1
ATOM 1444 C C . THR A 1 179 ? -2.211 -13.609 -10.203 1 96.12 179 THR A C 1
ATOM 1446 O O . THR A 1 179 ? -2.982 -13.961 -9.305 1 96.12 179 THR A O 1
ATOM 1449 N N . TRP A 1 180 ? -1.82 -12.391 -10.398 1 95.25 180 TRP A N 1
ATOM 1450 C CA . TRP A 1 180 ? -2.393 -11.344 -9.555 1 95.25 180 TRP A CA 1
ATOM 1451 C C . TRP A 1 180 ? -3.906 -11.273 -9.727 1 95.25 180 TRP A C 1
ATOM 1453 O O . TRP A 1 180 ? -4.645 -11.172 -8.742 1 95.25 180 TRP A O 1
ATOM 1463 N N . LYS A 1 181 ? -4.355 -11.375 -10.938 1 94.06 181 LYS A N 1
ATOM 1464 C CA . LYS A 1 181 ? -5.789 -11.375 -11.203 1 94.06 181 LYS A CA 1
ATOM 1465 C C . LYS A 1 181 ? -6.469 -12.586 -10.555 1 94.06 181 LYS A C 1
ATOM 1467 O O . LYS A 1 181 ? -7.574 -12.469 -10.016 1 94.06 181 LYS A O 1
ATOM 1472 N N . LEU A 1 182 ? -5.809 -13.648 -10.57 1 95.06 182 LEU A N 1
ATOM 1473 C CA . LEU A 1 182 ? -6.375 -14.867 -10.016 1 95.06 182 LEU A CA 1
ATOM 1474 C C . LEU A 1 182 ? -6.562 -14.742 -8.508 1 95.06 182 LEU A C 1
ATOM 1476 O O . LEU A 1 182 ? -7.621 -15.086 -7.977 1 95.06 182 LEU A O 1
ATOM 1480 N N . VAL A 1 183 ? -5.543 -14.203 -7.84 1 95.75 183 VAL A N 1
ATOM 1481 C CA . VAL A 1 183 ? -5.562 -14.211 -6.383 1 95.75 183 VAL A CA 1
ATOM 1482 C C . VAL A 1 183 ? -6.422 -13.062 -5.867 1 95.75 183 VAL A C 1
ATOM 1484 O O . VAL A 1 183 ? -6.887 -13.086 -4.727 1 95.75 183 VAL A O 1
ATOM 1487 N N . CYS A 1 184 ? -6.633 -12.047 -6.68 1 93.69 184 CYS A N 1
ATOM 1488 C CA . CYS A 1 184 ? -7.328 -10.852 -6.219 1 93.69 184 CYS A CA 1
ATOM 1489 C C . CYS A 1 184 ? -8.836 -11 -6.387 1 93.69 184 CYS A C 1
ATOM 1491 O O . CYS A 1 184 ? -9.594 -10.094 -6.031 1 93.69 184 CYS A O 1
ATOM 1493 N N . GLN A 1 185 ? -9.281 -12.102 -6.852 1 92.44 185 GLN A N 1
ATOM 1494 C CA . GLN A 1 185 ? -10.719 -12.344 -6.863 1 92.44 185 GLN A CA 1
ATOM 1495 C C . GLN A 1 185 ? -11.281 -12.383 -5.441 1 92.44 185 GLN A C 1
ATOM 1497 O O . GLN A 1 185 ? -10.547 -12.625 -4.484 1 92.44 185 GLN A O 1
ATOM 1502 N N . THR A 1 186 ? -12.602 -11.992 -5.32 1 88.31 186 THR A N 1
ATOM 1503 C CA . THR A 1 186 ? -13.211 -12.023 -3.994 1 88.31 186 THR A CA 1
ATOM 1504 C C . THR A 1 186 ? -12.898 -13.344 -3.289 1 88.31 186 THR A C 1
ATOM 1506 O O . THR A 1 186 ? -12.461 -13.344 -2.135 1 88.31 186 THR A O 1
ATOM 1509 N N . SER A 1 187 ? -13.195 -14.422 -3.986 1 91 187 SER A N 1
ATOM 1510 C CA . SER A 1 187 ? -12.664 -15.719 -3.604 1 91 187 SER A CA 1
ATOM 1511 C C . SER A 1 187 ? -11.5 -16.125 -4.5 1 91 187 SER A C 1
ATOM 1513 O O . SER A 1 187 ? -11.688 -16.406 -5.684 1 91 187 SER A O 1
ATOM 1515 N N . ALA A 1 188 ? -10.336 -16.172 -3.922 1 94 188 ALA A N 1
ATOM 1516 C CA . ALA A 1 188 ? -9.109 -16.359 -4.695 1 94 188 ALA A CA 1
ATOM 1517 C C . ALA A 1 188 ? -9.078 -17.719 -5.375 1 94 188 ALA A C 1
ATOM 1519 O O . ALA A 1 188 ? -9.5 -18.719 -4.793 1 94 188 ALA A O 1
ATOM 1520 N N . TYR A 1 189 ? -8.578 -17.703 -6.602 1 95.88 189 TYR A N 1
ATOM 1521 C CA . TYR A 1 189 ? -8.242 -18.969 -7.246 1 95.88 189 TYR A CA 1
ATOM 1522 C C . TYR A 1 189 ? -6.992 -19.578 -6.625 1 95.88 189 TYR A C 1
ATOM 1524 O O . TYR A 1 189 ? -6.152 -18.875 -6.07 1 95.88 189 TYR A O 1
ATOM 1532 N N . GLN A 1 190 ? -6.977 -20.906 -6.707 1 96.38 190 GLN A N 1
ATOM 1533 C CA . GLN A 1 190 ? -5.809 -21.641 -6.238 1 96.38 190 GLN A CA 1
ATOM 1534 C C . GLN A 1 190 ? -5.18 -22.453 -7.363 1 96.38 190 GLN A C 1
ATOM 1536 O O . GLN A 1 190 ? -5.828 -22.719 -8.383 1 96.38 190 GLN A O 1
ATOM 1541 N N . ILE A 1 191 ? -3.934 -22.688 -7.145 1 97.06 191 ILE A N 1
ATOM 1542 C CA . ILE A 1 191 ? -3.312 -23.578 -8.117 1 97.06 191 ILE A CA 1
ATOM 1543 C C . ILE A 1 191 ? -2.799 -24.844 -7.41 1 97.06 191 ILE A C 1
ATOM 1545 O O . ILE A 1 191 ? -2.496 -24.812 -6.215 1 97.06 191 ILE A O 1
ATOM 1549 N N . GLU A 1 192 ? -2.814 -25.906 -8.109 1 96.06 192 GLU A N 1
ATOM 1550 C CA . GLU A 1 192 ? -2.199 -27.156 -7.672 1 96.06 192 GLU A CA 1
ATOM 1551 C C . GLU A 1 192 ? -0.946 -27.469 -8.484 1 96.06 192 GLU A C 1
ATOM 1553 O O . GLU A 1 192 ? -1.036 -27.953 -9.609 1 96.06 192 GLU A O 1
ATOM 1558 N N . GLY A 1 193 ? 0.168 -27.156 -7.875 1 95.5 193 GLY A N 1
ATOM 1559 C CA . GLY A 1 193 ? 1.445 -27.281 -8.562 1 95.5 193 GLY A CA 1
ATOM 1560 C C . GLY A 1 193 ? 2.414 -28.203 -7.848 1 95.5 193 GLY A C 1
ATOM 1561 O O . GLY A 1 193 ? 1.998 -29.109 -7.117 1 95.5 193 GLY A O 1
ATOM 1562 N N . ASN A 1 194 ? 3.627 -28.047 -8.117 1 92.06 194 ASN A N 1
ATOM 1563 C CA . ASN A 1 194 ? 4.684 -28.922 -7.625 1 92.06 194 ASN A CA 1
ATOM 1564 C C . ASN A 1 194 ? 4.828 -28.828 -6.109 1 92.06 194 ASN A C 1
ATOM 1566 O O . ASN A 1 194 ? 5.211 -29.797 -5.457 1 92.06 194 ASN A O 1
ATOM 1570 N N . ARG A 1 195 ? 4.48 -27.734 -5.617 1 88.19 195 ARG A N 1
ATOM 1571 C CA . ARG A 1 195 ? 4.559 -27.594 -4.168 1 88.19 195 ARG A CA 1
ATOM 1572 C C . ARG A 1 195 ? 3.473 -28.406 -3.471 1 88.19 195 ARG A C 1
ATOM 1574 O O . ARG A 1 195 ? 3.672 -28.891 -2.355 1 88.19 195 ARG A O 1
ATOM 1581 N N . ASN A 1 196 ? 2.371 -28.469 -4.086 1 88.06 196 ASN A N 1
ATOM 1582 C CA . ASN A 1 196 ? 1.246 -29.219 -3.541 1 88.06 196 ASN A CA 1
ATOM 1583 C C . ASN A 1 196 ? 1.363 -30.703 -3.85 1 88.06 196 ASN A C 1
ATOM 1585 O O . ASN A 1 196 ? 0.958 -31.547 -3.043 1 88.06 196 ASN A O 1
ATOM 1589 N N . LEU A 1 197 ? 1.76 -30.875 -5.035 1 84.62 197 LEU A N 1
ATOM 1590 C CA . LEU A 1 197 ? 1.824 -32.25 -5.539 1 84.62 197 LEU A CA 1
ATOM 1591 C C . LEU A 1 197 ? 3.254 -32.781 -5.496 1 84.62 197 LEU A C 1
ATOM 1593 O O . LEU A 1 197 ? 3.896 -32.938 -6.539 1 84.62 197 LEU A O 1
ATOM 1597 N N . ALA A 1 198 ? 3.807 -32.688 -4.328 1 66.38 198 ALA A N 1
ATOM 1598 C CA . ALA A 1 198 ? 5.18 -33.156 -4.156 1 66.38 198 ALA A CA 1
ATOM 1599 C C . ALA A 1 198 ? 5.375 -34.531 -4.785 1 66.38 198 ALA A C 1
ATOM 1601 O O . ALA A 1 198 ? 4.402 -35.25 -5.043 1 66.38 198 ALA A O 1
ATOM 1602 N N . GLN A 1 199 ? 6.59 -34.781 -4.941 1 65.62 199 GLN A N 1
ATOM 1603 C CA . GLN A 1 199 ? 6.992 -36.031 -5.52 1 65.62 199 GLN A CA 1
ATOM 1604 C C . GLN A 1 199 ? 6.426 -37.219 -4.723 1 65.62 199 GLN A C 1
ATOM 1606 O O . GLN A 1 199 ? 6.535 -37.25 -3.496 1 65.62 199 GLN A O 1
ATOM 1611 N N . GLY A 1 200 ? 5.598 -37.938 -5.438 1 68.19 200 GLY A N 1
ATOM 1612 C CA . GLY A 1 200 ? 5.148 -39.219 -4.875 1 68.19 200 GLY A CA 1
ATOM 1613 C C . GLY A 1 200 ? 3.656 -39.25 -4.602 1 68.19 200 GLY A C 1
ATOM 1614 O O . GLY A 1 200 ? 3.127 -40.25 -4.145 1 68.19 200 GLY A O 1
ATOM 1615 N N . LYS A 1 201 ? 3.035 -38.188 -4.891 1 84.31 201 LYS A N 1
ATOM 1616 C CA . LYS A 1 201 ? 1.583 -38.219 -4.758 1 84.31 201 LYS A CA 1
ATOM 1617 C C . LYS A 1 201 ? 0.962 -39.094 -5.855 1 84.31 201 LYS A C 1
ATOM 1619 O O . LYS A 1 201 ? 1.495 -39.156 -6.965 1 84.31 201 LYS A O 1
ATOM 1624 N N . ARG A 1 202 ? -0.114 -39.688 -5.418 1 88.19 202 ARG A N 1
ATOM 1625 C CA . ARG A 1 202 ? -0.776 -40.562 -6.375 1 88.19 202 ARG A CA 1
ATOM 1626 C C . ARG A 1 202 ? -1.534 -39.781 -7.426 1 88.19 202 ARG A C 1
ATOM 1628 O O . ARG A 1 202 ? -2.146 -38.75 -7.109 1 88.19 202 ARG A O 1
ATOM 1635 N N . PHE A 1 203 ? -1.536 -40.25 -8.57 1 90.81 203 PHE A N 1
ATOM 1636 C CA . PHE A 1 203 ? -2.275 -39.688 -9.688 1 90.81 203 PHE A CA 1
ATOM 1637 C C . PHE A 1 203 ? -3.777 -39.812 -9.461 1 90.81 203 PHE A C 1
ATOM 1639 O O . PHE A 1 203 ? -4.266 -40.875 -9.07 1 90.81 203 PHE A O 1
ATOM 1646 N N . ASN A 1 204 ? -4.469 -38.812 -9.57 1 91.06 204 ASN A N 1
ATOM 1647 C CA . ASN A 1 204 ? -5.926 -38.75 -9.516 1 91.06 204 ASN A CA 1
ATOM 1648 C C . ASN A 1 204 ? -6.52 -38.25 -10.82 1 91.06 204 ASN A C 1
ATOM 1650 O O . ASN A 1 204 ? -6.434 -37.062 -11.117 1 91.06 204 ASN A O 1
ATOM 1654 N N . PRO A 1 205 ? -7.137 -39.156 -11.586 1 90.69 205 PRO A N 1
ATOM 1655 C CA . PRO A 1 205 ? -7.629 -38.75 -12.906 1 90.69 205 PRO A CA 1
ATOM 1656 C C . PRO A 1 205 ? -8.695 -37.656 -12.828 1 90.69 205 PRO A C 1
ATOM 1658 O O . PRO A 1 205 ? -8.977 -37 -13.828 1 90.69 205 PRO A O 1
ATOM 1661 N N . LEU A 1 206 ? -9.289 -37.375 -11.688 1 91.94 206 LEU A N 1
ATOM 1662 C CA . LEU A 1 206 ? -10.273 -36.312 -11.523 1 91.94 206 LEU A CA 1
ATOM 1663 C C . LEU A 1 206 ? -9.594 -34.938 -11.367 1 91.94 206 LEU A C 1
ATOM 1665 O O . LEU A 1 206 ? -10.211 -33.906 -11.602 1 91.94 206 LEU A O 1
ATOM 1669 N N . ARG A 1 207 ? -8.281 -34.969 -11.07 1 94.19 207 ARG A N 1
ATOM 1670 C CA . ARG A 1 207 ? -7.586 -33.719 -10.75 1 94.19 207 ARG A CA 1
ATOM 1671 C C . ARG A 1 207 ? -6.395 -33.531 -11.68 1 94.19 207 ARG A C 1
ATOM 1673 O O . ARG A 1 207 ? -5.922 -32.406 -11.852 1 94.19 207 ARG A O 1
ATOM 1680 N N . HIS A 1 208 ? -6.004 -34.625 -12.266 1 94.06 208 HIS A N 1
ATOM 1681 C CA . HIS A 1 208 ? -4.762 -34.594 -13.023 1 94.06 208 HIS A CA 1
ATOM 1682 C C . HIS A 1 208 ? -4.945 -35.125 -14.43 1 94.06 208 HIS A C 1
ATOM 1684 O O . HIS A 1 208 ? -5.844 -35.938 -14.672 1 94.06 208 HIS A O 1
ATOM 1690 N N . GLN A 1 209 ? -4.164 -34.625 -15.305 1 92.44 209 GLN A N 1
ATOM 1691 C CA . GLN A 1 209 ? -4.012 -35.156 -16.656 1 92.44 209 GLN A CA 1
ATOM 1692 C C . GLN A 1 209 ? -2.555 -35.469 -16.953 1 92.44 209 GLN A C 1
ATOM 1694 O O . GLN A 1 209 ? -1.664 -34.656 -16.703 1 92.44 209 GLN A O 1
ATOM 1699 N N . ALA A 1 210 ? -2.33 -36.625 -17.391 1 90.06 210 ALA A N 1
ATOM 1700 C CA . ALA A 1 210 ? -0.97 -37.062 -17.703 1 90.06 210 ALA A CA 1
ATOM 1701 C C . ALA A 1 210 ? -0.479 -36.438 -19 1 90.06 210 ALA A C 1
ATOM 1703 O O . ALA A 1 210 ? -1.242 -36.281 -19.969 1 90.06 210 ALA A O 1
ATOM 1704 N N . CYS A 1 211 ? 0.752 -36.062 -19.016 1 86 211 CYS A N 1
ATOM 1705 C CA . CYS A 1 211 ? 1.356 -35.562 -20.25 1 86 211 CYS A CA 1
ATOM 1706 C C . CYS A 1 211 ? 1.434 -36.688 -21.297 1 86 211 CYS A C 1
ATOM 1708 O O . CYS A 1 211 ? 1.423 -37.875 -20.953 1 86 211 CYS A O 1
ATOM 1710 N N . SER A 1 212 ? 1.522 -36 -22.531 1 73.62 212 SER A N 1
ATOM 1711 C CA . SER A 1 212 ? 1.635 -36.969 -23.609 1 73.62 212 SER A CA 1
ATOM 1712 C C . SER A 1 212 ? 2.873 -37.844 -23.453 1 73.62 212 SER A C 1
ATOM 1714 O O . SER A 1 212 ? 3.961 -37.344 -23.156 1 73.62 212 SER A O 1
ATOM 1716 N N . GLY A 1 213 ? 2.734 -39.094 -23.469 1 65.31 213 GLY A N 1
ATOM 1717 C CA . GLY A 1 213 ? 3.842 -40.031 -23.344 1 65.31 213 GLY A CA 1
ATOM 1718 C C . GLY A 1 213 ? 3.924 -40.688 -21.984 1 65.31 213 GLY A C 1
ATOM 1719 O O . GLY A 1 213 ? 4.676 -41.625 -21.797 1 65.31 213 GLY A O 1
ATOM 1720 N N . SER A 1 214 ? 3.254 -40 -21.094 1 63.91 214 SER A N 1
ATOM 1721 C CA . SER A 1 214 ? 3.236 -40.625 -19.781 1 63.91 214 SER A CA 1
ATOM 1722 C C . SER A 1 214 ? 1.932 -41.375 -19.531 1 63.91 214 SER A C 1
ATOM 1724 O O . SER A 1 214 ? 0.852 -40.781 -19.578 1 63.91 214 SER A O 1
ATOM 1726 N N . THR A 1 215 ? 1.807 -42.562 -19.953 1 60.44 215 THR A N 1
ATOM 1727 C CA . THR A 1 215 ? 0.578 -43.312 -19.75 1 60.44 215 THR A CA 1
ATOM 1728 C C . THR A 1 215 ? 0.672 -44.188 -18.484 1 60.44 215 THR A C 1
ATOM 1730 O O . THR A 1 215 ? 1.677 -44.844 -18.266 1 60.44 215 THR A O 1
ATOM 1733 N N . PRO A 1 216 ? -0.348 -43.875 -17.688 1 62.41 216 PRO A N 1
ATOM 1734 C CA . PRO A 1 216 ? -0.357 -44.719 -16.5 1 62.41 216 PRO A CA 1
ATOM 1735 C C . PRO A 1 216 ? -0.396 -46.219 -16.844 1 62.41 216 PRO A C 1
ATOM 1737 O O . PRO A 1 216 ? -1.218 -46.625 -17.656 1 62.41 216 PRO A O 1
ATOM 1740 N N . THR A 1 217 ? 0.677 -46.844 -16.719 1 58.88 217 THR A N 1
ATOM 1741 C CA . THR A 1 217 ? 0.697 -48.281 -17.016 1 58.88 217 THR A CA 1
ATOM 1742 C C . THR A 1 217 ? -0.055 -49.062 -15.945 1 58.88 217 THR A C 1
ATOM 1744 O O . THR A 1 217 ? -0.427 -50.219 -16.172 1 58.88 217 THR A O 1
ATOM 1747 N N . SER A 1 218 ? 0.016 -48.562 -14.711 1 59.69 218 SER A N 1
ATOM 1748 C CA . SER A 1 218 ? -0.609 -49.312 -13.641 1 59.69 218 SER A CA 1
ATOM 1749 C C . SER A 1 218 ? -1.485 -48.438 -12.766 1 59.69 218 SER A C 1
ATOM 1751 O O . SER A 1 218 ? -1.479 -47.219 -12.906 1 59.69 218 SER A O 1
ATOM 1753 N N . HIS A 1 219 ? -2.377 -49.094 -11.992 1 58.34 219 HIS A N 1
ATOM 1754 C CA . HIS A 1 219 ? -3.307 -48.469 -11.062 1 58.34 219 HIS A CA 1
ATOM 1755 C C . HIS A 1 219 ? -2.57 -47.594 -10.047 1 58.34 219 HIS A C 1
ATOM 1757 O O . HIS A 1 219 ? -3.162 -46.719 -9.438 1 58.34 219 HIS A O 1
ATOM 1763 N N . ASP A 1 220 ? -1.281 -47.875 -10.016 1 64.38 220 ASP A N 1
ATOM 1764 C CA . ASP A 1 220 ? -0.52 -47.188 -8.977 1 64.38 220 ASP A CA 1
ATOM 1765 C C . ASP A 1 220 ? 0.54 -46.281 -9.594 1 64.38 220 ASP A C 1
ATOM 1767 O O . ASP A 1 220 ? 1.712 -46.656 -9.68 1 64.38 220 ASP A O 1
ATOM 1771 N N . VAL A 1 221 ? -0.018 -45.188 -10.102 1 82.19 221 VAL A N 1
ATOM 1772 C CA . VAL A 1 221 ? 0.931 -44.281 -10.75 1 82.19 221 VAL A CA 1
ATOM 1773 C C . VAL A 1 221 ? 1.095 -43 -9.906 1 82.19 221 VAL A C 1
ATOM 1775 O O . VAL A 1 221 ? 0.146 -42.562 -9.258 1 82.19 221 VAL A O 1
ATOM 1778 N N . TYR A 1 222 ? 2.32 -42.688 -9.82 1 86.5 222 TYR A N 1
ATOM 1779 C CA . TYR A 1 222 ? 2.686 -41.531 -9 1 86.5 222 TYR A CA 1
ATOM 1780 C C . TYR A 1 222 ? 3.107 -40.344 -9.867 1 86.5 222 TYR A C 1
ATOM 1782 O O . TYR A 1 222 ? 3.6 -40.531 -10.984 1 86.5 222 TYR A O 1
ATOM 1790 N N . ILE A 1 223 ? 2.873 -39.25 -9.289 1 89.88 223 ILE A N 1
ATOM 1791 C CA . ILE A 1 223 ? 3.256 -38.031 -9.977 1 89.88 223 ILE A CA 1
ATOM 1792 C C . ILE A 1 223 ? 4.734 -37.75 -9.734 1 89.88 223 ILE A C 1
ATOM 1794 O O . ILE A 1 223 ? 5.188 -37.688 -8.586 1 89.88 223 ILE A O 1
ATOM 1798 N N . HIS A 1 224 ? 5.445 -37.625 -10.766 1 87.62 224 HIS A N 1
ATOM 1799 C CA . HIS A 1 224 ? 6.852 -37.25 -10.672 1 87.62 224 HIS A CA 1
ATOM 1800 C C . HIS A 1 224 ? 7.023 -35.75 -10.594 1 87.62 224 HIS A C 1
ATOM 1802 O O . HIS A 1 224 ? 7.781 -35.25 -9.766 1 87.62 224 HIS A O 1
ATOM 1808 N N . ALA A 1 225 ? 6.309 -35.062 -11.492 1 90.62 225 ALA A N 1
ATOM 1809 C CA . ALA A 1 225 ? 6.395 -33.625 -11.555 1 90.62 225 ALA A CA 1
ATOM 1810 C C . ALA A 1 225 ? 5.145 -33.031 -12.188 1 90.62 225 ALA A C 1
ATOM 1812 O O . ALA A 1 225 ? 4.48 -33.656 -13 1 90.62 225 ALA A O 1
ATOM 1813 N N . VAL A 1 226 ? 4.875 -31.844 -11.789 1 93.25 226 VAL A N 1
ATOM 1814 C CA . VAL A 1 226 ? 3.818 -31.078 -12.438 1 93.25 226 VAL A CA 1
ATOM 1815 C C . VAL A 1 226 ? 4.406 -30.234 -13.562 1 93.25 226 VAL A C 1
ATOM 1817 O O . VAL A 1 226 ? 5.336 -29.453 -13.336 1 93.25 226 VAL A O 1
ATOM 1820 N N . ILE A 1 227 ? 3.84 -30.391 -14.727 1 92.88 227 ILE A N 1
ATOM 1821 C CA . ILE A 1 227 ? 4.367 -29.672 -15.883 1 92.88 227 ILE A CA 1
ATOM 1822 C C . ILE A 1 227 ? 3.551 -28.406 -16.109 1 92.88 227 ILE A C 1
ATOM 1824 O O . ILE A 1 227 ? 4.035 -27.438 -16.734 1 92.88 227 ILE A O 1
ATOM 1828 N N . TRP A 1 228 ? 2.391 -28.422 -15.633 1 95.38 228 TRP A N 1
ATOM 1829 C CA . TRP A 1 228 ? 1.555 -27.234 -15.578 1 95.38 228 TRP A CA 1
ATOM 1830 C C . TRP A 1 228 ? 0.527 -27.328 -14.461 1 95.38 228 TRP A C 1
ATOM 1832 O O . TRP A 1 228 ? -0.173 -28.344 -14.344 1 95.38 228 TRP A O 1
ATOM 1842 N N . PRO A 1 229 ? 0.438 -26.328 -13.641 1 96.81 229 PRO A N 1
ATOM 1843 C CA . PRO A 1 229 ? -0.423 -26.469 -12.469 1 96.81 229 PRO A CA 1
ATOM 1844 C C . PRO A 1 229 ? -1.907 -26.5 -12.82 1 96.81 229 PRO A C 1
ATOM 1846 O O . PRO A 1 229 ? -2.322 -25.906 -13.82 1 96.81 229 PRO A O 1
ATOM 1849 N N . GLY A 1 230 ? -2.652 -27.25 -12 1 96.81 230 GLY A N 1
ATOM 1850 C CA . GLY A 1 230 ? -4.102 -27.188 -12.102 1 96.81 230 GLY A CA 1
ATOM 1851 C C . GLY A 1 230 ? -4.676 -25.891 -11.531 1 96.81 230 GLY A C 1
ATOM 1852 O O . GLY A 1 230 ? -4.082 -25.281 -10.641 1 96.81 230 GLY A O 1
ATOM 1853 N N . LEU A 1 231 ? -5.766 -25.5 -12.109 1 97.31 231 LEU A N 1
ATOM 1854 C CA . LEU A 1 231 ? -6.48 -24.328 -11.594 1 97.31 231 LEU A CA 1
ATOM 1855 C C . LEU A 1 231 ? -7.699 -24.766 -10.773 1 97.31 231 LEU A C 1
ATOM 1857 O O . LEU A 1 231 ? -8.531 -25.531 -11.258 1 97.31 231 LEU A O 1
ATOM 1861 N N . LEU A 1 232 ? -7.727 -24.25 -9.547 1 96.38 232 LEU A N 1
ATOM 1862 C CA . LEU A 1 232 ? -8.836 -24.578 -8.648 1 96.38 232 LEU A CA 1
ATOM 1863 C C . LEU A 1 232 ? -9.641 -23.328 -8.305 1 96.38 232 LEU A C 1
ATOM 1865 O O . LEU A 1 232 ? -9.07 -22.266 -8.094 1 96.38 232 LEU A O 1
ATOM 1869 N N . GLY A 1 233 ? -10.914 -23.484 -8.242 1 91.44 233 GLY A N 1
ATOM 1870 C CA . GLY A 1 233 ? -11.789 -22.406 -7.832 1 91.44 233 GLY A CA 1
ATOM 1871 C C . GLY A 1 233 ? -11.859 -22.219 -6.328 1 91.44 233 GLY A C 1
ATOM 1872 O O . GLY A 1 233 ? -11.109 -22.859 -5.586 1 91.44 233 GLY A O 1
ATOM 1873 N N . PRO A 1 234 ? -12.719 -21.25 -5.824 1 82.19 234 PRO A N 1
ATOM 1874 C CA . PRO A 1 234 ? -12.836 -20.922 -4.398 1 82.19 234 PRO A CA 1
ATOM 1875 C C . PRO A 1 234 ? -13.188 -22.141 -3.543 1 82.19 234 PRO A C 1
ATOM 1877 O O . PRO A 1 234 ? -12.711 -22.266 -2.41 1 82.19 234 PRO A O 1
ATOM 1880 N N . SER A 1 235 ? -13.93 -23.062 -3.959 1 84.5 235 SER A N 1
ATOM 1881 C CA . SER A 1 235 ? -14.281 -24.25 -3.184 1 84.5 235 SER A CA 1
ATOM 1882 C C . SER A 1 235 ? -13.414 -25.453 -3.578 1 84.5 235 SER A C 1
ATOM 1884 O O . SER A 1 235 ? -13.852 -26.594 -3.494 1 84.5 235 SER A O 1
ATOM 1886 N N . SER A 1 236 ? -12.273 -25.156 -4.152 1 85.94 236 SER A N 1
ATOM 1887 C CA . SER A 1 236 ? -11.32 -26.172 -4.57 1 85.94 236 SER A CA 1
ATOM 1888 C C . SER A 1 236 ? -11.875 -27.016 -5.707 1 85.94 236 SER A C 1
ATOM 1890 O O . SER A 1 236 ? -11.43 -28.156 -5.922 1 85.94 236 SER A O 1
ATOM 1892 N N . SER A 1 237 ? -12.883 -26.484 -6.277 1 92.25 237 SER A N 1
ATOM 1893 C CA . SER A 1 237 ? -13.359 -27.156 -7.484 1 92.25 237 SER A CA 1
ATOM 1894 C C . SER A 1 237 ? -12.32 -27.094 -8.602 1 92.25 237 SER A C 1
ATOM 1896 O O . SER A 1 237 ? -11.648 -26.078 -8.773 1 92.25 237 SER A O 1
ATOM 1898 N N . VAL A 1 238 ? -12.234 -28.234 -9.281 1 95.62 238 VAL A N 1
ATOM 1899 C CA . VAL A 1 238 ? -11.25 -28.297 -10.359 1 95.62 238 VAL A CA 1
ATOM 1900 C C . VAL A 1 238 ? -11.781 -27.547 -11.586 1 95.62 238 VAL A C 1
ATOM 1902 O O . VAL A 1 238 ? -12.797 -27.953 -12.164 1 95.62 238 VAL A O 1
ATOM 1905 N N . ILE A 1 239 ? -11.156 -26.531 -11.922 1 95 239 ILE A N 1
ATOM 1906 C CA . ILE A 1 239 ? -11.492 -25.797 -13.133 1 95 239 ILE A CA 1
ATOM 1907 C C . ILE A 1 239 ? -10.664 -26.312 -14.305 1 95 239 ILE A C 1
ATOM 1909 O O . ILE A 1 239 ? -11.203 -26.547 -15.398 1 95 239 ILE A O 1
ATOM 1913 N N . ARG A 1 240 ? -9.367 -26.5 -14.078 1 95.75 240 ARG A N 1
ATOM 1914 C CA . ARG A 1 240 ? -8.438 -27.125 -15.023 1 95.75 240 ARG A CA 1
ATOM 1915 C C . ARG A 1 240 ? -7.531 -28.125 -14.32 1 95.75 240 ARG A C 1
ATOM 1917 O O . ARG A 1 240 ? -7.016 -27.844 -13.234 1 95.75 240 ARG A O 1
ATOM 1924 N N . LYS A 1 241 ? -7.422 -29.266 -14.914 1 95.25 241 LYS A N 1
ATOM 1925 C CA . LYS A 1 241 ? -6.586 -30.297 -14.328 1 95.25 241 LYS A CA 1
ATOM 1926 C C . LYS A 1 241 ? -5.105 -29.953 -14.445 1 95.25 241 LYS A C 1
ATOM 1928 O O . LYS A 1 241 ? -4.688 -29.344 -15.43 1 95.25 241 LYS A O 1
ATOM 1933 N N . ALA A 1 242 ? -4.363 -30.391 -13.461 1 96.06 242 ALA A N 1
ATOM 1934 C CA . ALA A 1 242 ? -2.912 -30.266 -13.539 1 96.06 242 ALA A CA 1
ATOM 1935 C C . ALA A 1 242 ? -2.326 -31.234 -14.562 1 96.06 242 ALA A C 1
ATOM 1937 O O . ALA A 1 242 ? -2.752 -32.375 -14.648 1 96.06 242 ALA A O 1
ATOM 1938 N N . GLU A 1 243 ? -1.441 -30.75 -15.344 1 93.5 243 GLU A N 1
ATOM 1939 C CA . GLU A 1 243 ? -0.679 -31.625 -16.234 1 93.5 243 GLU A CA 1
ATOM 1940 C C . GLU A 1 243 ? 0.549 -32.188 -15.523 1 93.5 243 GLU A C 1
ATOM 1942 O O . GLU A 1 243 ? 1.401 -31.422 -15.047 1 93.5 243 GLU A O 1
ATOM 1947 N N . VAL A 1 244 ? 0.617 -33.531 -15.523 1 92.88 244 VAL A N 1
ATOM 1948 C CA . VAL A 1 244 ? 1.646 -34.125 -14.672 1 92.88 244 VAL A CA 1
ATOM 1949 C C . VAL A 1 244 ? 2.439 -35.156 -15.461 1 92.88 244 VAL A C 1
ATOM 1951 O O . VAL A 1 244 ? 1.932 -35.719 -16.438 1 92.88 244 VAL A O 1
ATOM 1954 N N . LEU A 1 245 ? 3.68 -35.25 -15.062 1 89.62 245 LEU A N 1
ATOM 1955 C CA . LEU A 1 245 ? 4.527 -36.375 -15.484 1 89.62 245 LEU A CA 1
ATOM 1956 C C . LEU A 1 245 ? 4.473 -37.5 -14.469 1 89.62 245 LEU A C 1
ATOM 1958 O O . LEU A 1 245 ? 4.617 -37.281 -13.266 1 89.62 245 LEU A O 1
ATOM 1962 N N . LEU A 1 246 ? 4.289 -38.625 -15.016 1 86.38 246 LEU A N 1
ATOM 1963 C CA . LEU A 1 246 ? 4.102 -39.781 -14.125 1 86.38 246 LEU A CA 1
ATOM 1964 C C . LEU A 1 246 ? 5.398 -40.562 -13.969 1 86.38 246 LEU A C 1
ATOM 1966 O O . LEU A 1 246 ? 6.258 -40.531 -14.852 1 86.38 246 LEU A O 1
ATOM 1970 N N . SER A 1 247 ? 5.547 -41.094 -12.797 1 79.56 247 SER A N 1
ATOM 1971 C CA . SER A 1 247 ? 6.637 -42.031 -12.523 1 79.56 247 SER A CA 1
ATOM 1972 C C . SER A 1 247 ? 6.117 -43.312 -11.922 1 79.56 247 SER A C 1
ATOM 1974 O O . SER A 1 247 ? 5 -43.375 -11.398 1 79.56 247 SER A O 1
ATOM 1976 N N . ASP A 1 248 ? 6.77 -44.5 -12.289 1 71 248 ASP A N 1
ATOM 1977 C CA . ASP A 1 248 ? 6.398 -45.781 -11.727 1 71 248 ASP A CA 1
ATOM 1978 C C . ASP A 1 248 ? 6.754 -45.875 -10.25 1 71 248 ASP A C 1
ATOM 1980 O O . ASP A 1 248 ? 6.262 -46.719 -9.531 1 71 248 ASP A O 1
ATOM 1984 N N . ARG A 1 249 ? 7.867 -45.188 -9.781 1 60.31 249 ARG A N 1
ATOM 1985 C CA . ARG A 1 249 ? 8.32 -45.375 -8.406 1 60.31 249 ARG A CA 1
ATOM 1986 C C . ARG A 1 249 ? 7.785 -44.281 -7.508 1 60.31 249 ARG A C 1
ATOM 1988 O O . ARG A 1 249 ? 7.566 -43.156 -7.965 1 60.31 249 ARG A O 1
ATOM 1995 N N . SER A 1 250 ? 7.137 -44.656 -6.34 1 51.5 250 SER A N 1
ATOM 1996 C CA . SER A 1 250 ? 6.812 -43.719 -5.285 1 51.5 250 SER A CA 1
ATOM 1997 C C . SER A 1 250 ? 8.008 -42.812 -4.961 1 51.5 250 SER A C 1
ATOM 1999 O O . SER A 1 250 ? 9.156 -43.25 -5.055 1 51.5 250 SER A O 1
ATOM 2001 N N . GLY A 1 251 ? 8.195 -41.781 -5.414 1 48.16 251 GLY A N 1
ATOM 2002 C CA . GLY A 1 251 ? 9.273 -40.844 -5.098 1 48.16 251 GLY A CA 1
ATOM 2003 C C . GLY A 1 251 ? 10.164 -41.312 -3.971 1 48.16 251 GLY A C 1
ATOM 2004 O O . GLY A 1 251 ? 10.086 -40.812 -2.85 1 48.16 251 GLY A O 1
ATOM 2005 N N . SER A 1 252 ? 10.523 -42.656 -3.764 1 38.53 252 SER A N 1
ATOM 2006 C CA . SER A 1 252 ? 11.57 -42.781 -2.762 1 38.53 252 SER A CA 1
ATOM 2007 C C . SER A 1 252 ? 12.844 -42.062 -3.18 1 38.53 252 SER A C 1
ATOM 2009 O O . SER A 1 252 ? 13.172 -42 -4.367 1 38.53 252 SER A O 1
ATOM 2011 N N . MET B 1 1 ? -38.75 22.344 -2.236 1 27.2 1 MET B N 1
ATOM 2012 C CA . MET B 1 1 ? -38.594 20.906 -2.338 1 27.2 1 MET B CA 1
ATOM 2013 C C . MET B 1 1 ? -37.125 20.5 -2.299 1 27.2 1 MET B C 1
ATOM 2015 O O . MET B 1 1 ? -36.812 19.344 -2.004 1 27.2 1 MET B O 1
ATOM 2019 N N . ARG B 1 2 ? -36.281 21.219 -2.943 1 36 2 ARG B N 1
ATOM 2020 C CA . ARG B 1 2 ? -34.812 21.203 -3.035 1 36 2 ARG B CA 1
ATOM 2021 C C . ARG B 1 2 ? -34.188 21.344 -1.659 1 36 2 ARG B C 1
ATOM 2023 O O . ARG B 1 2 ? -33.094 20.828 -1.412 1 36 2 ARG B O 1
ATOM 2030 N N . GLN B 1 3 ? -34.625 22.141 -0.852 1 33.34 3 GLN B N 1
ATOM 2031 C CA . GLN B 1 3 ? -34.125 22.391 0.486 1 33.34 3 GLN B CA 1
ATOM 2032 C C . GLN B 1 3 ? -34.25 21.156 1.374 1 33.34 3 GLN B C 1
ATOM 2034 O O . GLN B 1 3 ? -33.375 20.891 2.213 1 33.34 3 GLN B O 1
ATOM 2039 N N . LEU B 1 4 ? -35.344 20.469 1.265 1 39.59 4 LEU B N 1
ATOM 2040 C CA . LEU B 1 4 ? -35.656 19.344 2.129 1 39.59 4 LEU B CA 1
ATOM 2041 C C . LEU B 1 4 ? -34.75 18.156 1.833 1 39.59 4 LEU B C 1
ATOM 2043 O O . LEU B 1 4 ? -34.406 17.391 2.736 1 39.59 4 LEU B O 1
ATOM 2047 N N . THR B 1 5 ? -34.281 18.016 0.55 1 36.88 5 THR B N 1
ATOM 2048 C CA . THR B 1 5 ? -33.5 16.859 0.177 1 36.88 5 THR B CA 1
ATOM 2049 C C . THR B 1 5 ? -32.062 16.984 0.703 1 36.88 5 THR B C 1
ATOM 2051 O O . THR B 1 5 ? -31.359 15.992 0.821 1 36.88 5 THR B O 1
ATOM 2054 N N . LYS B 1 6 ? -31.516 18.172 0.889 1 37.56 6 LYS B N 1
ATOM 2055 C CA . LYS B 1 6 ? -30.188 18.391 1.446 1 37.56 6 LYS B CA 1
ATOM 2056 C C . LYS B 1 6 ? -30.156 18.047 2.934 1 37.56 6 LYS B C 1
ATOM 2058 O O . LYS B 1 6 ? -29.141 17.562 3.443 1 37.56 6 LYS B O 1
ATOM 2063 N N . GLU B 1 7 ? -31.219 18.281 3.623 1 35.03 7 GLU B N 1
ATOM 2064 C CA . GLU B 1 7 ? -31.297 18 5.055 1 35.03 7 GLU B CA 1
ATOM 2065 C C . GLU B 1 7 ? -31.312 16.5 5.324 1 35.03 7 GLU B C 1
ATOM 2067 O O . GLU B 1 7 ? -30.719 16.031 6.301 1 35.03 7 GLU B O 1
ATOM 2072 N N . HIS B 1 8 ? -32.062 15.773 4.52 1 32.38 8 HIS B N 1
ATOM 2073 C CA . HIS B 1 8 ? -32.156 14.336 4.75 1 32.38 8 HIS B CA 1
ATOM 2074 C C . HIS B 1 8 ? -30.828 13.648 4.5 1 32.38 8 HIS B C 1
ATOM 2076 O O . HIS B 1 8 ? -30.562 12.586 5.062 1 32.38 8 HIS B O 1
ATOM 2082 N N . ALA B 1 9 ? -30.062 14.086 3.51 1 32.41 9 ALA B N 1
ATOM 2083 C CA . ALA B 1 9 ? -28.75 13.5 3.23 1 32.41 9 ALA B CA 1
ATOM 2084 C C . ALA B 1 9 ? -27.781 13.773 4.371 1 32.41 9 ALA B C 1
ATOM 2086 O O . ALA B 1 9 ? -26.875 12.977 4.625 1 32.41 9 ALA B O 1
ATOM 2087 N N . ARG B 1 10 ? -27.688 14.945 4.957 1 33.59 10 ARG B N 1
ATOM 2088 C CA . ARG B 1 10 ? -26.906 15.234 6.148 1 33.59 10 ARG B CA 1
ATOM 2089 C C . ARG B 1 10 ? -27.328 14.359 7.316 1 33.59 10 ARG B C 1
ATOM 2091 O O . ARG B 1 10 ? -26.5 13.977 8.148 1 33.59 10 ARG B O 1
ATOM 2098 N N . GLN B 1 11 ? -28.578 14.125 7.418 1 32.69 11 GLN B N 1
ATOM 2099 C CA . GLN B 1 11 ? -29.109 13.359 8.547 1 32.69 11 GLN B CA 1
ATOM 2100 C C . GLN B 1 11 ? -28.688 11.891 8.461 1 32.69 11 GLN B C 1
ATOM 2102 O O . GLN B 1 11 ? -28.375 11.273 9.477 1 32.69 11 GLN B O 1
ATOM 2107 N N . THR B 1 12 ? -28.891 11.289 7.32 1 31.55 12 THR B N 1
ATOM 2108 C CA . THR B 1 12 ? -28.562 9.867 7.223 1 31.55 12 THR B CA 1
ATOM 2109 C C . THR B 1 12 ? -27.062 9.641 7.328 1 31.55 12 THR B C 1
ATOM 2111 O O . THR B 1 12 ? -26.609 8.523 7.586 1 31.55 12 THR B O 1
ATOM 2114 N N . GLU B 1 13 ? -26.234 10.547 6.949 1 34.41 13 GLU B N 1
ATOM 2115 C CA . GLU B 1 13 ? -24.797 10.531 7.199 1 34.41 13 GLU B CA 1
ATOM 2116 C C . GLU B 1 13 ? -24.484 10.633 8.695 1 34.41 13 GLU B C 1
ATOM 2118 O O . GLU B 1 13 ? -23.328 10.594 9.102 1 34.41 13 GLU B O 1
ATOM 2123 N N . LEU B 1 14 ? -25.406 11.188 9.461 1 34.81 14 LEU B N 1
ATOM 2124 C CA . LEU B 1 14 ? -25.344 11.102 10.914 1 34.81 14 LEU B CA 1
ATOM 2125 C C . LEU B 1 14 ? -25.344 9.648 11.375 1 34.81 14 LEU B C 1
ATOM 2127 O O . LEU B 1 14 ? -25.938 9.312 12.398 1 34.81 14 LEU B O 1
ATOM 2131 N N . HIS B 1 15 ? -25.297 8.703 10.586 1 34.16 15 HIS B N 1
ATOM 2132 C CA . HIS B 1 15 ? -25.25 7.312 11.031 1 34.16 15 HIS B CA 1
ATOM 2133 C C . HIS B 1 15 ? -24.422 7.172 12.312 1 34.16 15 HIS B C 1
ATOM 2135 O O . HIS B 1 15 ? -23.594 8.023 12.617 1 34.16 15 HIS B O 1
ATOM 2141 N N . ALA B 1 16 ? -24.469 5.836 13.023 1 33.12 16 ALA B N 1
ATOM 2142 C CA . ALA B 1 16 ? -23.969 5.344 14.305 1 33.12 16 ALA B CA 1
ATOM 2143 C C . ALA B 1 16 ? -22.469 5.609 14.445 1 33.12 16 ALA B C 1
ATOM 2145 O O . ALA B 1 16 ? -21.656 4.91 13.844 1 33.12 16 ALA B O 1
ATOM 2146 N N . GLU B 1 17 ? -22.078 6.797 14.469 1 37.38 17 GLU B N 1
ATOM 2147 C CA . GLU B 1 17 ? -20.688 7.039 14.875 1 37.38 17 GLU B CA 1
ATOM 2148 C C . GLU B 1 17 ? -20.266 6.094 15.992 1 37.38 17 GLU B C 1
ATOM 2150 O O . GLU B 1 17 ? -20.938 6.004 17.016 1 37.38 17 GLU B O 1
ATOM 2155 N N . ASN B 1 18 ? -19.797 5.059 15.609 1 35.34 18 ASN B N 1
ATOM 2156 C CA . ASN B 1 18 ? -19.266 4.25 16.703 1 35.34 18 ASN B CA 1
ATOM 2157 C C . ASN B 1 18 ? -18.547 5.117 17.734 1 35.34 18 ASN B C 1
ATOM 2159 O O . ASN B 1 18 ? -17.5 5.699 17.453 1 35.34 18 ASN B O 1
ATOM 2163 N N . ILE B 1 19 ? -19.203 5.613 18.688 1 41.59 19 ILE B N 1
ATOM 2164 C CA . ILE B 1 19 ? -18.844 6.457 19.828 1 41.59 19 ILE B CA 1
ATOM 2165 C C . ILE B 1 19 ? -17.453 6.066 20.344 1 41.59 19 ILE B C 1
ATOM 2167 O O . ILE B 1 19 ? -16.766 6.879 20.969 1 41.59 19 ILE B O 1
ATOM 2171 N N . SER B 1 20 ? -17.219 4.887 20.297 1 41.16 20 SER B N 1
ATOM 2172 C CA . SER B 1 20 ? -16 4.504 21.016 1 41.16 20 SER B CA 1
ATOM 2173 C C . SER B 1 20 ? -14.75 4.812 20.188 1 41.16 20 SER B C 1
ATOM 2175 O O . SER B 1 20 ? -13.633 4.578 20.656 1 41.16 20 SER B O 1
ATOM 2177 N N . SER B 1 21 ? -15.07 5.355 18.906 1 52.28 21 SER B N 1
ATOM 2178 C CA . SER B 1 21 ? -13.906 5.465 18.031 1 52.28 21 SER B CA 1
ATOM 2179 C C . SER B 1 21 ? -13.203 6.805 18.219 1 52.28 21 SER B C 1
ATOM 2181 O O . SER B 1 21 ? -13.844 7.859 18.141 1 52.28 21 SER B O 1
ATOM 2183 N N . THR B 1 22 ? -12.055 6.898 18.906 1 56.12 22 THR B N 1
ATOM 2184 C CA . THR B 1 22 ? -11.18 8.055 19.047 1 56.12 22 THR B CA 1
ATOM 2185 C C . THR B 1 22 ? -10.922 8.711 17.688 1 56.12 22 THR B C 1
ATOM 2187 O O . 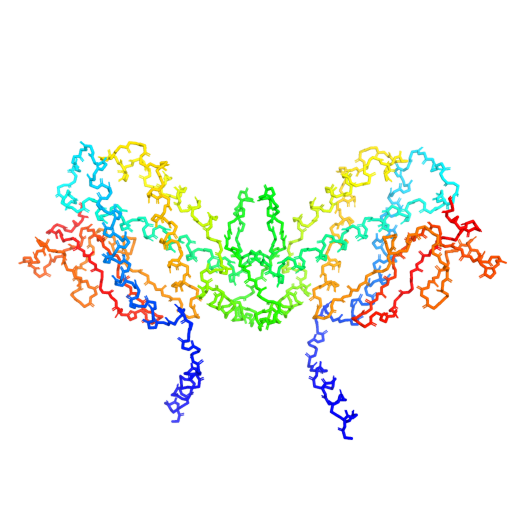THR B 1 22 ? -10.18 9.688 17.594 1 56.12 22 THR B O 1
ATOM 2190 N N . ASN B 1 23 ? -11.594 8.344 16.703 1 73.31 23 ASN B N 1
ATOM 2191 C CA . ASN B 1 23 ? -11.383 8.875 15.367 1 73.31 23 ASN B CA 1
ATOM 2192 C C . ASN B 1 23 ? -12.602 9.641 14.867 1 73.31 23 ASN B C 1
ATOM 2194 O O . ASN B 1 23 ? -12.734 9.891 13.664 1 73.31 23 ASN B O 1
ATOM 2198 N N . ARG B 1 24 ? -13.375 10.07 15.891 1 78.69 24 ARG B N 1
ATOM 2199 C CA . ARG B 1 24 ? -14.531 10.891 15.539 1 78.69 24 ARG B CA 1
ATOM 2200 C C . ARG B 1 24 ? -14.117 12.344 15.328 1 78.69 24 ARG B C 1
ATOM 2202 O O . ARG B 1 24 ? -13.242 12.859 16.016 1 78.69 24 ARG B O 1
ATOM 2209 N N . PRO B 1 25 ? -14.812 12.961 14.516 1 80.81 25 PRO B N 1
ATOM 2210 C CA . PRO B 1 25 ? -14.477 14.359 14.25 1 80.81 25 PRO B CA 1
ATOM 2211 C C . PRO B 1 25 ? -14.438 15.211 15.516 1 80.81 25 PRO B C 1
ATOM 2213 O O . PRO B 1 25 ? -13.508 16 15.711 1 80.81 25 PRO B O 1
ATOM 2216 N N . SER B 1 26 ? -15.398 15 16.391 1 82.56 26 SER B N 1
ATOM 2217 C CA . SER B 1 26 ? -15.445 15.789 17.625 1 82.56 26 SER B CA 1
ATOM 2218 C C . SER B 1 26 ? -14.227 15.523 18.484 1 82.56 26 SER B C 1
ATOM 2220 O O . SER B 1 26 ? -13.688 16.453 19.109 1 82.56 26 SER B O 1
ATOM 2222 N N . ASP B 1 27 ? -13.812 14.297 18.5 1 87.38 27 ASP B N 1
ATOM 2223 C CA . ASP B 1 27 ? -12.633 13.93 19.281 1 87.38 27 ASP B CA 1
ATOM 2224 C C . ASP B 1 27 ? -11.367 14.523 18.672 1 87.38 27 ASP B C 1
ATOM 2226 O O . ASP B 1 27 ? -10.477 14.977 19.406 1 87.38 27 ASP B O 1
ATOM 2230 N N . LEU B 1 28 ? -11.328 14.562 17.391 1 90 28 LEU B N 1
ATOM 2231 C CA . LEU B 1 28 ? -10.156 15.109 16.719 1 90 28 LEU B CA 1
ATOM 2232 C C . LEU B 1 28 ? -10.016 16.594 17 1 90 28 LEU B C 1
ATOM 2234 O O . LEU B 1 28 ? -8.906 17.094 17.219 1 90 28 LEU B O 1
ATOM 2238 N N . GLU B 1 29 ? -11.086 17.266 17.047 1 91.06 29 GLU B N 1
ATOM 2239 C CA . GLU B 1 29 ? -11.086 18.703 17.297 1 91.06 29 GLU B CA 1
ATOM 2240 C C . GLU B 1 29 ? -10.68 19 18.734 1 91.06 29 GLU B C 1
ATOM 2242 O O . GLU B 1 29 ? -9.898 19.922 19 1 91.06 29 GLU B O 1
ATOM 2247 N N . ARG B 1 30 ? -11.195 18.234 19.625 1 90.19 30 ARG B N 1
ATOM 2248 C CA . ARG B 1 30 ? -10.805 18.375 21.016 1 90.19 30 ARG B CA 1
ATOM 2249 C C . ARG B 1 30 ? -9.328 18.047 21.219 1 90.19 30 ARG B C 1
ATOM 2251 O O . ARG B 1 30 ? -8.633 18.703 21.984 1 90.19 30 ARG B O 1
ATOM 2258 N N . ASN B 1 31 ? -8.922 17.078 20.5 1 90.94 31 ASN B N 1
ATOM 2259 C CA . ASN B 1 31 ? -7.531 16.641 20.609 1 90.94 31 ASN B CA 1
ATOM 2260 C C . ASN B 1 31 ? -6.566 17.688 20.078 1 90.94 31 ASN B C 1
ATOM 2262 O O . ASN B 1 31 ? -5.402 17.734 20.484 1 90.94 31 ASN B O 1
ATOM 2266 N N . TYR B 1 32 ? -7.043 18.453 19.156 1 93.81 32 TYR B N 1
ATOM 2267 C CA . TYR B 1 32 ? -6.184 19.516 18.641 1 93.81 32 TYR B CA 1
ATOM 2268 C C . TYR B 1 32 ? -5.75 20.453 19.75 1 93.81 32 TYR B C 1
ATOM 2270 O O . TYR B 1 32 ? -4.578 20.828 19.844 1 93.81 32 TYR B O 1
ATOM 2278 N N . GLU B 1 33 ? -6.656 20.766 20.578 1 89.75 33 GLU B N 1
ATOM 2279 C CA . GLU B 1 33 ? -6.359 21.625 21.734 1 89.75 33 GLU B CA 1
ATOM 2280 C C . GLU B 1 33 ? -5.441 20.906 22.719 1 89.75 33 GLU B C 1
ATOM 2282 O O . GLU B 1 33 ? -4.52 21.516 23.266 1 89.75 33 GLU B O 1
ATOM 2287 N N . HIS B 1 34 ? -5.781 19.719 22.906 1 91.12 34 HIS B N 1
ATOM 2288 C CA . HIS B 1 34 ? -4.969 18.922 23.812 1 91.12 34 HIS B CA 1
ATOM 2289 C C . HIS B 1 34 ? -3.531 18.812 23.312 1 91.12 34 HIS B C 1
ATOM 2291 O O . HIS B 1 34 ? -2.588 18.922 24.094 1 91.12 34 HIS B O 1
ATOM 2297 N N . PHE B 1 35 ? -3.434 18.562 22.031 1 93.5 35 PHE B N 1
ATOM 2298 C CA . PHE B 1 35 ? -2.113 18.453 21.422 1 93.5 35 PHE B CA 1
ATOM 2299 C C . PHE B 1 35 ? -1.304 19.719 21.641 1 93.5 35 PHE B C 1
ATOM 2301 O O . PHE B 1 35 ? -0.124 19.656 22 1 93.5 35 PHE B O 1
ATOM 2308 N N . CYS B 1 36 ? -1.925 20.812 21.484 1 88.12 36 CYS B N 1
ATOM 2309 C CA . CYS B 1 36 ? -1.291 22.109 21.672 1 88.12 36 CYS B CA 1
ATOM 2310 C C . CYS B 1 36 ? -0.908 22.312 23.141 1 88.12 36 CYS B C 1
ATOM 2312 O O . CYS B 1 36 ? 0.197 22.781 23.438 1 88.12 36 CYS B O 1
ATOM 2314 N N . ALA B 1 37 ? -1.732 21.906 23.984 1 88.31 37 ALA B N 1
ATOM 2315 C CA . ALA B 1 37 ? -1.569 22.172 25.422 1 88.31 37 ALA B CA 1
ATOM 2316 C C . ALA B 1 37 ? -0.567 21.219 26.047 1 88.31 37 ALA B C 1
ATOM 2318 O O . ALA B 1 37 ? 0.035 21.531 27.078 1 88.31 37 ALA B O 1
ATOM 2319 N N . TYR B 1 38 ? -0.316 20.125 25.422 1 91.25 38 TYR B N 1
ATOM 2320 C CA . TYR B 1 38 ? 0.529 19.141 26.078 1 91.25 38 TYR B CA 1
ATOM 2321 C C . TYR B 1 38 ? 1.73 18.781 25.219 1 91.25 38 TYR B C 1
ATOM 2323 O O . TYR B 1 38 ? 2.844 19.25 25.469 1 91.25 38 TYR B O 1
ATOM 2331 N N . GLN B 1 39 ? 1.459 18.125 24.094 1 93.75 39 GLN B N 1
ATOM 2332 C CA . GLN B 1 39 ? 2.564 17.656 23.266 1 93.75 39 GLN B CA 1
ATOM 2333 C C . GLN B 1 39 ? 3.42 18.828 22.766 1 93.75 39 GLN B C 1
ATOM 2335 O O . GLN B 1 39 ? 4.648 18.766 22.859 1 93.75 39 GLN B O 1
ATOM 2340 N N . ARG B 1 40 ? 2.775 19.812 22.297 1 94.69 40 ARG B N 1
ATOM 2341 C CA . ARG B 1 40 ? 3.502 20.984 21.828 1 94.69 40 ARG B CA 1
ATOM 2342 C C . ARG B 1 40 ? 4.27 21.656 22.969 1 94.69 40 ARG B C 1
ATOM 2344 O O . ARG B 1 40 ? 5.438 22 22.812 1 94.69 40 ARG B O 1
ATOM 2351 N N . LEU B 1 41 ? 3.609 21.812 24.062 1 93.38 41 LEU B N 1
ATOM 2352 C CA . LEU B 1 41 ? 4.219 22.484 25.203 1 93.38 41 LEU B CA 1
ATOM 2353 C C . LEU B 1 41 ? 5.434 21.703 25.703 1 93.38 41 LEU B C 1
ATOM 2355 O O . LEU B 1 41 ? 6.473 22.297 26 1 93.38 41 LEU B O 1
ATOM 2359 N N . ASP B 1 42 ? 5.301 20.422 25.828 1 95.19 42 ASP B N 1
ATOM 2360 C CA . ASP B 1 42 ? 6.41 19.578 26.266 1 95.19 42 ASP B CA 1
ATOM 2361 C C . ASP B 1 42 ? 7.609 19.719 25.328 1 95.19 42 ASP B C 1
ATOM 2363 O O . ASP B 1 42 ? 8.75 19.844 25.781 1 95.19 42 ASP B O 1
ATOM 2367 N N . PHE B 1 43 ? 7.34 19.734 24.125 1 96.81 43 PHE B N 1
ATOM 2368 C CA . PHE B 1 43 ? 8.43 19.797 23.156 1 96.81 43 PHE B CA 1
ATOM 2369 C C . PHE B 1 43 ? 9.07 21.188 23.156 1 96.81 43 PHE B C 1
ATOM 2371 O O . PHE B 1 43 ? 10.289 21.312 23.031 1 96.81 43 PHE B O 1
ATOM 2378 N N . THR B 1 44 ? 8.297 22.234 23.281 1 94.5 44 THR B N 1
ATOM 2379 C CA . THR B 1 44 ? 8.836 23.594 23.344 1 94.5 44 THR B CA 1
ATOM 2380 C C . THR B 1 44 ? 9.734 23.766 24.562 1 94.5 44 THR B C 1
ATOM 2382 O O . THR B 1 44 ? 10.734 24.484 24.516 1 94.5 44 THR B O 1
ATOM 2385 N N . GLU B 1 45 ? 9.344 23.141 25.641 1 94 45 GLU B N 1
ATOM 2386 C CA . GLU B 1 45 ? 10.195 23.156 26.828 1 94 45 GLU B CA 1
ATOM 2387 C C . GLU B 1 45 ? 11.531 22.469 26.562 1 94 45 GLU B C 1
ATOM 2389 O O . GLU B 1 45 ? 12.578 22.953 26.984 1 94 45 GLU B O 1
ATOM 2394 N N . PHE B 1 46 ? 11.477 21.438 25.938 1 95.44 46 PHE B N 1
ATOM 2395 C CA . PHE B 1 46 ? 12.688 20.734 25.547 1 95.44 46 PHE B CA 1
ATOM 2396 C C . PHE B 1 46 ? 13.555 21.609 24.656 1 95.44 46 PHE B C 1
ATOM 2398 O O . PHE B 1 46 ? 14.773 21.703 24.844 1 95.44 46 PHE B O 1
ATOM 2405 N N . LEU B 1 47 ? 12.93 22.25 23.656 1 93.75 47 LEU B N 1
ATOM 2406 C CA . LEU B 1 47 ? 13.656 23.156 22.766 1 93.75 47 LEU B CA 1
ATOM 2407 C C . LEU B 1 47 ? 14.32 24.281 23.547 1 93.75 47 LEU B C 1
ATOM 2409 O O . LEU B 1 47 ? 15.492 24.594 23.328 1 93.75 47 LEU B O 1
ATOM 2413 N N . ARG B 1 48 ? 13.586 24.766 24.453 1 91.25 48 ARG B N 1
ATOM 2414 C CA . ARG B 1 48 ? 14.102 25.859 25.266 1 91.25 48 ARG B CA 1
ATOM 2415 C C . ARG B 1 48 ? 15.344 25.422 26.047 1 91.25 48 ARG B C 1
ATOM 2417 O O . ARG B 1 48 ? 16.312 26.172 26.156 1 91.25 48 ARG B O 1
ATOM 2424 N N . SER B 1 49 ? 15.281 24.25 26.5 1 91.5 49 SER B N 1
ATOM 2425 C CA . SER B 1 49 ? 16.391 23.734 27.297 1 91.5 49 SER B CA 1
ATOM 2426 C C . SER B 1 49 ? 17.594 23.422 26.406 1 91.5 49 SER B C 1
ATOM 2428 O O . SER B 1 49 ? 18.734 23.344 26.891 1 91.5 49 SER B O 1
ATOM 2430 N N . SER B 1 50 ? 17.391 23.266 25.141 1 90.31 50 SER B N 1
ATOM 2431 C CA . SER B 1 50 ? 18.453 22.906 24.219 1 90.31 50 SER B CA 1
ATOM 2432 C C . SER B 1 50 ? 18.984 24.125 23.469 1 90.31 50 SER B C 1
ATOM 2434 O O . SER B 1 50 ? 19.859 24 22.609 1 90.31 50 SER B O 1
ATOM 2436 N N . ARG B 1 51 ? 18.422 25.203 23.75 1 89.19 51 ARG B N 1
ATOM 2437 C CA . ARG B 1 51 ? 18.781 26.422 23.031 1 89.19 51 ARG B CA 1
ATOM 2438 C C . ARG B 1 51 ? 20.172 26.906 23.422 1 89.19 51 ARG B C 1
ATOM 2440 O O . ARG B 1 51 ? 20.516 26.922 24.609 1 89.19 51 ARG B O 1
ATOM 2447 N N . LEU B 1 52 ? 20.891 27.297 22.422 1 87.88 52 LEU B N 1
ATOM 2448 C CA . LEU B 1 52 ? 22.25 27.781 22.641 1 87.88 52 LEU B CA 1
ATOM 2449 C C . LEU B 1 52 ? 22.328 29.297 22.438 1 87.88 52 LEU B C 1
ATOM 2451 O O . LEU B 1 52 ? 23.141 29.969 23.094 1 87.88 52 LEU B O 1
ATOM 2455 N N . THR B 1 53 ? 21.562 29.734 21.438 1 83.06 53 THR B N 1
ATOM 2456 C CA . THR B 1 53 ? 21.578 31.156 21.125 1 83.06 53 THR B CA 1
ATOM 2457 C C . THR B 1 53 ? 20.172 31.672 20.891 1 83.06 53 THR B C 1
ATOM 2459 O O . THR B 1 53 ? 19.234 30.891 20.703 1 83.06 53 THR B O 1
ATOM 2462 N N . ASN B 1 54 ? 20.109 32.969 21.062 1 74.56 54 ASN B N 1
ATOM 2463 C CA . ASN B 1 54 ? 18.812 33.594 20.766 1 74.56 54 ASN B CA 1
ATOM 2464 C C . ASN B 1 54 ? 18.688 33.938 19.281 1 74.56 54 ASN B C 1
ATOM 2466 O O . ASN B 1 54 ? 19.688 34.156 18.609 1 74.56 54 ASN B O 1
ATOM 2470 N N . SER B 1 55 ? 17.453 33.719 18.828 1 68.12 55 SER B N 1
ATOM 2471 C CA . SER B 1 55 ? 17.172 34.062 17.438 1 68.12 55 SER B CA 1
ATOM 2472 C C . SER B 1 55 ? 17.5 35.5 17.156 1 68.12 55 SER B C 1
ATOM 2474 O O . SER B 1 55 ? 17.344 36.375 18.016 1 68.12 55 SER B O 1
ATOM 2476 N N . LYS B 1 56 ? 18.031 35.688 15.984 1 63.16 56 LYS B N 1
ATOM 2477 C CA . LYS B 1 56 ? 18.359 37.062 15.555 1 63.16 56 LYS B CA 1
ATOM 2478 C C . LYS B 1 56 ? 17.109 37.812 15.172 1 63.16 56 LYS B C 1
ATOM 2480 O O . LYS B 1 56 ? 17.125 39.062 15.102 1 63.16 56 LYS B O 1
ATOM 2485 N N . ASP B 1 57 ? 16.141 37 14.883 1 61.28 57 ASP B N 1
ATOM 2486 C CA . ASP B 1 57 ? 14.898 37.688 14.523 1 61.28 57 ASP B CA 1
ATOM 2487 C C . ASP B 1 57 ? 14.133 38.125 15.766 1 61.28 57 ASP B C 1
ATOM 2489 O O . ASP B 1 57 ? 13.703 37.281 16.562 1 61.28 57 ASP B O 1
ATOM 2493 N N . LYS B 1 58 ? 14.078 39.438 15.906 1 58.97 58 LYS B N 1
ATOM 2494 C CA . LYS B 1 58 ? 13.5 40.062 17.094 1 58.97 58 LYS B CA 1
ATOM 2495 C C . LYS B 1 58 ? 12.055 39.625 17.297 1 58.97 58 LYS B C 1
ATOM 2497 O O . LYS B 1 58 ? 11.602 39.5 18.438 1 58.97 58 LYS B O 1
ATOM 2502 N N . TRP B 1 59 ? 11.406 39.344 16.266 1 58.66 59 TRP B N 1
ATOM 2503 C CA . TRP B 1 59 ? 9.977 39.062 16.359 1 58.66 59 TRP B CA 1
ATOM 2504 C C . TRP B 1 59 ? 9.734 37.625 16.859 1 58.66 59 TRP B C 1
ATOM 2506 O O . TRP B 1 59 ? 8.773 37.406 17.594 1 58.66 59 TRP B O 1
ATOM 2516 N N . THR B 1 60 ? 10.695 36.844 16.562 1 60.81 60 THR B N 1
ATOM 2517 C CA . THR B 1 60 ? 10.406 35.438 16.875 1 60.81 60 THR B CA 1
ATOM 2518 C C . THR B 1 60 ? 11.234 34.969 18.062 1 60.81 60 THR B C 1
ATOM 2520 O O . THR B 1 60 ? 11.117 33.812 18.484 1 60.81 60 THR B O 1
ATOM 2523 N N . GLU B 1 61 ? 11.984 35.906 18.562 1 70.19 61 GLU B N 1
ATOM 2524 C CA . GLU B 1 61 ? 12.891 35.469 19.609 1 70.19 61 GLU B CA 1
ATOM 2525 C C . GLU B 1 61 ? 12.125 34.781 20.75 1 70.19 61 GLU B C 1
ATOM 2527 O O . GLU B 1 61 ? 12.477 33.688 21.188 1 70.19 61 GLU B O 1
ATOM 2532 N N . GLU B 1 62 ? 11.039 35.531 21.125 1 77.38 62 GLU B N 1
ATOM 2533 C CA . GLU B 1 62 ? 10.273 35 22.25 1 77.38 62 GLU B CA 1
ATOM 2534 C C . GLU B 1 62 ? 9.461 33.781 21.844 1 77.38 62 GLU B C 1
ATOM 2536 O O . GLU B 1 62 ? 9.086 32.969 22.703 1 77.38 62 GLU B O 1
ATOM 2541 N N . TYR B 1 63 ? 9.32 33.625 20.484 1 87.25 63 TYR B N 1
ATOM 2542 C CA . TYR B 1 63 ? 8.406 32.594 20.016 1 87.25 63 TYR B CA 1
ATOM 2543 C C . TYR B 1 63 ? 9.141 31.547 19.172 1 87.25 63 TYR B C 1
ATOM 2545 O O . TYR B 1 63 ? 8.516 30.734 18.484 1 87.25 63 TYR B O 1
ATOM 2553 N N . GLU B 1 64 ? 10.445 31.625 19.281 1 88.12 64 GLU B N 1
ATOM 2554 C CA . GLU B 1 64 ? 11.258 30.781 18.422 1 88.12 64 GLU B CA 1
ATOM 2555 C C . GLU B 1 64 ? 10.938 29.297 18.641 1 88.12 64 GLU B C 1
ATOM 2557 O O . GLU B 1 64 ? 10.727 28.562 17.672 1 88.12 64 GLU B O 1
ATOM 2562 N N . ASP B 1 65 ? 10.898 28.891 19.906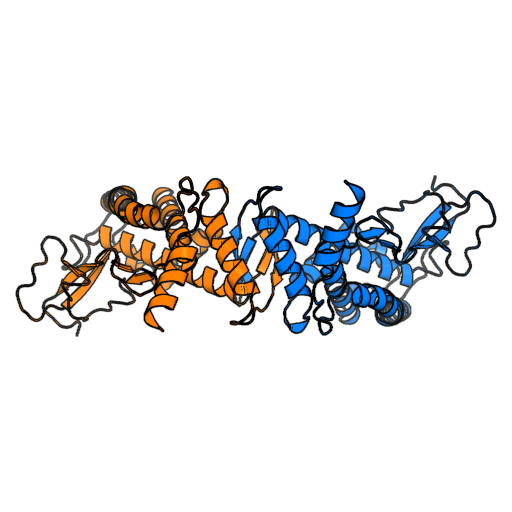 1 92.19 65 ASP B N 1
ATOM 2563 C CA . ASP B 1 65 ? 10.648 27.484 20.234 1 92.19 65 ASP B CA 1
ATOM 2564 C C . ASP B 1 65 ? 9.281 27.031 19.734 1 92.19 65 ASP B C 1
ATOM 2566 O O . ASP B 1 65 ? 9.148 25.953 19.172 1 92.19 65 ASP B O 1
ATOM 2570 N N . THR B 1 66 ? 8.297 27.906 19.891 1 92.12 66 THR B N 1
ATOM 2571 C CA . THR B 1 66 ? 6.941 27.594 19.453 1 92.12 66 THR B CA 1
ATOM 2572 C C . THR B 1 66 ? 6.867 27.562 17.922 1 92.12 66 THR B C 1
ATOM 2574 O O . THR B 1 66 ? 6.137 26.75 17.344 1 92.12 66 THR B O 1
ATOM 2577 N N . TYR B 1 67 ? 7.625 28.422 17.391 1 92.12 67 TYR B N 1
ATOM 2578 C CA . TYR B 1 67 ? 7.664 28.484 15.938 1 92.12 67 TYR B CA 1
ATOM 2579 C C . TYR B 1 67 ? 8.242 27.188 15.359 1 92.12 67 TYR B C 1
ATOM 2581 O O . TYR B 1 67 ? 7.711 26.641 14.391 1 92.12 67 TYR B O 1
ATOM 2589 N N . VAL B 1 68 ? 9.305 26.766 15.914 1 92.94 68 VAL B N 1
ATOM 2590 C CA . VAL B 1 68 ? 9.938 25.547 15.445 1 92.94 68 VAL B CA 1
ATOM 2591 C C . VAL B 1 68 ? 8.969 24.375 15.586 1 92.94 68 VAL B C 1
ATOM 2593 O O . VAL B 1 68 ? 8.805 23.578 14.656 1 92.94 68 VAL B O 1
ATOM 2596 N N . ALA B 1 69 ? 8.312 24.266 16.719 1 95.5 69 ALA B N 1
ATOM 2597 C CA . ALA B 1 69 ? 7.316 23.219 16.938 1 95.5 69 ALA B CA 1
ATOM 2598 C C . ALA B 1 69 ? 6.203 23.297 15.898 1 95.5 69 ALA B C 1
ATOM 2600 O O . ALA B 1 69 ? 5.723 22.281 15.414 1 95.5 69 ALA B O 1
ATOM 2601 N N . CYS B 1 70 ? 5.84 24.484 15.555 1 95.5 70 CYS B N 1
ATOM 2602 C CA . CYS B 1 70 ? 4.785 24.719 14.57 1 95.5 70 CYS B CA 1
ATOM 2603 C C . CYS B 1 70 ? 5.199 24.219 13.195 1 95.5 70 CYS B C 1
ATOM 2605 O O . CYS B 1 70 ? 4.43 23.531 12.523 1 95.5 70 CYS B O 1
ATOM 2607 N N . ILE B 1 71 ? 6.352 24.516 12.82 1 94.94 71 ILE B N 1
ATOM 2608 C CA . ILE B 1 71 ? 6.848 24.125 11.5 1 94.94 71 ILE B CA 1
ATOM 2609 C C . ILE B 1 71 ? 6.895 22.609 11.398 1 94.94 71 ILE B C 1
ATOM 2611 O O . ILE B 1 71 ? 6.539 22.031 10.367 1 94.94 71 ILE B O 1
ATOM 2615 N N . ILE B 1 72 ? 7.32 22 12.43 1 96.12 72 ILE B N 1
ATOM 2616 C CA . ILE B 1 72 ? 7.375 20.531 12.445 1 96.12 72 ILE B CA 1
ATOM 2617 C C . ILE B 1 72 ? 5.973 19.969 12.25 1 96.12 72 ILE B C 1
ATOM 2619 O O . ILE B 1 72 ? 5.781 19.016 11.477 1 96.12 72 ILE B O 1
ATOM 2623 N N . PHE B 1 73 ? 5.016 20.5 12.938 1 97.75 73 PHE B N 1
ATOM 2624 C CA . PHE B 1 73 ? 3.631 20.062 12.797 1 97.75 73 PHE B CA 1
ATOM 2625 C C . PHE B 1 73 ? 3.145 20.266 11.367 1 97.75 73 PHE B C 1
ATOM 2627 O O . PHE B 1 73 ? 2.521 19.359 10.789 1 97.75 73 PHE B O 1
ATOM 2634 N N . GLU B 1 74 ? 3.42 21.391 10.805 1 96.75 74 GLU B N 1
ATOM 2635 C CA . GLU B 1 74 ? 2.994 21.703 9.445 1 96.75 74 GLU B CA 1
ATOM 2636 C C . GLU B 1 74 ? 3.631 20.734 8.438 1 96.75 74 GLU B C 1
ATOM 2638 O O . GLU B 1 74 ? 2.973 20.297 7.496 1 96.75 74 GLU B O 1
ATOM 2643 N N . ARG B 1 75 ? 4.891 20.469 8.688 1 96.25 75 ARG B N 1
ATOM 2644 C CA . ARG B 1 75 ? 5.566 19.531 7.789 1 96.25 75 ARG B CA 1
ATOM 2645 C C . ARG B 1 75 ? 4.98 18.141 7.91 1 96.25 75 ARG B C 1
ATOM 2647 O O . ARG B 1 75 ? 4.879 17.406 6.918 1 96.25 75 ARG B O 1
ATOM 2654 N N . SER B 1 76 ? 4.688 17.719 9.109 1 97.06 76 SER B N 1
ATOM 2655 C CA . SER B 1 76 ? 4.043 16.438 9.328 1 97.06 76 SER B CA 1
ATOM 2656 C C . SER B 1 76 ? 2.697 16.359 8.609 1 97.06 76 SER B C 1
ATOM 2658 O O . SER B 1 76 ? 2.363 15.336 8.008 1 97.06 76 SER B O 1
ATOM 2660 N N . TYR B 1 77 ? 1.982 17.453 8.695 1 97.38 77 TYR B N 1
ATOM 2661 C CA . TYR B 1 77 ? 0.689 17.516 8.023 1 97.38 77 TYR B CA 1
ATOM 2662 C C . TYR B 1 77 ? 0.855 17.406 6.508 1 97.38 77 TYR B C 1
ATOM 2664 O O . TYR B 1 77 ? 0.09 16.719 5.844 1 97.38 77 TYR B O 1
ATOM 2672 N N . GLU B 1 78 ? 1.783 18.125 6.039 1 95.81 78 GLU B N 1
ATOM 2673 C CA . GLU B 1 78 ? 2.025 18.078 4.598 1 95.81 78 GLU B CA 1
ATOM 2674 C C . GLU B 1 78 ? 2.402 16.672 4.137 1 95.81 78 GLU B C 1
ATOM 2676 O O . GLU B 1 78 ? 1.957 16.234 3.078 1 95.81 78 GLU B O 1
ATOM 2681 N N . ALA B 1 79 ? 3.234 16.062 4.895 1 94.56 79 ALA B N 1
ATOM 2682 C CA . ALA B 1 79 ? 3.613 14.695 4.574 1 94.56 79 ALA B CA 1
ATOM 2683 C C . ALA B 1 79 ? 2.396 13.773 4.586 1 94.56 79 ALA B C 1
ATOM 2685 O O . ALA B 1 79 ? 2.225 12.953 3.68 1 94.56 79 ALA B O 1
ATOM 2686 N N . ALA B 1 80 ? 1.58 13.883 5.598 1 96 80 ALA B N 1
ATOM 2687 C CA . ALA B 1 80 ? 0.372 13.07 5.711 1 96 80 ALA B CA 1
ATOM 2688 C C . ALA B 1 80 ? -0.584 13.344 4.555 1 96 80 ALA B C 1
ATOM 2690 O O . ALA B 1 80 ? -1.141 12.414 3.967 1 96 80 ALA B O 1
ATOM 2691 N N . ARG B 1 81 ? -0.767 14.602 4.27 1 95.81 81 ARG B N 1
ATOM 2692 C CA . ARG B 1 81 ? -1.662 15.008 3.189 1 95.81 81 ARG B CA 1
ATOM 2693 C C . ARG B 1 81 ? -1.188 14.453 1.849 1 95.81 81 ARG B C 1
ATOM 2695 O O . ARG B 1 81 ? -1.994 13.961 1.054 1 95.81 81 ARG B O 1
ATOM 2702 N N . SER B 1 82 ? 0.041 14.617 1.602 1 94 82 SER B N 1
ATOM 2703 C CA . SER B 1 82 ? 0.616 14.102 0.364 1 94 82 SER B CA 1
ATOM 2704 C C . SER B 1 82 ? 0.429 12.594 0.253 1 94 82 SER B C 1
ATOM 2706 O O . SER B 1 82 ? 0.113 12.078 -0.822 1 94 82 SER B O 1
ATOM 2708 N N . LEU B 1 83 ? 0.684 11.898 1.286 1 93.56 83 LEU B N 1
ATOM 2709 C CA . LEU B 1 83 ? 0.518 10.445 1.295 1 93.56 83 LEU B CA 1
ATOM 2710 C C . LEU B 1 83 ? -0.931 10.062 1.01 1 93.56 83 LEU B C 1
ATOM 2712 O O . LEU B 1 83 ? -1.193 9.164 0.212 1 93.56 83 LEU B O 1
ATOM 2716 N N . ARG B 1 84 ? -1.848 10.719 1.685 1 94.56 84 ARG B N 1
ATOM 2717 C CA . ARG B 1 84 ? -3.262 10.445 1.444 1 94.56 84 ARG B CA 1
ATOM 2718 C C . ARG B 1 84 ? -3.615 10.648 -0.025 1 94.56 84 ARG B C 1
ATOM 2720 O O . ARG B 1 84 ? -4.328 9.828 -0.614 1 94.56 84 ARG B O 1
ATOM 2727 N N . LYS B 1 85 ? -3.186 11.742 -0.549 1 93.38 85 LYS B N 1
ATOM 2728 C CA . LYS B 1 85 ? -3.457 12.031 -1.955 1 93.38 85 LYS B CA 1
ATOM 2729 C C . LYS B 1 85 ? -2.945 10.906 -2.852 1 93.38 85 LYS B C 1
ATOM 2731 O O . LYS B 1 85 ? -3.643 10.469 -3.771 1 93.38 85 LYS B O 1
ATOM 2736 N N . ALA B 1 86 ? -1.796 10.477 -2.598 1 91.38 86 ALA B N 1
ATOM 2737 C CA . ALA B 1 86 ? -1.199 9.398 -3.383 1 91.38 86 ALA B CA 1
ATOM 2738 C C . ALA B 1 86 ? -1.996 8.109 -3.236 1 91.38 86 ALA B C 1
ATOM 2740 O O . ALA B 1 86 ? -2.223 7.395 -4.215 1 91.38 86 ALA B O 1
ATOM 2741 N N . VAL B 1 87 ? -2.361 7.785 -2.016 1 90.94 87 VAL B N 1
ATOM 2742 C CA . VAL B 1 87 ? -3.1 6.555 -1.741 1 90.94 87 VAL B CA 1
ATOM 2743 C C . VAL B 1 87 ? -4.441 6.586 -2.469 1 90.94 87 VAL B C 1
ATOM 2745 O O . VAL B 1 87 ? -4.922 5.551 -2.938 1 90.94 87 VAL B O 1
ATOM 2748 N N . LEU B 1 88 ? -5.012 7.734 -2.6 1 92.62 88 LEU B N 1
ATOM 2749 C CA . LEU B 1 88 ? -6.332 7.844 -3.213 1 92.62 88 LEU B CA 1
ATOM 2750 C C . LEU B 1 88 ? -6.219 7.902 -4.734 1 92.62 88 LEU B C 1
ATOM 2752 O O . LEU B 1 88 ? -7.215 7.73 -5.441 1 92.62 88 LEU B O 1
ATOM 2756 N N . SER B 1 89 ? -5.074 8.117 -5.258 1 90.62 89 SER B N 1
ATOM 2757 C CA . SER B 1 89 ? -4.902 8.227 -6.703 1 90.62 89 SER B CA 1
ATOM 2758 C C . SER B 1 89 ? -4.117 7.039 -7.258 1 90.62 89 SER B C 1
ATOM 2760 O O . SER B 1 89 ? -4.574 6.367 -8.18 1 90.62 89 SER B O 1
ATOM 2762 N N . THR B 1 90 ? -2.941 6.797 -6.652 1 87.81 90 THR B N 1
ATOM 2763 C CA . THR B 1 90 ? -2.051 5.738 -7.121 1 87.81 90 THR B CA 1
ATOM 2764 C C . THR B 1 90 ? -1.545 4.898 -5.949 1 87.81 90 THR B C 1
ATOM 2766 O O . THR B 1 90 ? -0.338 4.816 -5.715 1 87.81 90 THR B O 1
ATOM 2769 N N . PRO B 1 91 ? -2.48 4.242 -5.379 1 86.12 91 PRO B N 1
ATOM 2770 C CA . PRO B 1 91 ? -2.061 3.479 -4.203 1 86.12 91 PRO B CA 1
ATOM 2771 C C . PRO B 1 91 ? -1.103 2.342 -4.551 1 86.12 91 PRO B C 1
ATOM 2773 O O . PRO B 1 91 ? -1.183 1.774 -5.641 1 86.12 91 PRO B O 1
ATOM 2776 N N . LEU B 1 92 ? -0.238 2.176 -3.635 1 87.56 92 LEU B N 1
ATOM 2777 C CA . LEU B 1 92 ? 0.563 0.956 -3.602 1 87.56 92 LEU B CA 1
ATOM 2778 C C . LEU B 1 92 ? 0.034 -0.014 -2.551 1 87.56 92 LEU B C 1
ATOM 2780 O O . LEU B 1 92 ? -0.008 0.314 -1.363 1 87.56 92 LEU B O 1
ATOM 2784 N N . PHE B 1 93 ? -0.48 -1.122 -3.064 1 86.12 93 PHE B N 1
ATOM 2785 C CA . PHE B 1 93 ? -0.845 -2.217 -2.172 1 86.12 93 PHE B CA 1
ATOM 2786 C C . PHE B 1 93 ? 0.325 -3.174 -1.984 1 86.12 93 PHE B C 1
ATOM 2788 O O . PHE B 1 93 ? 0.682 -3.914 -2.904 1 86.12 93 PHE B O 1
ATOM 2795 N N . GLY B 1 94 ? 0.853 -2.99 -0.78 1 85.75 94 GLY B N 1
ATOM 2796 C CA . GLY B 1 94 ? 2.102 -3.725 -0.655 1 85.75 94 GLY B CA 1
ATOM 2797 C C . GLY B 1 94 ? 2.312 -4.312 0.727 1 85.75 94 GLY B C 1
ATOM 2798 O O . GLY B 1 94 ? 1.392 -4.332 1.547 1 85.75 94 GLY B O 1
ATOM 2799 N N . GLU B 1 95 ? 3.422 -4.949 0.789 1 83.69 95 GLU B N 1
ATOM 2800 C CA . GLU B 1 95 ? 3.928 -5.52 2.033 1 83.69 95 GLU B CA 1
ATOM 2801 C C . GLU B 1 95 ? 5.359 -5.066 2.309 1 83.69 95 GLU B C 1
ATOM 2803 O O . GLU B 1 95 ? 6.09 -4.715 1.382 1 83.69 95 GLU B O 1
ATOM 2808 N N . GLN B 1 96 ? 5.582 -4.938 3.523 1 76.5 96 GLN B N 1
ATOM 2809 C CA . GLN B 1 96 ? 6.949 -4.641 3.93 1 76.5 96 GLN B CA 1
ATOM 2810 C C . GLN B 1 96 ? 7.613 -5.863 4.555 1 76.5 96 GLN B C 1
ATOM 2812 O O . GLN B 1 96 ? 7.059 -6.48 5.465 1 76.5 96 GLN B O 1
ATOM 2817 N N . SER B 1 97 ? 8.719 -6.141 3.893 1 74.31 97 SER B N 1
ATOM 2818 C CA . SER B 1 97 ? 9.461 -7.273 4.438 1 74.31 97 SER B CA 1
ATOM 28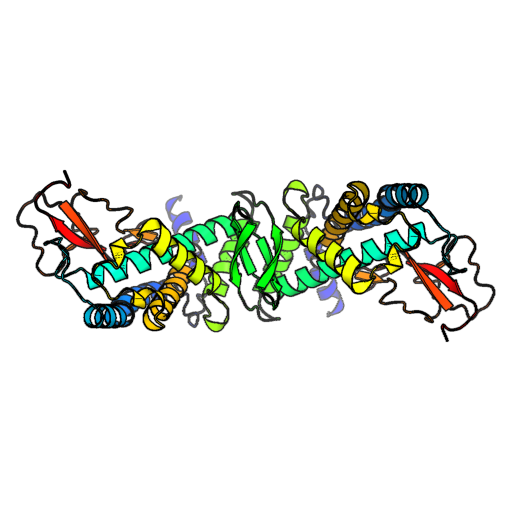19 C C . SER B 1 97 ? 10.125 -6.914 5.762 1 74.31 97 SER B C 1
ATOM 2821 O O . SER B 1 97 ? 10.141 -5.746 6.16 1 74.31 97 SER B O 1
ATOM 2823 N N . GLU B 1 98 ? 10.594 -7.957 6.352 1 69 98 GLU B N 1
ATOM 2824 C CA . GLU B 1 98 ? 11.312 -7.742 7.602 1 69 98 GLU B CA 1
ATOM 2825 C C . GLU B 1 98 ? 12.555 -6.883 7.387 1 69 98 GLU B C 1
ATOM 2827 O O . GLU B 1 98 ? 12.992 -6.168 8.289 1 69 98 GLU B O 1
ATOM 2832 N N . LYS B 1 99 ? 13.102 -6.949 6.148 1 68.44 99 LYS B N 1
ATOM 2833 C CA . LYS B 1 99 ? 14.32 -6.211 5.82 1 68.44 99 LYS B CA 1
ATOM 2834 C C . LYS B 1 99 ? 13.992 -4.805 5.332 1 68.44 99 LYS B C 1
ATOM 2836 O O . LYS B 1 99 ? 14.883 -4.086 4.863 1 68.44 99 LYS B O 1
ATOM 2841 N N . GLY B 1 100 ? 12.758 -4.48 5.379 1 65.94 100 GLY B N 1
ATOM 2842 C CA . GLY B 1 100 ? 12.359 -3.111 5.086 1 65.94 100 GLY B CA 1
ATOM 2843 C C . GLY B 1 100 ? 12.008 -2.891 3.629 1 65.94 100 GLY B C 1
ATOM 2844 O O . GLY B 1 100 ? 11.578 -1.8 3.246 1 65.94 100 GLY B O 1
ATOM 2845 N N . LYS B 1 101 ? 12.211 -3.967 2.885 1 73.5 101 LYS B N 1
ATOM 2846 C CA . LYS B 1 101 ? 11.891 -3.818 1.47 1 73.5 101 LYS B CA 1
ATOM 2847 C C . LYS B 1 101 ? 10.383 -3.879 1.241 1 73.5 101 LYS B C 1
ATOM 2849 O O . LYS B 1 101 ? 9.703 -4.758 1.778 1 73.5 101 LYS B O 1
ATOM 2854 N N . ILE B 1 102 ? 9.891 -2.871 0.537 1 76.81 102 ILE B N 1
ATOM 2855 C CA . ILE B 1 102 ? 8.461 -2.82 0.253 1 76.81 102 ILE B CA 1
ATOM 2856 C C . ILE B 1 102 ? 8.188 -3.375 -1.144 1 76.81 102 ILE B C 1
ATOM 2858 O O . ILE B 1 102 ? 8.875 -3.018 -2.104 1 76.81 102 ILE B O 1
ATOM 2862 N N . THR B 1 1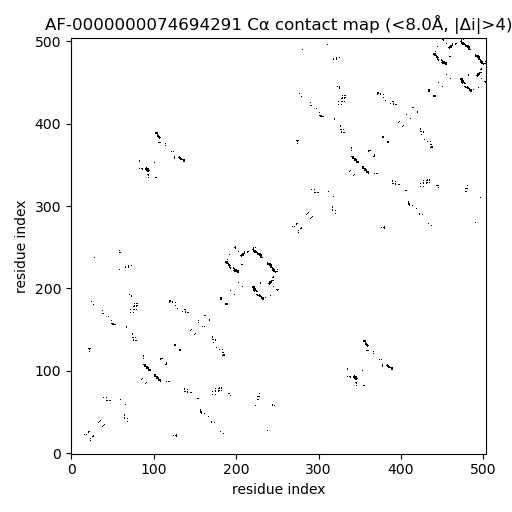03 ? 7.352 -4.383 -1.192 1 82.81 103 THR B N 1
ATOM 2863 C CA . THR B 1 103 ? 6.855 -4.945 -2.445 1 82.81 103 THR B CA 1
ATOM 2864 C C . THR B 1 103 ? 5.352 -4.734 -2.576 1 82.81 103 THR B C 1
ATOM 2866 O O . THR B 1 103 ? 4.617 -4.812 -1.587 1 82.81 103 THR B O 1
ATOM 2869 N N . GLY B 1 104 ? 4.996 -4.383 -3.77 1 86.38 104 GLY B N 1
ATOM 2870 C CA . GLY B 1 104 ? 3.564 -4.18 -3.926 1 86.38 104 GLY B CA 1
ATOM 2871 C C . GLY B 1 104 ? 3.15 -3.943 -5.367 1 86.38 104 GLY B C 1
ATOM 2872 O O . GLY B 1 104 ? 3.979 -4.016 -6.277 1 86.38 104 GLY B O 1
ATOM 2873 N N . VAL B 1 105 ? 1.915 -3.895 -5.539 1 87.88 105 VAL B N 1
ATOM 2874 C CA . VAL B 1 105 ? 1.318 -3.564 -6.832 1 87.88 105 VAL B CA 1
ATOM 2875 C C . VAL B 1 105 ? 0.745 -2.15 -6.789 1 87.88 105 VAL B C 1
ATOM 2877 O O . VAL B 1 105 ? -0.029 -1.813 -5.891 1 87.88 105 VAL B O 1
ATOM 2880 N N . ARG B 1 106 ? 1.187 -1.395 -7.703 1 88.5 106 ARG B N 1
ATOM 2881 C CA . ARG B 1 106 ? 0.668 -0.037 -7.832 1 88.5 106 ARG B CA 1
ATOM 2882 C C . ARG B 1 106 ? -0.561 -0.002 -8.734 1 88.5 106 ARG B C 1
ATOM 2884 O O . ARG B 1 106 ? -0.603 -0.683 -9.758 1 88.5 106 ARG B O 1
ATOM 2891 N N . VAL B 1 107 ? -1.444 0.782 -8.273 1 86.75 107 VAL B N 1
ATOM 2892 C CA . VAL B 1 107 ? -2.684 0.888 -9.039 1 86.75 107 VAL B CA 1
ATOM 2893 C C . VAL B 1 107 ? -2.992 2.355 -9.32 1 86.75 107 VAL B C 1
ATOM 2895 O O . VAL B 1 107 ? -2.611 3.238 -8.547 1 86.75 107 VAL B O 1
ATOM 2898 N N . ASN B 1 108 ? -3.592 2.566 -10.477 1 85.69 108 ASN B N 1
ATOM 2899 C CA . ASN B 1 108 ? -4.098 3.895 -10.797 1 85.69 108 ASN B CA 1
ATOM 2900 C C . ASN B 1 108 ? -5.613 3.973 -10.641 1 85.69 108 ASN B C 1
ATOM 2902 O O . ASN B 1 108 ? -6.352 3.232 -11.297 1 85.69 108 ASN B O 1
ATOM 2906 N N . ILE B 1 109 ? -6.004 4.867 -9.805 1 85.5 109 ILE B N 1
ATOM 2907 C CA . ILE B 1 109 ? -7.43 4.984 -9.516 1 85.5 109 ILE B CA 1
ATOM 2908 C C . ILE B 1 109 ? -7.977 6.273 -10.125 1 85.5 109 ILE B C 1
ATOM 2910 O O . ILE B 1 109 ? -7.465 7.359 -9.852 1 85.5 109 ILE B O 1
ATOM 2914 N N . ASP B 1 110 ? -9 6.027 -10.852 1 82 110 ASP B N 1
ATOM 2915 C CA . ASP B 1 110 ? -9.672 7.184 -11.422 1 82 110 ASP B CA 1
ATOM 2916 C C . ASP B 1 110 ? -10.352 8.016 -10.336 1 82 110 ASP B C 1
ATOM 2918 O O . ASP B 1 110 ? -10.906 7.465 -9.375 1 82 110 ASP B O 1
ATOM 2922 N N . LYS B 1 111 ? -10.453 9.297 -10.562 1 80.5 111 LYS B N 1
ATOM 2923 C CA . LYS B 1 111 ? -11 10.234 -9.586 1 80.5 111 LYS B CA 1
ATOM 2924 C C . LYS B 1 111 ? -12.469 9.93 -9.305 1 80.5 111 LYS B C 1
ATOM 2926 O O . LYS B 1 111 ? -12.953 10.148 -8.188 1 80.5 111 LYS B O 1
ATOM 2931 N N . ASN B 1 112 ? -13.133 9.359 -10.234 1 79.44 112 ASN B N 1
ATOM 2932 C CA . ASN B 1 112 ? -14.57 9.125 -10.086 1 79.44 112 ASN B CA 1
ATOM 2933 C C . ASN B 1 112 ? -14.867 7.664 -9.773 1 79.44 112 ASN B C 1
ATOM 2935 O O . ASN B 1 112 ? -16.031 7.254 -9.75 1 79.44 112 ASN B O 1
ATOM 2939 N N . SER B 1 113 ? -13.875 6.984 -9.438 1 82.06 113 SER B N 1
ATOM 2940 C CA . SER B 1 113 ? -14.047 5.559 -9.18 1 82.06 113 SER B CA 1
ATOM 2941 C C . SER B 1 113 ? -14.641 5.316 -7.797 1 82.06 113 SER B C 1
ATOM 2943 O O . SER B 1 113 ? -14.258 5.98 -6.828 1 82.06 113 SER B O 1
ATOM 2945 N N . PRO B 1 114 ? -15.625 4.449 -7.695 1 85 114 PRO B N 1
ATOM 2946 C CA . PRO B 1 114 ? -16.156 4.066 -6.383 1 85 114 PRO B CA 1
ATOM 2947 C C . PRO B 1 114 ? -15.078 3.502 -5.457 1 85 114 PRO B C 1
ATOM 2949 O O . PRO B 1 114 ? -15.242 3.52 -4.234 1 85 114 PRO B O 1
ATOM 2952 N N . ILE B 1 115 ? -14.016 3.074 -6.023 1 85.56 115 ILE B N 1
ATOM 2953 C CA . ILE B 1 115 ? -12.906 2.531 -5.25 1 85.56 115 ILE B CA 1
ATOM 2954 C C . ILE B 1 115 ? -12.312 3.623 -4.363 1 85.56 115 ILE B C 1
ATOM 2956 O O . ILE B 1 115 ? -11.891 3.355 -3.234 1 85.56 115 ILE B O 1
ATOM 2960 N N . ARG B 1 116 ? -12.328 4.789 -4.902 1 88.81 116 ARG B N 1
ATOM 2961 C CA . ARG B 1 116 ? -11.773 5.91 -4.152 1 88.81 116 ARG B CA 1
ATOM 2962 C C . ARG B 1 116 ? -12.555 6.148 -2.863 1 88.81 116 ARG B C 1
ATOM 2964 O O . ARG B 1 116 ? -11.961 6.41 -1.813 1 88.81 116 ARG B O 1
ATOM 2971 N N . GLU B 1 117 ? -13.828 6.043 -2.947 1 88.5 117 GLU B N 1
ATOM 2972 C CA . GLU B 1 117 ? -14.68 6.238 -1.775 1 88.5 117 GLU B CA 1
ATOM 2973 C C . GLU B 1 117 ? -14.469 5.125 -0.751 1 88.5 117 GLU B C 1
ATOM 2975 O O . GLU B 1 117 ? -14.461 5.379 0.455 1 88.5 117 GLU B O 1
ATOM 2980 N N . SER B 1 118 ? -14.32 3.926 -1.236 1 87.94 118 SER B N 1
ATOM 2981 C CA . SER B 1 118 ? -14.055 2.803 -0.343 1 87.94 118 SER B CA 1
ATOM 2982 C C . SER B 1 118 ? -12.719 2.979 0.372 1 87.94 118 SER B C 1
ATOM 2984 O O . SER B 1 118 ? -12.594 2.648 1.553 1 87.94 118 SER B O 1
ATOM 2986 N N . LEU B 1 119 ? -11.789 3.492 -0.369 1 90.56 119 LEU B N 1
ATOM 2987 C CA . LEU B 1 119 ? -10.469 3.727 0.211 1 90.56 119 LEU B CA 1
ATOM 2988 C C . LEU B 1 119 ? -10.539 4.789 1.303 1 90.56 119 LEU B C 1
ATOM 2990 O O . LEU B 1 119 ? -9.875 4.668 2.334 1 90.56 119 LEU B O 1
ATOM 2994 N N . LYS B 1 120 ? -11.305 5.816 1.067 1 90.38 120 LYS B N 1
ATOM 2995 C CA . LYS B 1 120 ? -11.469 6.848 2.088 1 90.38 120 LYS B CA 1
ATOM 2996 C C . LYS B 1 120 ? -12 6.254 3.389 1 90.38 120 LYS B C 1
ATOM 2998 O O . LYS B 1 120 ? -11.539 6.609 4.477 1 90.38 120 LYS B O 1
ATOM 3003 N N . VAL B 1 121 ? -12.898 5.387 3.234 1 88.31 121 VAL B N 1
ATOM 3004 C CA . VAL B 1 121 ? -13.508 4.754 4.402 1 88.31 121 VAL B CA 1
ATOM 3005 C C . VAL B 1 121 ? -12.469 3.896 5.121 1 88.31 121 VAL B C 1
ATOM 3007 O O . VAL B 1 121 ? -12.383 3.918 6.352 1 88.31 121 VAL B O 1
ATOM 3010 N N . ILE B 1 122 ? -11.758 3.17 4.406 1 88.19 122 ILE B N 1
ATOM 3011 C CA . ILE B 1 122 ? -10.727 2.307 4.98 1 88.19 122 ILE B CA 1
ATOM 3012 C C . ILE B 1 122 ? -9.703 3.15 5.73 1 88.19 122 ILE B C 1
ATOM 3014 O O . ILE B 1 122 ? -9.32 2.816 6.855 1 88.19 122 ILE B O 1
ATOM 3018 N N . LEU B 1 123 ? -9.297 4.215 5.086 1 90.81 123 LEU B N 1
ATOM 3019 C CA . LEU B 1 123 ? -8.312 5.09 5.711 1 90.81 123 LEU B CA 1
ATOM 3020 C C . LEU B 1 123 ? -8.844 5.664 7.02 1 90.81 123 LEU B C 1
ATOM 3022 O O . LEU B 1 123 ? -8.141 5.672 8.031 1 90.81 123 LEU B O 1
ATOM 3026 N N . LYS B 1 124 ? -10.039 6.113 6.988 1 91.25 124 LYS B N 1
ATOM 3027 C CA . LYS B 1 124 ? -10.648 6.691 8.18 1 91.25 124 LYS B CA 1
ATOM 3028 C C . LYS B 1 124 ? -10.742 5.664 9.305 1 91.25 124 LYS B C 1
ATOM 3030 O O . LYS B 1 124 ? -10.367 5.949 10.445 1 91.25 124 LYS B O 1
ATOM 3035 N N . GLU B 1 125 ? -11.125 4.512 9.008 1 87.62 125 GLU B N 1
ATOM 3036 C CA . GLU B 1 125 ? -11.336 3.471 10.008 1 87.62 125 GLU B CA 1
ATOM 3037 C C . GLU B 1 125 ? -10.008 2.992 10.594 1 87.62 125 GLU B C 1
ATOM 3039 O O . GLU B 1 125 ? -9.906 2.723 11.789 1 87.62 125 GLU B O 1
ATOM 3044 N N . THR B 1 126 ? -9.078 2.896 9.773 1 87.62 126 THR B N 1
ATOM 3045 C CA . THR B 1 126 ? -7.805 2.361 10.227 1 87.62 126 THR B CA 1
ATOM 3046 C C . THR B 1 126 ? -7.02 3.42 11 1 87.62 126 THR B C 1
ATOM 3048 O O . THR B 1 126 ? -6.203 3.09 11.859 1 87.62 126 THR B O 1
ATOM 3051 N N . ALA B 1 127 ? -7.219 4.625 10.68 1 89.06 127 ALA B N 1
ATOM 3052 C CA . ALA B 1 127 ? -6.512 5.707 11.359 1 89.06 127 ALA B CA 1
ATOM 3053 C C . ALA B 1 127 ? -7.031 5.891 12.781 1 89.06 127 ALA B C 1
ATOM 3055 O O . ALA B 1 127 ? -6.387 6.547 13.609 1 89.06 127 ALA B O 1
ATOM 3056 N N . GLY B 1 128 ? -8.172 5.328 13.078 1 80.38 128 GLY B N 1
ATOM 3057 C CA . GLY B 1 128 ? -8.82 5.543 14.367 1 80.38 128 GLY B CA 1
ATOM 3058 C C . GLY B 1 128 ? -8.18 4.758 15.492 1 80.38 128 GLY B C 1
ATOM 3059 O O . GLY B 1 128 ? -8.375 5.078 16.672 1 80.38 128 GLY B O 1
ATOM 3060 N N . ASP B 1 129 ? -7.441 3.77 15.18 1 73.56 129 ASP B N 1
ATOM 3061 C CA . ASP B 1 129 ? -6.824 2.938 16.219 1 73.56 129 ASP B CA 1
ATOM 3062 C C . ASP B 1 129 ? -5.301 2.98 16.109 1 73.56 129 ASP B C 1
ATOM 3064 O O . ASP B 1 129 ? -4.723 2.424 15.172 1 73.56 129 ASP B O 1
ATOM 3068 N N . ALA B 1 130 ? -4.789 3.611 17.141 1 66.19 130 ALA B N 1
ATOM 3069 C CA . ALA B 1 130 ? -3.346 3.826 17.141 1 66.19 130 ALA B CA 1
ATOM 3070 C C . ALA B 1 130 ? -2.592 2.5 17.094 1 66.19 130 ALA B C 1
ATOM 3072 O O . ALA B 1 130 ? -1.441 2.447 16.656 1 66.19 130 ALA B O 1
ATOM 3073 N N . ASN B 1 131 ? -3.223 1.552 17.547 1 67.31 131 ASN B N 1
ATOM 3074 C CA . ASN B 1 131 ? -2.574 0.244 17.547 1 67.31 131 ASN B CA 1
ATOM 3075 C C . ASN B 1 131 ? -2.658 -0.429 16.172 1 67.31 131 ASN B C 1
ATOM 3077 O O . ASN B 1 131 ? -2.033 -1.466 15.953 1 67.31 131 ASN B O 1
ATOM 3081 N N . GLN B 1 132 ? -3.25 0.312 15.344 1 74.75 132 GLN B N 1
ATOM 3082 C CA . GLN B 1 132 ? -3.521 -0.36 14.07 1 74.75 132 GLN B CA 1
ATOM 3083 C C . GLN B 1 132 ? -2.633 0.186 12.961 1 74.75 132 GLN B C 1
ATOM 3085 O O . GLN B 1 132 ? -2.609 -0.357 11.852 1 74.75 132 GLN B O 1
ATOM 3090 N N . TYR B 1 133 ? -1.913 1.217 13.383 1 80.38 133 TYR B N 1
ATOM 3091 C CA . TYR B 1 133 ? -1.119 1.748 12.281 1 80.38 133 TYR B CA 1
ATOM 3092 C C . TYR B 1 133 ? 0.282 2.123 12.75 1 80.38 133 TYR B C 1
ATOM 3094 O O . TYR B 1 133 ? 0.517 2.299 13.945 1 80.38 133 TYR B O 1
ATOM 3102 N N . ASP B 1 134 ? 1.204 2.096 11.828 1 87.31 134 ASP B N 1
ATOM 3103 C CA . ASP B 1 134 ? 2.605 2.459 12.008 1 87.31 134 ASP B CA 1
ATOM 3104 C C . ASP B 1 134 ? 3.002 3.602 11.078 1 87.31 134 ASP B C 1
ATOM 3106 O O . ASP B 1 134 ? 3.008 3.438 9.852 1 87.31 134 ASP B O 1
ATOM 3110 N N . VAL B 1 135 ? 3.361 4.73 11.734 1 91.62 135 VAL B N 1
ATOM 3111 C CA . VAL B 1 135 ? 3.652 5.918 10.938 1 91.62 135 VAL B CA 1
ATOM 3112 C C . VAL B 1 135 ? 5.164 6.105 10.82 1 91.62 135 VAL B C 1
ATOM 3114 O O . VAL B 1 135 ? 5.641 7.207 10.539 1 91.62 135 VAL B O 1
ATOM 3117 N N . SER B 1 136 ? 5.961 5.137 11 1 89.38 136 SER B N 1
ATOM 3118 C CA . SER B 1 136 ? 7.414 5.25 11.023 1 89.38 136 SER B CA 1
ATOM 3119 C C . SER B 1 136 ? 7.953 5.809 9.711 1 89.38 136 SER B C 1
ATOM 3121 O O . SER B 1 136 ? 8.852 6.652 9.711 1 89.38 136 SER B O 1
ATOM 3123 N N . SER B 1 137 ? 7.418 5.344 8.672 1 87.56 137 SER B N 1
ATOM 3124 C CA . SER B 1 137 ? 7.883 5.82 7.375 1 87.56 137 SER B CA 1
ATOM 3125 C C . SER B 1 137 ? 7.512 7.285 7.164 1 87.56 137 SER B C 1
ATOM 3127 O O . SER B 1 137 ? 8.258 8.039 6.531 1 87.56 137 SER B O 1
ATOM 3129 N N . LEU B 1 138 ? 6.395 7.637 7.648 1 91.12 138 LEU B N 1
ATOM 3130 C CA . LEU B 1 138 ? 5.965 9.023 7.562 1 91.12 138 LEU B CA 1
ATOM 3131 C C . LEU B 1 138 ? 6.875 9.93 8.391 1 91.12 138 LEU B C 1
ATOM 3133 O O . LEU B 1 138 ? 7.176 11.055 7.988 1 91.12 138 LEU B O 1
ATOM 3137 N N . VAL B 1 139 ? 7.25 9.414 9.492 1 94.38 139 VAL B N 1
ATOM 3138 C CA . VAL B 1 139 ? 8.18 10.125 10.367 1 94.38 139 VAL B CA 1
ATOM 3139 C C . VAL B 1 139 ? 9.5 10.375 9.641 1 94.38 139 VAL B C 1
ATOM 3141 O O . VAL B 1 139 ? 10.023 11.484 9.648 1 94.38 139 VAL B O 1
ATOM 3144 N N . GLU B 1 140 ? 9.922 9.391 9 1 90.62 140 GLU B N 1
ATOM 3145 C CA . GLU B 1 140 ? 11.172 9.516 8.258 1 90.62 140 GLU B CA 1
ATOM 3146 C C . GLU B 1 140 ? 11.055 10.547 7.145 1 90.62 140 GLU B C 1
ATOM 3148 O O . GLU B 1 140 ? 11.969 11.352 6.938 1 90.62 140 GLU B O 1
ATOM 3153 N N . LYS B 1 141 ? 10.016 10.469 6.484 1 89.75 141 LYS B N 1
ATOM 3154 C CA . LYS B 1 141 ? 9.766 11.43 5.414 1 89.75 141 LYS B CA 1
ATOM 3155 C C . LYS B 1 141 ? 9.719 12.859 5.957 1 89.75 141 LYS B C 1
ATOM 3157 O O . LYS B 1 141 ? 10.266 13.781 5.34 1 89.75 141 LYS B O 1
ATOM 3162 N N . THR B 1 142 ? 9.094 13.023 7.039 1 93.81 142 THR B N 1
ATOM 3163 C CA . THR B 1 142 ? 8.969 14.336 7.66 1 93.81 142 THR B CA 1
ATOM 3164 C C . THR B 1 142 ? 10.328 14.859 8.109 1 93.81 142 THR B C 1
ATOM 3166 O O . THR B 1 142 ? 10.672 16.016 7.852 1 93.81 142 THR B O 1
ATOM 3169 N N . LEU B 1 143 ? 11.055 14.039 8.734 1 92.5 143 LEU B N 1
ATOM 3170 C CA . LEU B 1 143 ? 12.383 14.43 9.195 1 92.5 143 LEU B CA 1
ATOM 3171 C C . LEU B 1 143 ? 13.281 14.797 8.016 1 92.5 143 LEU B C 1
ATOM 3173 O O . LEU B 1 143 ? 14.047 15.75 8.094 1 92.5 143 LEU B O 1
ATOM 3177 N N . ALA B 1 144 ? 13.117 14.07 6.98 1 88.88 144 ALA B N 1
ATOM 3178 C CA . ALA B 1 144 ? 13.875 14.391 5.773 1 88.88 144 ALA B CA 1
ATOM 3179 C C . ALA B 1 144 ? 13.461 15.742 5.203 1 88.88 144 ALA B C 1
ATOM 3181 O O . ALA B 1 144 ? 14.312 16.531 4.777 1 88.88 144 ALA B O 1
ATOM 3182 N N . ALA B 1 145 ? 12.219 15.961 5.219 1 87.62 145 ALA B N 1
ATOM 3183 C CA . ALA B 1 145 ? 11.711 17.234 4.707 1 87.62 145 ALA B CA 1
ATOM 3184 C C . ALA B 1 145 ? 12.195 18.406 5.562 1 87.62 145 ALA B C 1
ATOM 3186 O O . ALA B 1 145 ? 12.531 19.469 5.035 1 87.62 145 ALA B O 1
ATOM 3187 N N . ILE B 1 146 ? 12.164 18.203 6.777 1 88.25 146 ILE B N 1
ATOM 3188 C CA . ILE B 1 146 ? 12.617 19.234 7.699 1 88.25 146 ILE B CA 1
ATOM 3189 C C . ILE B 1 146 ? 14.102 19.531 7.465 1 88.25 146 ILE B C 1
ATOM 3191 O O . ILE B 1 146 ? 14.508 20.688 7.387 1 88.25 146 ILE B O 1
ATOM 3195 N N . SER B 1 147 ? 14.812 18.516 7.328 1 83.25 147 SER B N 1
ATOM 3196 C CA . SER B 1 147 ? 16.25 18.656 7.094 1 83.25 147 SER B CA 1
ATOM 3197 C C . SER B 1 147 ? 16.516 19.328 5.75 1 83.25 147 SER B C 1
ATOM 3199 O O . SER B 1 147 ? 17.422 20.172 5.641 1 83.25 147 SER B O 1
ATOM 3201 N N . GLU B 1 148 ? 15.797 18.969 4.75 1 82.19 148 GLU B N 1
ATOM 3202 C CA . GLU B 1 148 ? 16.031 19.453 3.391 1 82.19 148 GLU B CA 1
ATOM 3203 C C . GLU B 1 148 ? 15.5 20.859 3.211 1 82.19 148 GLU B C 1
ATOM 3205 O O . GLU B 1 148 ? 16.141 21.703 2.576 1 82.19 148 GLU B O 1
ATOM 3210 N N . GLN B 1 149 ? 14.32 21.094 3.639 1 73.31 149 GLN B N 1
ATOM 3211 C CA . GLN B 1 149 ? 13.617 22.344 3.342 1 73.31 149 GLN B CA 1
ATOM 3212 C C . GLN B 1 149 ? 14.008 23.438 4.324 1 73.31 149 GLN B C 1
ATOM 3214 O O . GLN B 1 149 ? 14.086 24.609 3.949 1 73.31 149 GLN B O 1
ATOM 3219 N N . GLU B 1 150 ? 14.086 23.031 5.492 1 70.06 150 GLU B N 1
ATOM 3220 C CA . GLU B 1 150 ? 14.383 24.031 6.504 1 70.06 150 GLU B CA 1
ATOM 3221 C C . GLU B 1 150 ? 15.883 24.172 6.727 1 70.06 150 GLU B C 1
ATOM 3223 O O . GLU B 1 150 ? 16.375 25.234 7.109 1 70.06 150 GLU B O 1
ATOM 3228 N N . GLY B 1 151 ? 16.453 23.172 6.129 1 61.16 151 GLY B N 1
ATOM 3229 C CA . GLY B 1 151 ? 17.891 23.188 6.309 1 61.16 151 GLY B CA 1
ATOM 3230 C C . GLY B 1 151 ? 18.312 23.297 7.762 1 61.16 151 GLY B C 1
ATOM 3231 O O . GLY B 1 151 ? 17.609 22.828 8.656 1 61.16 151 GLY B O 1
ATOM 3232 N N . LYS B 1 152 ? 19.453 23.781 7.898 1 64.88 152 LYS B N 1
ATOM 3233 C CA . LYS B 1 152 ? 20.047 23.953 9.219 1 64.88 152 LYS B CA 1
ATOM 3234 C C . LYS B 1 152 ? 19.5 25.219 9.898 1 64.88 152 LYS B C 1
ATOM 3236 O O . LYS B 1 152 ? 19.656 25.391 11.109 1 64.88 152 LYS B O 1
ATOM 3241 N N . ASP B 1 153 ? 18.641 25.875 9.195 1 79 153 ASP B N 1
ATOM 3242 C CA . ASP B 1 153 ? 18.25 27.188 9.703 1 79 153 ASP B CA 1
ATOM 3243 C C . ASP B 1 153 ? 17.188 27.078 10.781 1 79 153 ASP B C 1
ATOM 3245 O O . ASP B 1 153 ? 17.188 27.812 11.766 1 79 153 ASP B O 1
ATOM 3249 N N . LEU B 1 154 ? 16.344 26.094 10.656 1 85.44 154 LEU B N 1
ATOM 3250 C CA . LEU B 1 154 ? 15.242 25.953 11.617 1 85.44 154 LEU B CA 1
ATOM 3251 C C . LEU B 1 154 ? 15.781 25.688 13.016 1 85.44 154 LEU B C 1
ATOM 3253 O O . LEU B 1 154 ? 15.211 26.156 14.008 1 85.44 154 LEU B O 1
ATOM 3257 N N . PHE B 1 155 ? 16.906 25.062 12.984 1 87.19 155 PHE B N 1
ATOM 3258 C CA . PHE B 1 155 ? 17.453 24.641 14.266 1 87.19 155 PHE B CA 1
ATOM 3259 C C . PHE B 1 155 ? 18.766 25.359 14.555 1 87.19 155 PHE B C 1
ATOM 3261 O O . PHE B 1 155 ? 19.578 24.906 15.359 1 87.19 155 PHE B O 1
ATOM 3268 N N . ALA B 1 156 ? 18.953 26.453 13.938 1 86.12 156 ALA B N 1
ATOM 3269 C CA . ALA B 1 156 ? 20.219 27.156 14.008 1 86.12 156 ALA B CA 1
ATOM 3270 C C . ALA B 1 156 ? 20.531 27.609 15.438 1 86.12 156 ALA B C 1
ATOM 3272 O O . ALA B 1 156 ? 21.703 27.703 15.828 1 86.12 156 ALA B O 1
ATOM 3273 N N . CYS B 1 157 ? 19.516 27.844 16.234 1 88.19 157 CYS B N 1
ATOM 3274 C CA . CYS B 1 157 ? 19.703 28.391 17.562 1 88.19 157 CYS B CA 1
ATOM 3275 C C . CYS B 1 157 ? 19.875 27.281 18.594 1 88.19 157 CYS B C 1
ATOM 3277 O O . CYS B 1 157 ? 20.125 27.547 19.766 1 88.19 157 CYS B O 1
ATOM 3279 N N . TYR B 1 158 ? 19.859 26.078 18.094 1 90.44 158 TYR B N 1
ATOM 3280 C CA . TYR B 1 158 ? 19.844 24.969 19.031 1 90.44 158 TYR B CA 1
ATOM 3281 C C . TYR B 1 158 ? 21.094 24.109 18.859 1 90.44 158 TYR B C 1
ATOM 3283 O O . TYR B 1 158 ? 21.844 24.25 17.891 1 90.44 158 TYR B O 1
ATOM 3291 N N . ASP B 1 159 ? 21.281 23.25 19.875 1 89.06 159 ASP B N 1
ATOM 3292 C CA . ASP B 1 159 ? 22.328 22.25 19.797 1 89.06 159 ASP B CA 1
ATOM 3293 C C . ASP B 1 159 ? 22.156 21.375 18.547 1 89.06 159 ASP B C 1
ATOM 3295 O O . ASP B 1 159 ? 21.109 20.781 18.344 1 89.06 159 ASP B O 1
ATOM 3299 N N . PRO B 1 160 ? 23.172 21.312 17.734 1 85.69 160 PRO B N 1
ATOM 3300 C CA . PRO B 1 160 ? 23.062 20.5 16.531 1 85.69 160 PRO B CA 1
ATOM 3301 C C . PRO B 1 160 ? 22.688 19.047 16.812 1 85.69 160 PRO B C 1
ATOM 3303 O O . PRO B 1 160 ? 22.125 18.375 15.938 1 85.69 160 PRO B O 1
ATOM 3306 N N . LYS B 1 161 ? 22.906 18.578 17.969 1 89.56 161 LYS B N 1
ATOM 3307 C CA . LYS B 1 161 ? 22.578 17.219 18.359 1 89.56 161 LYS B CA 1
ATOM 3308 C C . LYS B 1 161 ? 21.062 17.031 18.453 1 89.56 161 LYS B C 1
ATOM 3310 O O . LYS B 1 161 ? 20.578 15.891 18.531 1 89.56 161 LYS B O 1
ATOM 3315 N N . ILE B 1 162 ? 20.344 18.062 18.359 1 89.62 162 ILE B N 1
ATOM 3316 C CA . ILE B 1 162 ? 18.891 18.031 18.547 1 89.62 162 ILE B CA 1
ATOM 3317 C C . ILE B 1 162 ? 18.266 17.141 17.469 1 89.62 162 ILE B C 1
ATOM 3319 O O . ILE B 1 162 ? 17.25 16.469 17.734 1 89.62 162 ILE B O 1
ATOM 3323 N N . LEU B 1 163 ? 18.828 17.047 16.297 1 86.5 163 LEU B N 1
ATOM 3324 C CA . LEU B 1 163 ? 18.281 16.312 15.172 1 86.5 163 LEU B CA 1
ATOM 3325 C C . LEU B 1 163 ? 18.312 14.805 15.422 1 86.5 163 LEU B C 1
ATOM 3327 O O . LEU B 1 163 ? 17.562 14.047 14.812 1 86.5 163 LEU B O 1
ATOM 3331 N N . GLY B 1 164 ? 19.047 14.367 16.359 1 86.75 164 GLY B N 1
ATOM 3332 C CA . GLY B 1 164 ? 19.172 12.945 16.641 1 86.75 164 GLY B CA 1
ATOM 3333 C C . GLY B 1 164 ? 18.562 12.562 17.984 1 86.75 164 GLY B C 1
ATOM 3334 O O . GLY B 1 164 ? 18.609 11.391 18.375 1 86.75 164 GLY B O 1
ATOM 3335 N N . THR B 1 165 ? 17.922 13.453 18.594 1 92.12 165 THR B N 1
ATOM 3336 C CA . THR B 1 165 ? 17.406 13.195 19.938 1 92.12 165 THR B CA 1
ATOM 3337 C C . THR B 1 165 ? 16.094 12.422 19.891 1 92.12 165 THR B C 1
ATOM 3339 O O . THR B 1 165 ? 15.328 12.562 18.938 1 92.12 165 THR B O 1
ATOM 3342 N N . GLU B 1 166 ? 15.836 11.695 20.953 1 94.94 166 GLU B N 1
ATOM 3343 C CA . GLU B 1 166 ? 14.594 10.938 21.078 1 94.94 166 GLU B CA 1
ATOM 3344 C C . GLU B 1 166 ? 13.391 11.867 21.234 1 94.94 166 GLU B C 1
ATOM 3346 O O . GLU B 1 166 ? 12.297 11.562 20.766 1 94.94 166 GLU B O 1
ATOM 3351 N N . ASP B 1 167 ? 13.602 12.984 21.875 1 95.19 167 ASP B N 1
ATOM 3352 C CA . ASP B 1 167 ? 12.516 13.93 22.125 1 95.19 167 ASP B CA 1
ATOM 3353 C C . ASP B 1 167 ? 11.977 14.5 20.812 1 95.19 167 ASP B C 1
ATOM 3355 O O . ASP B 1 167 ? 10.766 14.609 20.625 1 95.19 167 ASP B O 1
ATOM 3359 N N . LEU B 1 168 ? 12.867 14.805 19.922 1 95.25 168 LEU B N 1
ATOM 3360 C CA . LEU B 1 168 ? 12.445 15.297 18.609 1 95.25 168 LEU B CA 1
ATOM 3361 C C . LEU B 1 168 ? 11.688 14.211 17.844 1 95.25 168 LEU B C 1
ATOM 3363 O O . LEU B 1 168 ? 10.617 14.461 17.297 1 95.25 168 LEU B O 1
ATOM 3367 N N . LYS B 1 169 ? 12.266 13.062 17.859 1 95.19 169 LYS B N 1
ATOM 3368 C CA . LYS B 1 169 ? 11.641 11.945 17.156 1 95.19 169 LYS B CA 1
ATOM 3369 C C . LYS B 1 169 ? 10.242 11.664 17.703 1 95.19 169 LYS B C 1
ATOM 3371 O O . LYS B 1 169 ? 9.312 11.398 16.938 1 95.19 169 LYS B O 1
ATOM 3376 N N . LYS B 1 170 ? 10.156 11.672 18.953 1 96.25 170 LYS B N 1
ATOM 3377 C CA . LYS B 1 170 ? 8.875 11.43 19.609 1 96.25 170 LYS B CA 1
ATOM 3378 C C . LYS B 1 170 ? 7.848 12.492 19.203 1 96.25 170 LYS B C 1
ATOM 3380 O O . LYS B 1 170 ? 6.699 12.164 18.906 1 96.25 170 LYS B O 1
ATOM 3385 N N . TYR B 1 171 ? 8.234 13.719 19.234 1 97.25 171 TYR B N 1
ATOM 3386 C CA . TYR B 1 171 ? 7.32 14.797 18.875 1 97.25 171 TYR B CA 1
ATOM 3387 C C . TYR B 1 171 ? 6.875 14.656 17.422 1 97.25 171 TYR B C 1
ATOM 3389 O O . TYR B 1 171 ? 5.691 14.812 17.109 1 97.25 171 TYR B O 1
ATOM 3397 N N . VAL B 1 172 ? 7.82 14.352 16.562 1 97.25 172 VAL B N 1
ATOM 3398 C CA . VAL B 1 172 ? 7.484 14.188 15.148 1 97.25 172 VAL B CA 1
ATOM 3399 C C . VAL B 1 172 ? 6.508 13.023 14.984 1 97.25 172 VAL B C 1
ATOM 3401 O O . VAL B 1 172 ? 5.555 13.109 14.211 1 97.25 172 VAL B O 1
ATOM 3404 N N . LYS B 1 173 ? 6.77 11.992 15.688 1 96.19 173 LYS B N 1
ATOM 3405 C CA . LYS B 1 173 ? 5.879 10.836 15.633 1 96.19 173 LYS B CA 1
ATOM 3406 C C . LYS B 1 173 ? 4.469 11.211 16.078 1 96.19 173 LYS B C 1
ATOM 3408 O O . LYS B 1 173 ? 3.482 10.797 15.469 1 96.19 173 LYS B O 1
ATOM 3413 N N . GLU B 1 174 ? 4.352 11.922 17.109 1 96.06 174 GLU B N 1
ATOM 3414 C CA . GLU B 1 174 ? 3.051 12.367 17.609 1 96.06 174 GLU B CA 1
ATOM 3415 C C . GLU B 1 174 ? 2.352 13.266 16.594 1 96.06 174 GLU B C 1
ATOM 3417 O O . GLU B 1 174 ? 1.144 13.141 16.375 1 96.06 174 GLU B O 1
ATOM 3422 N N . CYS B 1 175 ? 3.113 14.148 16.031 1 97.31 175 CYS B N 1
ATOM 3423 C CA . CYS B 1 175 ? 2.561 15.016 14.984 1 97.31 175 CYS B CA 1
ATOM 3424 C C . CYS B 1 175 ? 2.047 14.195 13.812 1 97.31 175 CYS B C 1
ATOM 3426 O O . CYS B 1 175 ? 0.92 14.398 13.352 1 97.31 175 CYS B O 1
ATOM 3428 N N . CYS B 1 176 ? 2.848 13.266 13.406 1 96.38 176 CYS B N 1
ATOM 3429 C CA . CYS B 1 176 ? 2.479 12.438 12.266 1 96.38 176 CYS B CA 1
ATOM 3430 C C . CYS B 1 176 ? 1.228 11.625 12.562 1 96.38 176 CYS B C 1
ATOM 3432 O O . CYS B 1 176 ? 0.338 11.516 11.719 1 96.38 176 CYS B O 1
ATOM 3434 N N . SER B 1 177 ? 1.171 11.078 13.719 1 94.69 177 SER B N 1
ATOM 3435 C CA . SER B 1 177 ? 0.017 10.273 14.109 1 94.69 177 SER B CA 1
ATOM 3436 C C . SER B 1 177 ? -1.259 11.117 14.117 1 94.69 177 SER B C 1
ATOM 3438 O O . SER B 1 177 ? -2.285 10.695 13.586 1 94.69 177 SER B O 1
ATOM 3440 N N . TYR B 1 178 ? -1.188 12.203 14.672 1 95.19 178 TYR B N 1
ATOM 3441 C CA . TYR B 1 178 ? -2.367 13.062 14.781 1 95.19 178 TYR B CA 1
ATOM 3442 C C . TYR B 1 178 ? -2.773 13.602 13.422 1 95.19 178 TYR B C 1
ATOM 3444 O O . TYR B 1 178 ? -3.955 13.594 13.07 1 95.19 178 TYR B O 1
ATOM 3452 N N . THR B 1 179 ? -1.812 14.102 12.664 1 96.25 179 THR B N 1
ATOM 3453 C CA . THR B 1 179 ? -2.125 14.68 11.367 1 96.25 179 THR B CA 1
ATOM 3454 C C . THR B 1 179 ? -2.656 13.617 10.414 1 96.25 179 THR B C 1
ATOM 3456 O O . THR B 1 179 ? -3.508 13.898 9.562 1 96.25 179 THR B O 1
ATOM 3459 N N . TRP B 1 180 ? -2.148 12.43 10.586 1 95.25 180 TRP B N 1
ATOM 3460 C CA . TRP B 1 180 ? -2.688 11.336 9.781 1 95.25 180 TRP B CA 1
ATOM 3461 C C . TRP B 1 180 ? -4.176 11.148 10.055 1 95.25 180 TRP B C 1
ATOM 3463 O O . TRP B 1 180 ? -4.965 10.977 9.117 1 95.25 180 TRP B O 1
ATOM 3473 N N . LYS B 1 181 ? -4.559 11.219 11.289 1 94.12 181 LYS B N 1
ATOM 3474 C CA . LYS B 1 181 ? -5.973 11.102 11.641 1 94.12 181 LYS B CA 1
ATOM 3475 C C . LYS B 1 181 ? -6.785 12.242 11.039 1 94.12 181 LYS B C 1
ATOM 3477 O O . LYS B 1 181 ? -7.906 12.031 10.578 1 94.12 181 LYS B O 1
ATOM 3482 N N . LEU B 1 182 ? -6.227 13.359 11.016 1 95.12 182 LEU B N 1
ATOM 3483 C CA . LEU B 1 182 ? -6.922 14.531 10.492 1 95.12 182 LEU B CA 1
ATOM 3484 C C . LEU B 1 182 ? -7.191 14.375 9 1 95.12 182 LEU B C 1
ATOM 3486 O O . LEU B 1 182 ? -8.305 14.633 8.539 1 95.12 182 LEU B O 1
ATOM 3490 N N . VAL B 1 183 ? -6.172 13.914 8.281 1 95.75 183 VAL B N 1
ATOM 3491 C CA . VAL B 1 183 ? -6.285 13.914 6.824 1 95.75 183 VAL B CA 1
ATOM 3492 C C . VAL B 1 183 ? -7.082 12.695 6.371 1 95.75 183 VAL B C 1
ATOM 3494 O O . VAL B 1 183 ? -7.617 12.672 5.258 1 95.75 183 VAL B O 1
ATOM 3497 N N . CYS B 1 184 ? -7.152 11.672 7.191 1 93.75 184 CYS B N 1
ATOM 3498 C CA . CYS B 1 184 ? -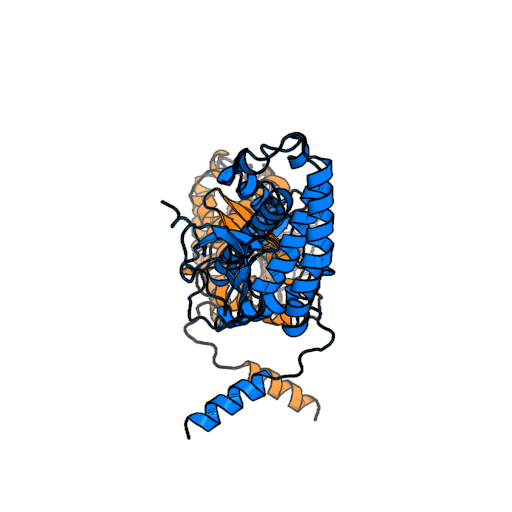7.781 10.422 6.781 1 93.75 184 CYS B CA 1
ATOM 3499 C C . CYS B 1 184 ? -9.281 10.453 7.047 1 93.75 184 CYS B C 1
ATOM 3501 O O . CYS B 1 184 ? -9.992 9.492 6.73 1 93.75 184 CYS B O 1
ATOM 3503 N N . GLN B 1 185 ? -9.781 11.516 7.547 1 92.5 185 GLN B N 1
ATOM 3504 C CA . GLN B 1 185 ? -11.227 11.641 7.641 1 92.5 185 GLN B CA 1
ATOM 3505 C C . GLN B 1 185 ? -11.875 11.633 6.262 1 92.5 185 GLN B C 1
ATOM 3507 O O . GLN B 1 185 ? -11.219 11.93 5.262 1 92.5 185 GLN B O 1
ATOM 3512 N N . THR B 1 186 ? -13.172 11.148 6.223 1 88.38 186 THR B N 1
ATOM 3513 C CA . THR B 1 186 ? -13.852 11.117 4.934 1 88.38 186 THR B CA 1
ATOM 3514 C C . THR B 1 186 ? -13.688 12.445 4.207 1 88.38 186 THR B C 1
ATOM 3516 O O . THR B 1 186 ? -13.312 12.477 3.031 1 88.38 186 THR B O 1
ATOM 3519 N N . SER B 1 187 ? -14.039 13.5 4.91 1 91 187 SER B N 1
ATOM 3520 C CA . SER B 1 187 ? -13.641 14.836 4.488 1 91 187 SER B CA 1
ATOM 3521 C C . SER B 1 187 ? -12.453 15.344 5.309 1 91 187 SER B C 1
ATOM 3523 O O . SER B 1 187 ? -12.594 15.625 6.504 1 91 187 SER B O 1
ATOM 3525 N N . ALA B 1 188 ? -11.344 15.469 4.664 1 94 188 ALA B N 1
ATOM 3526 C CA . ALA B 1 188 ? -10.086 15.742 5.355 1 94 188 ALA B CA 1
ATOM 3527 C C . ALA B 1 188 ? -10.125 17.109 6.027 1 94 188 ALA B C 1
ATOM 3529 O O . ALA B 1 188 ? -10.656 18.078 5.465 1 94 188 ALA B O 1
ATOM 3530 N N . TYR B 1 189 ? -9.547 17.188 7.223 1 95.88 189 TYR B N 1
ATOM 3531 C CA . TYR B 1 189 ? -9.273 18.469 7.84 1 95.88 189 TYR B CA 1
ATOM 3532 C C . TYR B 1 189 ? -8.117 19.172 7.137 1 95.88 189 TYR B C 1
ATOM 3534 O O . TYR B 1 189 ? -7.262 18.531 6.531 1 95.88 189 TYR B O 1
ATOM 3542 N N . GLN B 1 190 ? -8.219 20.484 7.211 1 96.31 190 GLN B N 1
ATOM 3543 C CA . GLN B 1 190 ? -7.145 21.312 6.664 1 96.31 190 GLN B CA 1
ATOM 3544 C C . GLN B 1 190 ? -6.512 22.188 7.75 1 96.31 190 GLN B C 1
ATOM 3546 O O . GLN B 1 190 ? -7.105 22.391 8.812 1 96.31 190 GLN B O 1
ATOM 3551 N N . ILE B 1 191 ? -5.297 22.531 7.434 1 97.06 191 ILE B N 1
ATOM 3552 C CA . ILE B 1 191 ? -4.688 23.469 8.367 1 97.06 191 ILE B CA 1
ATOM 3553 C C . ILE B 1 191 ? -4.324 24.766 7.629 1 97.06 191 ILE B C 1
ATOM 3555 O O . ILE B 1 191 ? -4.102 24.75 6.418 1 97.06 191 ILE B O 1
ATOM 3559 N N . GLU B 1 192 ? -4.387 25.828 8.328 1 96 192 GLU B N 1
ATOM 3560 C CA . GLU B 1 192 ? -3.906 27.125 7.859 1 96 192 GLU B CA 1
ATOM 3561 C C . GLU B 1 192 ? -2.633 27.531 8.594 1 96 192 GLU B C 1
ATOM 3563 O O . GLU B 1 192 ? -2.693 28.031 9.727 1 96 192 GLU B O 1
ATOM 3568 N N . GLY B 1 193 ? -1.534 27.312 7.922 1 95.38 193 GLY B N 1
ATOM 3569 C CA . GLY B 1 193 ? -0.231 27.547 8.523 1 95.38 193 GLY B CA 1
ATOM 3570 C C . GLY B 1 193 ? 0.616 28.531 7.75 1 95.38 193 GLY B C 1
ATOM 3571 O O . GLY B 1 193 ? 0.085 29.391 7.047 1 95.38 193 GLY B O 1
ATOM 3572 N N . ASN B 1 194 ? 1.854 28.469 7.934 1 91.94 194 ASN B N 1
ATOM 3573 C CA . ASN B 1 194 ? 2.807 29.422 7.375 1 91.94 194 ASN B CA 1
ATOM 3574 C C . ASN B 1 194 ? 2.863 29.328 5.852 1 91.94 194 ASN B C 1
ATOM 3576 O O . ASN B 1 194 ? 3.135 30.312 5.176 1 91.94 194 ASN B O 1
ATOM 3580 N N . ARG B 1 195 ? 2.561 28.219 5.375 1 87.94 195 ARG B N 1
ATOM 3581 C CA . ARG B 1 195 ? 2.559 28.062 3.924 1 87.94 195 ARG B CA 1
ATOM 3582 C C . ARG B 1 195 ? 1.374 28.797 3.299 1 87.94 195 ARG B C 1
ATOM 3584 O O . ARG B 1 195 ? 1.467 29.297 2.174 1 87.94 195 ARG B O 1
ATOM 3591 N N . ASN B 1 196 ? 0.31 28.781 3.979 1 87.94 196 ASN B N 1
ATOM 3592 C CA . ASN B 1 196 ? -0.902 29.438 3.504 1 87.94 196 ASN B CA 1
ATOM 3593 C C . ASN B 1 196 ? -0.891 30.938 3.82 1 87.94 196 ASN B C 1
ATOM 3595 O O . ASN B 1 196 ? -1.42 31.734 3.053 1 87.94 196 ASN B O 1
ATOM 3599 N N . LEU B 1 197 ? -0.442 31.141 4.988 1 84.75 197 LEU B N 1
ATOM 3600 C CA . LEU B 1 197 ? -0.449 32.5 5.492 1 84.75 197 LEU B CA 1
ATOM 3601 C C . LEU B 1 197 ? 0.933 33.156 5.363 1 84.75 197 LEU B C 1
ATOM 3603 O O . LEU B 1 197 ? 1.642 33.312 6.359 1 84.75 197 LEU B O 1
ATOM 3607 N N . ALA B 1 198 ? 1.403 33.094 4.164 1 65.88 198 ALA B N 1
ATOM 3608 C CA . ALA B 1 198 ? 2.723 33.688 3.912 1 65.88 198 ALA B CA 1
ATOM 3609 C C . ALA B 1 198 ? 2.854 35.062 4.551 1 65.88 198 ALA B C 1
ATOM 3611 O O . ALA B 1 198 ? 1.849 35.688 4.871 1 65.88 198 ALA B O 1
ATOM 3612 N N . GLN B 1 199 ? 4.047 35.406 4.625 1 65.69 199 GLN B N 1
ATOM 3613 C CA . GLN B 1 199 ? 4.391 36.719 5.18 1 65.69 199 GLN B CA 1
ATOM 3614 C C . GLN B 1 199 ? 3.691 37.844 4.418 1 65.69 199 GLN B C 1
ATOM 3616 O O . GLN B 1 199 ? 3.729 37.875 3.186 1 65.69 199 GLN B O 1
ATOM 3621 N N . GLY B 1 200 ? 2.852 38.531 5.18 1 68.25 200 GLY B N 1
ATOM 3622 C CA . GLY B 1 200 ? 2.277 39.75 4.641 1 68.25 200 GLY B CA 1
ATOM 3623 C C . GLY B 1 200 ? 0.772 39.688 4.457 1 68.25 200 GLY B C 1
ATOM 3624 O O . GLY B 1 200 ? 0.14 40.656 4.055 1 68.25 200 GLY B O 1
ATOM 3625 N N . LYS B 1 201 ? 0.256 38.562 4.797 1 84.25 201 LYS B N 1
ATOM 3626 C CA . LYS B 1 201 ? -1.202 38.5 4.75 1 84.25 201 LYS B CA 1
ATOM 3627 C C . LYS B 1 201 ? -1.821 39.312 5.883 1 84.25 201 LYS B C 1
ATOM 3629 O O . LYS B 1 201 ? -1.224 39.438 6.953 1 84.25 201 LYS B O 1
ATOM 3634 N N . ARG B 1 202 ? -2.971 39.812 5.508 1 88.25 202 ARG B N 1
ATOM 3635 C CA . ARG B 1 202 ? -3.643 40.656 6.5 1 88.25 202 ARG B CA 1
ATOM 3636 C C . ARG B 1 202 ? -4.266 39.781 7.598 1 88.25 202 ARG B C 1
ATOM 3638 O O . ARG B 1 202 ? -4.816 38.719 7.324 1 88.25 202 ARG B O 1
ATOM 3645 N N . PHE B 1 203 ? -4.234 40.281 8.75 1 90.81 203 PHE B N 1
ATOM 3646 C CA . PHE B 1 203 ? -4.848 39.656 9.906 1 90.81 203 PHE B CA 1
ATOM 3647 C C . PHE B 1 203 ? -6.367 39.656 9.781 1 90.81 203 PHE B C 1
ATOM 3649 O O . PHE B 1 203 ? -6.965 40.688 9.43 1 90.81 203 PHE B O 1
ATOM 3656 N N . ASN B 1 204 ? -6.977 38.625 9.945 1 91.06 204 ASN B N 1
ATOM 3657 C CA . ASN B 1 204 ? -8.422 38.438 9.984 1 91.06 204 ASN B CA 1
ATOM 3658 C C . ASN B 1 204 ? -8.891 37.875 11.32 1 91.06 204 ASN B C 1
ATOM 3660 O O . ASN B 1 204 ? -8.688 36.688 11.609 1 91.06 204 ASN B O 1
ATOM 3664 N N . PRO B 1 205 ? -9.539 38.719 12.133 1 90.69 205 PRO B N 1
ATOM 3665 C CA . PRO B 1 205 ? -9.906 38.281 13.477 1 90.69 205 PRO B CA 1
ATOM 3666 C C . PRO B 1 205 ? -10.875 37.094 13.469 1 90.69 205 PRO B C 1
ATOM 3668 O O . PRO B 1 205 ? -11.039 36.406 14.484 1 90.69 205 PRO B O 1
ATOM 3671 N N . LEU B 1 206 ? -11.531 36.75 12.367 1 91.88 206 LEU B N 1
ATOM 3672 C CA . LEU B 1 206 ? -12.438 35.625 12.273 1 91.88 206 LEU B CA 1
ATOM 3673 C C . LEU B 1 206 ? -11.656 34.312 12.062 1 91.88 206 LEU B C 1
ATOM 3675 O O . LEU B 1 206 ? -12.172 33.219 12.328 1 91.88 206 LEU B O 1
ATOM 3679 N N . ARG B 1 207 ? -10.375 34.469 11.664 1 94.12 207 ARG B N 1
ATOM 3680 C CA . ARG B 1 207 ? -9.602 33.281 11.297 1 94.12 207 ARG B CA 1
ATOM 3681 C C . ARG B 1 207 ? -8.336 33.156 12.141 1 94.12 207 ARG B C 1
ATOM 3683 O O . ARG B 1 207 ? -7.77 32.094 12.281 1 94.12 207 ARG B O 1
ATOM 3690 N N . HIS B 1 208 ? -7.996 34.312 12.711 1 94 208 HIS B N 1
ATOM 3691 C CA . HIS B 1 208 ? -6.703 34.344 13.383 1 94 208 HIS B CA 1
ATOM 3692 C C . HIS B 1 208 ? -6.836 34.875 14.805 1 94 208 HIS B C 1
ATOM 3694 O O . HIS B 1 208 ? -7.777 35.625 15.109 1 94 208 HIS B O 1
ATOM 3700 N N . GLN B 1 209 ? -5.961 34.438 15.633 1 92.44 209 GLN B N 1
ATOM 3701 C CA . GLN B 1 209 ? -5.758 35 16.969 1 92.44 209 GLN B CA 1
ATOM 3702 C C . GLN B 1 209 ? -4.316 35.438 17.172 1 92.44 209 GLN B C 1
ATOM 3704 O O . GLN B 1 209 ? -3.381 34.688 16.859 1 92.44 209 GLN B O 1
ATOM 3709 N N . ALA B 1 210 ? -4.156 36.594 17.594 1 89.88 210 ALA B N 1
ATOM 3710 C CA . ALA B 1 210 ? -2.818 37.125 17.812 1 89.88 210 ALA B CA 1
ATOM 3711 C C . ALA B 1 210 ? -2.193 36.562 19.078 1 89.88 210 ALA B C 1
ATOM 3713 O O . ALA B 1 210 ? -2.877 36.344 20.094 1 89.88 210 ALA B O 1
ATOM 3714 N N . CYS B 1 211 ? -0.945 36.281 19.016 1 85.56 211 CYS B N 1
ATOM 3715 C CA . CYS B 1 211 ? -0.222 35.844 20.203 1 85.56 211 CYS B CA 1
ATOM 3716 C C . CYS B 1 211 ? -0.163 36.938 21.25 1 85.56 211 CYS B C 1
ATOM 3718 O O . CYS B 1 211 ? -0.269 38.125 20.922 1 85.56 211 CYS B O 1
ATOM 3720 N N . SER B 1 212 ? 0.023 36.312 22.484 1 73.69 212 SER B N 1
ATOM 3721 C CA . SER B 1 212 ? 0.134 37.281 23.562 1 73.69 212 SER B CA 1
ATOM 3722 C C . SER B 1 212 ? 1.301 38.219 23.344 1 73.69 212 SER B C 1
ATOM 3724 O O . SER B 1 212 ? 2.4 37.812 22.984 1 73.69 212 SER B O 1
ATOM 3726 N N . GLY B 1 213 ? 1.084 39.469 23.375 1 65.19 213 GLY B N 1
ATOM 3727 C CA . GLY B 1 213 ? 2.119 40.469 23.188 1 65.19 213 GLY B CA 1
ATOM 3728 C C . GLY B 1 213 ? 2.074 41.125 21.828 1 65.19 213 GLY B C 1
ATOM 3729 O O . GLY B 1 213 ? 2.73 42.156 21.609 1 65.19 213 GLY B O 1
ATOM 3730 N N . SER B 1 214 ? 1.387 40.406 20.984 1 63.84 214 SER B N 1
ATOM 3731 C CA . SER B 1 214 ? 1.246 41.031 19.672 1 63.84 214 SER B CA 1
ATOM 3732 C C . SER B 1 214 ? -0.115 41.688 19.516 1 63.84 214 SER B C 1
ATOM 3734 O O . SER B 1 214 ? -1.153 41.031 19.641 1 63.84 214 SER B O 1
ATOM 3736 N N . THR B 1 215 ? -0.286 42.906 19.938 1 60.06 215 THR B N 1
ATOM 3737 C CA . THR B 1 215 ? -1.571 43.594 19.828 1 60.06 215 THR B CA 1
ATOM 3738 C C . THR B 1 215 ? -1.634 44.406 18.547 1 60.06 215 THR B C 1
ATOM 3740 O O . THR B 1 215 ? -0.694 45.156 18.234 1 60.06 215 THR B O 1
ATOM 3743 N N . PRO B 1 216 ? -2.701 44.031 17.812 1 61.47 216 PRO B N 1
ATOM 3744 C CA . PRO B 1 216 ? -2.865 44.875 16.625 1 61.47 216 PRO B CA 1
ATOM 3745 C C . PRO B 1 216 ? -2.967 46.375 16.969 1 61.47 216 PRO B C 1
ATOM 3747 O O . PRO B 1 216 ? -3.746 46.75 17.844 1 61.47 216 PRO B O 1
ATOM 3750 N N . THR B 1 217 ? -1.946 47.062 16.781 1 58.44 217 THR B N 1
ATOM 3751 C CA . THR B 1 217 ? -1.989 48.5 17.078 1 58.44 217 THR B CA 1
ATOM 3752 C C . THR B 1 217 ? -2.877 49.25 16.078 1 58.44 217 THR B C 1
ATOM 3754 O O . THR B 1 217 ? -3.316 50.344 16.344 1 58.44 217 THR B O 1
ATOM 3757 N N . SER B 1 218 ? -2.852 48.75 14.836 1 59.53 218 SER B N 1
ATOM 3758 C CA . SER B 1 218 ? -3.604 49.469 13.812 1 59.53 218 SER B CA 1
ATOM 3759 C C . SER B 1 218 ? -4.48 48.531 13 1 59.53 218 SER B C 1
ATOM 3761 O O . SER B 1 218 ? -4.379 47.312 13.125 1 59.53 218 SER B O 1
ATOM 3763 N N . HIS B 1 219 ? -5.465 49.125 12.281 1 58.25 219 HIS B N 1
ATOM 3764 C CA . HIS B 1 219 ? -6.422 48.438 11.422 1 58.25 219 HIS B CA 1
ATOM 3765 C C . HIS B 1 219 ? -5.711 47.625 10.367 1 58.25 219 HIS B C 1
ATOM 3767 O O . HIS B 1 219 ? -6.285 46.656 9.836 1 58.25 219 HIS B O 1
ATOM 3773 N N . ASP B 1 220 ? -4.453 48 10.195 1 64.19 220 ASP B N 1
ATOM 3774 C CA . ASP B 1 220 ? -3.729 47.312 9.125 1 64.19 220 ASP B CA 1
ATOM 3775 C C . ASP B 1 220 ? -2.562 46.5 9.672 1 64.19 220 ASP B C 1
ATOM 3777 O O . ASP B 1 220 ? -1.424 46.969 9.703 1 64.19 220 ASP B O 1
ATOM 3781 N N . VAL B 1 221 ? -2.988 45.312 10.195 1 82 221 VAL B N 1
ATOM 3782 C CA . VAL B 1 221 ? -1.938 44.5 10.773 1 82 221 VAL B CA 1
ATOM 3783 C C . VAL B 1 221 ? -1.73 43.25 9.914 1 82 221 VAL B C 1
ATOM 3785 O O . VAL B 1 221 ? -2.678 42.719 9.32 1 82 221 VAL B O 1
ATOM 3788 N N . TYR B 1 222 ? -0.492 43 9.766 1 86.38 222 TYR B N 1
ATOM 3789 C CA . TYR B 1 222 ? -0.091 41.875 8.914 1 86.38 222 TYR B CA 1
ATOM 3790 C C . TYR B 1 222 ? 0.471 40.75 9.75 1 86.38 222 TYR B C 1
ATOM 3792 O O . TYR B 1 222 ? 1.012 40.969 10.836 1 86.38 222 TYR B O 1
ATOM 3800 N N . ILE B 1 223 ? 0.303 39.625 9.188 1 89.62 223 ILE B N 1
ATOM 3801 C CA . ILE B 1 223 ? 0.821 38.438 9.844 1 89.62 223 ILE B CA 1
ATOM 3802 C C . ILE B 1 223 ? 2.301 38.25 9.508 1 89.62 223 ILE B C 1
ATOM 3804 O O . ILE B 1 223 ? 2.68 38.25 8.336 1 89.62 223 ILE B O 1
ATOM 3808 N N . HIS B 1 224 ? 3.094 38.219 10.492 1 87.19 224 HIS B N 1
ATOM 3809 C CA . HIS B 1 224 ? 4.52 37.969 10.305 1 87.19 224 HIS B CA 1
ATOM 3810 C C . HIS B 1 224 ? 4.801 36.469 10.219 1 87.19 224 HIS B C 1
ATOM 3812 O O . HIS B 1 224 ? 5.562 36.031 9.352 1 87.19 224 HIS B O 1
ATOM 3818 N N . ALA B 1 225 ? 4.172 35.719 11.148 1 90.25 225 ALA B N 1
ATOM 3819 C CA . ALA B 1 225 ? 4.379 34.281 11.195 1 90.25 225 ALA B CA 1
ATOM 3820 C C . ALA B 1 225 ? 3.221 33.594 11.906 1 90.25 225 ALA B C 1
ATOM 3822 O O . ALA B 1 225 ? 2.553 34.188 12.75 1 90.25 225 ALA B O 1
ATOM 3823 N N . VAL B 1 226 ? 3.031 32.375 11.531 1 93 226 VAL B N 1
ATOM 3824 C CA . VAL B 1 226 ? 2.082 31.531 12.242 1 93 226 VAL B CA 1
ATOM 3825 C C . VAL B 1 226 ? 2.809 30.734 13.328 1 93 226 VAL B C 1
ATOM 3827 O O . VAL B 1 226 ? 3.781 30.031 13.039 1 93 226 VAL B O 1
ATOM 3830 N N . ILE B 1 227 ? 2.311 30.859 14.523 1 92.5 227 ILE B N 1
ATOM 3831 C CA . ILE B 1 227 ? 2.975 30.188 15.633 1 92.5 227 ILE B CA 1
ATOM 3832 C C . ILE B 1 227 ? 2.271 28.859 15.93 1 92.5 227 ILE B C 1
ATOM 3834 O O . ILE B 1 227 ? 2.869 27.953 16.5 1 92.5 227 ILE B O 1
ATOM 3838 N N . TRP B 1 228 ? 1.077 28.781 15.516 1 95.25 228 TRP B N 1
ATOM 3839 C CA . TRP B 1 228 ? 0.338 27.516 15.508 1 95.25 228 TRP B CA 1
ATOM 3840 C C . TRP B 1 228 ? -0.765 27.547 14.461 1 95.25 228 TRP B C 1
ATOM 3842 O O . TRP B 1 228 ? -1.551 28.484 14.391 1 95.25 228 TRP B O 1
ATOM 3852 N N . PRO B 1 229 ? -0.824 26.531 13.648 1 96.75 229 PRO B N 1
ATOM 3853 C CA . PRO B 1 229 ? -1.767 26.578 12.531 1 96.75 229 PRO B CA 1
ATOM 3854 C C . PRO B 1 229 ? -3.223 26.5 12.984 1 96.75 229 PRO B C 1
ATOM 3856 O O . PRO B 1 229 ? -3.523 25.875 14 1 96.75 229 PRO B O 1
ATOM 3859 N N . GLY B 1 230 ? -4.086 27.203 12.219 1 96.75 230 GLY B N 1
ATOM 3860 C CA . GLY B 1 230 ? -5.516 27.016 12.406 1 96.75 230 GLY B CA 1
ATOM 3861 C C . GLY B 1 230 ? -6.02 25.688 11.875 1 96.75 230 GLY B C 1
ATOM 3862 O O . GLY B 1 230 ? -5.438 25.109 10.953 1 96.75 230 GLY B O 1
ATOM 3863 N N . LEU B 1 231 ? -7.031 25.188 12.523 1 97.25 231 LEU B N 1
ATOM 3864 C CA . LEU B 1 231 ? -7.68 23.969 12.055 1 97.25 231 LEU B CA 1
ATOM 3865 C C . LEU B 1 231 ? -8.977 24.281 11.32 1 97.25 231 LEU B C 1
ATOM 3867 O O . LEU B 1 231 ? -9.836 24.984 11.852 1 97.25 231 LEU B O 1
ATOM 3871 N N . LEU B 1 232 ? -9.055 23.781 10.094 1 96.25 232 LEU B N 1
ATOM 3872 C CA . LEU B 1 232 ? -10.234 24 9.266 1 96.25 232 LEU B CA 1
ATOM 3873 C C . LEU B 1 232 ? -10.961 22.703 8.984 1 96.25 232 LEU B C 1
ATOM 3875 O O . LEU B 1 232 ? -10.32 21.672 8.742 1 96.25 232 LEU B O 1
ATOM 3879 N N . GLY B 1 233 ? -12.242 22.75 9 1 91.38 233 GLY B N 1
ATOM 3880 C CA . GLY B 1 233 ? -13.055 21.594 8.648 1 91.38 233 GLY B CA 1
ATOM 3881 C C . GLY B 1 233 ? -13.203 21.406 7.148 1 91.38 233 GLY B C 1
ATOM 3882 O O . GLY B 1 233 ? -12.555 22.094 6.359 1 91.38 233 GLY B O 1
ATOM 3883 N N . PRO B 1 234 ? -14.008 20.359 6.691 1 82.25 234 PRO B N 1
ATOM 3884 C CA . PRO B 1 234 ? -14.188 20.016 5.277 1 82.25 234 PRO B CA 1
ATOM 3885 C C . PRO B 1 234 ? -14.695 21.203 4.449 1 82.25 234 PRO B C 1
ATOM 3887 O O . PRO B 1 234 ? -14.312 21.344 3.287 1 82.25 234 PRO B O 1
ATOM 3890 N N . SER B 1 235 ? -15.477 22.078 4.902 1 84.12 235 SER B N 1
ATOM 3891 C CA . SER B 1 235 ? -15.977 23.219 4.152 1 84.12 235 SER B CA 1
ATOM 3892 C C . SER B 1 235 ? -15.18 24.484 4.484 1 84.12 235 SER B C 1
ATOM 3894 O O . SER B 1 235 ? -15.711 25.594 4.414 1 84.12 235 SER B O 1
ATOM 3896 N N . SER B 1 236 ? -13.977 24.281 4.984 1 85.94 236 SER B N 1
ATOM 3897 C CA . SER B 1 236 ? -13.086 25.391 5.34 1 85.94 236 SER B CA 1
ATOM 3898 C C . SER B 1 236 ? -13.633 26.188 6.508 1 85.94 236 SER B C 1
ATOM 3900 O O . SER B 1 236 ? -13.273 27.359 6.691 1 85.94 236 SER B O 1
ATOM 3902 N N . SER B 1 237 ? -14.555 25.594 7.145 1 92.12 237 SER B N 1
ATOM 3903 C CA . SER B 1 237 ? -15.016 26.219 8.383 1 92.12 237 SER B CA 1
ATOM 3904 C C . SER B 1 237 ? -13.906 26.25 9.422 1 92.12 237 SER B C 1
ATOM 3906 O O . SER B 1 237 ? -13.141 25.297 9.555 1 92.12 237 SER B O 1
ATOM 3908 N N . VAL B 1 238 ? -13.852 27.391 10.117 1 95.5 238 VAL B N 1
ATOM 3909 C CA . VAL B 1 238 ? -12.805 27.531 11.125 1 95.5 238 VAL B CA 1
ATOM 3910 C C . VAL B 1 238 ? -13.195 26.766 12.391 1 95.5 238 VAL B C 1
ATOM 3912 O O . VAL B 1 238 ? -14.203 27.078 13.031 1 95.5 238 VAL B O 1
ATOM 3915 N N . ILE B 1 239 ? -12.477 25.797 12.68 1 94.94 239 ILE B N 1
ATOM 3916 C CA . ILE B 1 239 ? -12.672 25.047 13.914 1 94.94 239 ILE B CA 1
ATOM 3917 C C . ILE B 1 239 ? -11.82 25.641 15.031 1 94.94 239 ILE B C 1
ATOM 3919 O O . ILE B 1 239 ? -12.305 25.828 16.156 1 94.94 239 ILE B O 1
ATOM 3923 N N . ARG B 1 240 ? -10.586 25.938 14.719 1 95.69 240 ARG B N 1
ATOM 3924 C CA . ARG B 1 240 ? -9.648 26.641 15.594 1 95.69 240 ARG B CA 1
ATOM 3925 C C . ARG B 1 240 ? -8.867 27.703 14.836 1 95.69 240 ARG B C 1
ATOM 3927 O O . ARG B 1 240 ? -8.398 27.453 13.727 1 95.69 240 ARG B O 1
ATOM 3934 N N . LYS B 1 241 ? -8.805 28.844 15.422 1 95.25 241 LYS B N 1
ATOM 3935 C CA . LYS B 1 241 ? -8.094 29.953 14.789 1 95.25 241 LYS B CA 1
ATOM 3936 C C . LYS B 1 241 ? -6.582 29.734 14.812 1 95.25 241 LYS B C 1
ATOM 3938 O O . LYS B 1 241 ? -6.055 29.156 15.766 1 95.25 241 LYS B O 1
ATOM 3943 N N . ALA B 1 242 ? -5.941 30.219 13.789 1 96.06 242 ALA B N 1
ATOM 3944 C CA . ALA B 1 242 ? -4.48 30.188 13.773 1 96.06 242 ALA B CA 1
ATOM 3945 C C . ALA B 1 242 ? -3.91 31.203 14.758 1 96.06 242 ALA B C 1
ATOM 3947 O O . ALA B 1 242 ? -4.426 32.312 14.875 1 96.06 242 ALA B O 1
ATOM 3948 N N . GLU B 1 243 ? -2.934 30.812 15.469 1 93.44 243 GLU B N 1
ATOM 3949 C CA . GLU B 1 243 ? -2.188 31.734 16.312 1 93.44 243 GLU B CA 1
ATOM 3950 C C . GLU B 1 243 ? -1.055 32.406 15.531 1 93.44 243 GLU B C 1
ATOM 3952 O O . GLU B 1 243 ? -0.172 31.719 15.008 1 93.44 243 GLU B O 1
ATOM 3957 N N . VAL B 1 244 ? -1.092 33.719 15.539 1 92.75 244 VAL B N 1
ATOM 3958 C CA . VAL B 1 244 ? -0.172 34.406 14.625 1 92.75 244 VAL B CA 1
ATOM 3959 C C . VAL B 1 244 ? 0.586 35.5 15.367 1 92.75 244 VAL B C 1
ATOM 3961 O O . VAL B 1 244 ? 0.1 36.031 16.359 1 92.75 244 VAL B O 1
ATOM 3964 N N . LEU B 1 245 ? 1.783 35.719 14.867 1 89.38 245 LEU B N 1
ATOM 3965 C CA . LEU B 1 245 ? 2.566 36.906 15.242 1 89.38 245 LEU B CA 1
ATOM 3966 C C . LEU B 1 245 ? 2.365 38.031 14.234 1 89.38 245 LEU B C 1
ATOM 3968 O O . LEU B 1 245 ? 2.453 37.812 13.023 1 89.38 245 LEU B O 1
ATOM 3972 N N . LEU B 1 246 ? 2.123 39.125 14.812 1 85.94 246 LEU B N 1
ATOM 3973 C CA . LEU B 1 246 ? 1.79 40.25 13.945 1 85.94 246 LEU B CA 1
ATOM 3974 C C . LEU B 1 246 ? 3.01 41.156 13.703 1 85.94 246 LEU B C 1
ATOM 3976 O O . LEU B 1 246 ? 3.932 41.188 14.523 1 85.94 246 LEU B O 1
ATOM 3980 N N . SER B 1 247 ? 3.039 41.688 12.539 1 79.25 247 SER B N 1
ATOM 3981 C CA . SER B 1 247 ? 4.035 42.719 12.188 1 79.25 247 SER B CA 1
ATOM 3982 C C . SER B 1 247 ? 3.377 43.969 11.625 1 79.25 247 SER B C 1
ATOM 3984 O O . SER B 1 247 ? 2.227 43.906 11.188 1 79.25 247 SER B O 1
ATOM 3986 N N . ASP B 1 248 ? 3.965 45.188 11.961 1 70.5 248 ASP B N 1
ATOM 3987 C CA . ASP B 1 248 ? 3.455 46.438 11.43 1 70.5 248 ASP B CA 1
ATOM 3988 C C . ASP B 1 248 ? 3.723 46.562 9.938 1 70.5 248 ASP B C 1
ATOM 3990 O O . ASP B 1 248 ? 3.146 47.406 9.258 1 70.5 248 ASP B O 1
ATOM 3994 N N . ARG B 1 249 ? 4.836 45.969 9.406 1 60.44 249 ARG B N 1
ATOM 3995 C CA . ARG B 1 249 ? 5.18 46.188 8 1 60.44 249 ARG B CA 1
ATOM 3996 C C . ARG B 1 249 ? 4.688 45 7.141 1 60.44 249 ARG B C 1
ATOM 3998 O O . ARG B 1 249 ? 4.602 43.875 7.609 1 60.44 249 ARG B O 1
ATOM 4005 N N . SER B 1 250 ? 3.922 45.344 6.004 1 51.53 250 SER B N 1
ATOM 4006 C CA . SER B 1 250 ? 3.607 44.344 4.984 1 51.53 250 SER B CA 1
ATOM 4007 C C . SER B 1 250 ? 4.848 43.562 4.578 1 51.53 250 SER B C 1
ATOM 4009 O O . SER B 1 250 ? 5.961 44.094 4.59 1 51.53 250 SER B O 1
ATOM 4011 N N . GLY B 1 251 ? 5.152 42.531 5.031 1 47.94 251 GLY B N 1
ATOM 4012 C CA . GLY B 1 251 ? 6.277 41.719 4.645 1 47.94 251 GLY B CA 1
ATOM 4013 C C . GLY B 1 251 ? 7.055 42.25 3.465 1 47.94 251 GLY B C 1
ATOM 4014 O O . GLY B 1 251 ? 7.012 41.688 2.371 1 47.94 251 GLY B O 1
ATOM 4015 N N . SER B 1 252 ? 7.301 43.594 3.242 1 38.69 252 SER B N 1
ATOM 4016 C CA . SER B 1 252 ? 8.258 43.844 2.168 1 38.69 252 SER B CA 1
ATOM 4017 C C . SER B 1 252 ? 9.609 43.219 2.475 1 38.69 252 SER B C 1
ATOM 4019 O O . SER B 1 252 ? 10.031 43.156 3.633 1 38.69 252 SER B O 1
#

Secondary structure (DSSP, 8-state):
-HHHHHHHHHHHTS----TT-TTSHHHHHHHHHHHIIIIIHHHHHHHHHHB-S--S-TTTTTTHHHHHHHHHHHHHHHHHHHHHHHHHHS-EEEEE-TTS-EEEEEE---TT-HHHHHHHHHHHHHHT-GGGEE-HHHHHHHHHHIIIIITTTTTTTB-GGGGG-HHHHHHHHHHHHHHHHHHTSSS--EEE-TTTS-TTPBP-TTTEEEPTT----SS--EEEEEEEPEEE-TT--EEEPEEEEEESS---/-HHHHHHHHHHHTS----TT-TTSHHHHHHHHHHHIIIIIHHHHHHHHHHB-S--S-TTTTTTHHHHHHHHHHHHHHHHHHHHHHHHHHS-EEEEE-TTS-EEEEEE---TT-HHHHHHHHHHHHHHT-GGGEE-HHHHHHHHHHIIIIITTTTTTTB-GGGGG-HHHHHHHHHHHHHHHHHHTSSS--EEE-TTTS-TTPBP-TTTEEEPTT----SS--EEEEEEEPEEE-TT--EEEPEEEEEESS---

Solvent-accessible surface area (backbone atoms only — not comparable to full-atom values): 26455 Å² total; per-residue (Å²): 121,71,69,61,57,56,52,51,56,59,50,62,70,60,50,86,65,62,77,85,44,69,56,35,70,72,48,48,57,53,42,51,55,48,40,52,68,40,60,49,45,56,48,28,51,51,42,58,72,42,46,75,50,78,54,83,48,77,83,39,40,91,41,40,45,46,31,48,55,28,51,53,43,52,45,20,33,50,49,35,43,53,42,50,53,31,40,54,33,42,25,27,53,16,29,67,44,96,87,64,51,73,38,33,39,32,33,56,46,56,92,84,35,70,58,41,58,52,47,35,50,44,41,30,61,46,51,32,38,71,90,20,46,42,57,63,44,49,36,52,52,29,52,50,45,45,51,67,73,45,36,66,62,70,48,58,36,33,48,78,65,52,85,74,34,67,68,50,52,48,51,45,43,53,32,34,54,51,31,36,40,39,44,26,31,81,61,38,45,42,71,47,33,50,86,74,47,38,63,36,38,68,66,42,79,88,50,36,40,65,35,92,89,39,66,77,84,52,97,69,30,14,30,54,39,45,42,32,58,12,36,23,40,68,84,64,41,75,75,38,56,14,29,27,37,62,29,82,59,60,59,120,120,72,69,61,57,58,53,52,56,58,51,64,70,60,50,86,64,64,77,84,44,69,57,35,69,71,49,50,58,54,42,51,53,47,39,53,67,40,61,48,44,56,50,29,52,52,43,57,71,42,47,74,49,77,56,85,49,78,83,38,41,90,39,40,45,45,31,46,55,27,52,53,42,52,42,20,35,49,48,36,45,53,44,51,53,31,39,53,33,42,25,26,53,14,30,67,44,96,84,65,53,73,40,35,38,34,32,58,46,57,92,84,36,69,57,39,58,53,46,34,50,44,41,30,61,44,52,34,37,74,89,21,46,42,57,63,44,50,36,51,52,28,53,49,46,45,50,68,73,44,36,67,62,72,50,59,37,34,48,80,66,52,82,74,34,67,69,51,52,51,52,46,42,53,34,35,54,52,31,36,40,39,43,26,32,83,61,36,45,41,71,47,31,51,84,73,47,37,64,35,38,69,67,43,79,90,51,36,38,65,36,93,89,42,66,78,83,50,98,69,32,13,29,56,40,44,42,33,55,12,38,22,39,68,85,64,42,75,75,39,57,15,30,25,37,63,30,82,58,61,58,121

Foldseek 3Di:
DVVVVVVVVVVVVVPPPVVVFCLDPVNLLVVVVVCCVPLLVVQLVVQVVFFAAADPPPQCRVLLSLQLLQVLLVLLLVLLQVVLVCCLAWNWDWDADPVGDIDTDIDGDDPPDVVSLVQLVVLLRQLRDPVRDDCVVSLVVSLVCCCPVVNCPSQVRGDPCPSVDPSVSVSSRVSNSSSNSQQSHSQHKDKAFCVNQPQQAFDDPLAADEDPPADDPDPGKGFHGFSHIFIATSVRHTSGHTYTGIDPDRRD/DVVVVVVVVVVVVVPCPVVVQCLDPVNLLVVVVVCVVPLLVVQLVVQVVFFAAADPDPQCRVLLSLQLLQVLLVLLLVLLLVVLVCCLAWNWDWDADPVRDIDTDIDGDDPPDVVSLVQLVVLLVQLRDPVRDDCVVSLVVSLVCCCVVVNCPSQVRGDPCPSVDPSVSVSSRVSNSSSNSQQSHSQHKDKAFCVNQPQQAFDDPLAADEDVPADDPDPGKGFHGFSHIFIATSVRHTSGHTYTHIDPDRRD

InterPro domains:
  IPR026169 Mitochondria-eating protein [PTHR21771] (15-247)
  IPR031981 Mitochondria-eating protein, C-terminal domain [PF16026] (24-245)

Sequence (504 aa):
MRQLTKEHARQTELHAENISSTNRPSDLERNYEHFCAYQRLDFTEFLRSSRLTNSKDKWTEEYEDTYVACIIFERSYEAARSLRKAVLSTPLFGEQSEKGKITGVRVNIDKNSPIRESLKVILKETAGDANQYDVSSLVEKTLAAISEQEGKDLFACYDPKILGTEDLKKYVKECCSYTWKLVCQTSAYQIEGNRNLAQGKRFNPLRHQACSGSTPTSHDVYIHAVIWPGLLGPSSSVIRKAEVLLSDRSGSMRQLTKEHARQTELHAENISSTNRPSDLERNYEHFCAYQRLDFTEFLRSSRLTNSKDKWTEEYEDTYVACIIFERSYEAARSLRKAVLSTPLFGEQSEKGKITGVRVNIDKNSPIRESLKVILKETAGDANQYDVSSLVEKTLAAISEQEGKDLFACYDPKILGTEDLKKYVKECCSYTWKLVCQTSAYQIEGNRNLAQGKRFNPLRHQACSGSTPTSHDVYIHAVIWPGLLGPSSSVIRKAEVLLSDRSGS

Organism: Acropora cervicornis (NCBI:txid6130)

Nearest PDB structures (foldseek):
  7mbx-assembly1_R  TM=1.729E-01  e=3.791E-01  Homo sapiens
  9bkk-assembly1_R  TM=1.651E-01  e=6.283E-01  Homo sapiens
  9bkj-assembly1_R  TM=1.629E-01  e=1.233E+00  Homo sapiens
  7mby-assembly1_R  TM=1.477E-01  e=1.041E+00  Homo sapiens
  7f8y-assembly1_A  TM=1.734E-01  e=5.017E+00  Homo sapiens

pLDDT: mean 81.79, std 17.56, range [27.2, 97.75]

Radius of gyration: 29.58 Å; Cα contacts (8 Å, |Δi|>4): 798; chains: 2; bounding box: 62×99×56 Å